Protein AF-0000000087747653 (afdb_homodimer)

Radius of gyration: 31.45 Å; Cα contacts (8 Å, |Δi|>4): 822; chains: 2; bounding box: 65×105×81 Å

Foldseek 3Di:
DPDDPPPPCPDPVVVVVVVVVVVVVVVVVVVPPPPDPPPPPPCPVPVPLPAAPDDLVRLLVVLLVVLLVVQVVPCVVVVVLLCLLQVVLVVLLVVLQPPDQAQVNLCVVLVSLLVLLVSLLCSLQQVLLLVCLVCVVVVLVCVVSNNHDLLSNLVSNLVSCLVVLLVSSVSNLVSNCVSNCLPVVDVVLSVQLSLLSSLSNLLSNLLNLLLNLQDNDSVCSNVVSCVLQVLLSCLLLPNDQPVPDDPVCVVSNLLRSSNLSSLRNLCSRQVVWQAHDDDPPDDRCDGGSVSSCVVSPSNDDDNVVSSVSSVVSSVVSNVSSSVSNVVVSVVVD/DPDDPPPPCPDPVVVVVVVVVVVVVVVVVVVPVPPPPPPPPPCPVPPPLPAAPDDLVRLLVVLLVVLLVVQVVPCVVVVVLLCLLQVVLVVLLVVLQPPDQAQVNLCVVLVSLLVLLVSLLCSLQQVLLLVCLVCVVVVLVCVVSNNHDLLSNLVSNLVSCLVVLLVSSVSNLVSNCVSNCLPVVDVVLSVQLSLLSSLSNLLSNLLNLLLNLQDNDSVCSNVVSCVLQVLLSCLLLPNDQPVPDDPVCVVSNLLRSSNLSSLRNLCSRQVVWQAHDDDPPDDRCDGGSVSSCVVSPSNDDDNVVSSVSSVVSSVVSNVSSSVSNVVVSVVVD

pLDDT: mean 82.77, std 18.38, range [21.98, 97.94]

InterPro domains:
  IPR013525 ABC-2 type transporter, transmembrane domain [PF01061] (59-265)
  IPR050352 ATP-binding cassette subfamily G transporters [PTHR48041] (17-293)

Sequence (666 aa):
MRQIIVLDPNSEAAVRVQKLISAWNTKESQHYQAIDITSVSSEAEDIVYESTHLGSTGQLRVLIKRNFTRLLRDKMTFNARVAHSIVISVFVGLIFFQLELKQAGIQSFTGAIFFIVLDQFMSAANPEFVAVPLEMPIMTREYNSGLYHSWVWYLAKNLSELGFQAFYPLLFFIPLYFMVGFGPSNPKLFFSMYLFLILTQSCATGLGYMVSCVSSRAALTPIFGIMTILPLLMFGGLFLNASMVPVYFTWLEFLSPIKYGFRGACREFWSSIDSIPCGANEVCSARTGQEVLQNLAMDKGSLSSDAAFLVWINILFRLIGIVALYLRIRVKHMRQIIVLDPNSEAAVRVQKLISAWNTKESQHYQAIDITSVSSEAEDIVYESTHLGSTGQLRVLIKRNFTRLLRDKMTFNARVAHSIVISVFVGLIFFQLELKQAGIQSFTGAIFFIVLDQFMSAANPEFVAVPLEMPIMTREYNSGLYHSWVWYLAKNLSELGFQAFYPLLFFIPLYFMVGFGPSNPKLFFSMYLFLILTQSCATGLGYMVSCVSSRAALTPIFGIMTILPLLMFGGLFLNASMVPVYFTWLEFLSPIKYGFRGACREFWSSIDSIPCGANEVCSARTGQEVLQNLAMDKGSLSSDAAFLVWINILFRLIGIVALYLRIRVKH

Secondary structure (DSSP, 8-state):
--------TTSHHHHHHHHHHHHHHHHHHHHHTTS-SS---S----------SS-HHHHHHHHHHHHHHHHHH-HHHHHHHHHHHHHHHHHHHHHTTT---SHHHHHHHHHHHHHHHHHHHHHHHHHHTTHHHHHHHHHHHHHHTTSS-HHHHHHHHHHHTHHHHHHHHHHHHHHHHHHHTS-TT-HHHHHHHHHHHHHHHHHHHHHHHHHHHH-S-TTTHHHHHHHHHHHHHHTTSSSS-GGG--GGGHHHHHT-HHHHHHHHHHHHHHTT-------TTS--S-SSHHHHHHHTT--SS-HHHHHHHHHHHHHHHHHHHHHHHHHHHHHH-/--------TTSHHHHHHHHHHHHHHHHHHHHHTTS-SS--------------SS-HHHHHHHHHHHHHHHHHH-HHHHHHHHHHHHHHHHHHHHHTTT---SHHHHHHHHHHHHHHHHHHHHHHHHHHTTHHHHHHHHHHHHHHTTSS-HHHHHHHHHHHTHHHHHHHHHHHHHHHHHHHTS-TT-HHHHHHHHHHHHHHHHHHHHHHHHHHHH-S-TTTHHHHHHHHHHHHHHTTSSSS-GGG--GGGHHHHHT-HHHHHHHHHHHHHHTT-------TTS--S-SSHHHHHHHTT--SS-HHHHHHHHHHHHHHHHHHHHHHHHHHHHHH-

Organism: NCBI:txid74557

Structure (mmCIF, N/CA/C/O backbone):
data_AF-0000000087747653-model_v1
#
loop_
_entity.id
_entity.type
_entity.pdbx_description
1 polymer 'ATP-binding Cassette (ABC) Superfamily'
#
loop_
_atom_site.group_PDB
_atom_site.id
_atom_site.type_symbol
_atom_site.label_atom_id
_atom_site.label_alt_id
_atom_site.label_comp_id
_atom_site.label_asym_id
_atom_site.label_entity_id
_atom_site.label_seq_id
_atom_site.pdbx_PDB_ins_code
_atom_site.Cartn_x
_atom_site.Cartn_y
_atom_site.Cartn_z
_atom_site.occupancy
_atom_site.B_iso_or_equiv
_atom_site.auth_seq_id
_atom_site.auth_comp_id
_atom_site.auth_asym_id
_atom_site.auth_atom_id
_atom_site.pdbx_PDB_model_num
ATOM 1 N N . MET A 1 1 ? -13.531 36.438 30.859 1 21.98 1 MET A N 1
ATOM 2 C CA . MET A 1 1 ? -13.461 36.844 29.453 1 21.98 1 MET A CA 1
ATOM 3 C C . MET A 1 1 ? -14.305 38.062 29.188 1 21.98 1 MET A C 1
ATOM 5 O O . MET A 1 1 ? -15.344 38 28.547 1 21.98 1 MET A O 1
ATOM 9 N N . ARG A 1 2 ? -14.398 38.938 30.125 1 29.09 2 ARG A N 1
ATOM 10 C CA . ARG A 1 2 ? -15.047 40.25 30.156 1 29.09 2 ARG A CA 1
ATOM 11 C C . ARG A 1 2 ? -14.43 41.188 29.141 1 29.09 2 ARG A C 1
ATOM 13 O O . ARG A 1 2 ? -13.547 42 29.469 1 29.09 2 ARG A O 1
ATOM 20 N N . GLN A 1 3 ? -13.914 40.562 28 1 27.48 3 GLN A N 1
ATOM 21 C CA . GLN A 1 3 ? -13.305 41.5 27.062 1 27.48 3 GLN A CA 1
ATOM 22 C C . GLN A 1 3 ? -14.242 42.688 26.75 1 27.48 3 GLN A C 1
ATOM 24 O O . GLN A 1 3 ? -15.445 42.594 27.016 1 27.48 3 GLN A O 1
ATOM 29 N N . ILE A 1 4 ? -13.883 43.438 25.609 1 29.48 4 ILE A N 1
ATOM 30 C CA . ILE A 1 4 ? -13.453 44.75 25.141 1 29.48 4 ILE A CA 1
ATOM 31 C C . ILE A 1 4 ? -14.609 45.438 24.406 1 29.48 4 ILE A C 1
ATOM 33 O O . ILE A 1 4 ? -14.383 46.188 23.453 1 29.48 4 ILE A O 1
ATOM 37 N N . ILE A 1 5 ? -15.828 44.875 24.297 1 37.22 5 ILE A N 1
ATOM 38 C CA . ILE A 1 5 ? -16.781 45.625 23.469 1 37.22 5 ILE A CA 1
ATOM 39 C C . ILE A 1 5 ? -17.094 46.969 24.125 1 37.22 5 ILE A C 1
ATOM 41 O O . ILE A 1 5 ? -17.625 47 25.234 1 37.22 5 ILE A O 1
ATOM 45 N N . VAL A 1 6 ? -16.219 47.875 23.984 1 37.28 6 VAL A N 1
ATOM 46 C CA . VAL A 1 6 ? -16.516 49.25 24.391 1 37.28 6 VAL A CA 1
ATOM 47 C C . VAL A 1 6 ? -17.734 49.781 23.641 1 37.28 6 VAL A C 1
ATOM 49 O O . VAL A 1 6 ? -17.703 49.906 22.406 1 37.28 6 VAL A O 1
ATOM 52 N N . LEU A 1 7 ? -18.953 49.344 24.016 1 38.06 7 LEU A N 1
ATOM 53 C CA . LEU A 1 7 ? -20.188 49.844 23.422 1 38.06 7 LEU A CA 1
ATOM 54 C C . LEU A 1 7 ? -20.344 51.312 23.672 1 38.06 7 LEU A C 1
ATOM 56 O O . LEU A 1 7 ? -19.969 51.812 24.75 1 38.06 7 LEU A O 1
ATOM 60 N N . ASP A 1 8 ? -20.281 52.156 22.688 1 44.78 8 ASP A N 1
ATOM 61 C CA . ASP A 1 8 ? -20.625 53.562 22.797 1 44.78 8 ASP A CA 1
ATOM 62 C C . ASP A 1 8 ? -21.906 53.75 23.609 1 44.78 8 ASP A C 1
ATOM 64 O O . ASP A 1 8 ? -22.891 53.031 23.406 1 44.78 8 ASP A O 1
ATOM 68 N N . PRO A 1 9 ? -21.938 54.312 24.75 1 47.25 9 PRO A N 1
ATOM 69 C CA . PRO A 1 9 ? -23.047 54.438 25.703 1 47.25 9 PRO A CA 1
ATOM 70 C C . PRO A 1 9 ? -24.312 55 25.078 1 47.25 9 PRO A C 1
ATOM 72 O O . PRO A 1 9 ? -25.422 54.688 25.531 1 47.25 9 PRO A O 1
ATOM 75 N N . ASN A 1 10 ? -24.203 55.938 24.094 1 50.22 10 ASN A N 1
ATOM 76 C CA . ASN A 1 10 ? -25.359 56.594 23.547 1 50.22 10 ASN A CA 1
ATOM 77 C C . ASN A 1 10 ? -25.984 55.781 22.406 1 50.22 10 ASN A C 1
ATOM 79 O O . ASN A 1 10 ? -26.859 56.281 21.688 1 50.22 10 ASN A O 1
ATOM 83 N N . SER A 1 11 ? -25.297 54.781 21.875 1 46.41 11 SER A N 1
ATOM 84 C CA . SER A 1 11 ? -25.844 54.094 20.719 1 46.41 11 SER A CA 1
ATOM 85 C C . SER A 1 11 ? -27.016 53.188 21.109 1 46.41 11 SER A C 1
ATOM 87 O O . SER A 1 11 ? -27.125 52.812 22.281 1 46.41 11 SER A O 1
ATOM 89 N N . GLU A 1 12 ? -27.938 53.031 20.203 1 57.94 12 GLU A N 1
ATOM 90 C CA . GLU A 1 12 ? -29.109 52.188 20.344 1 57.94 12 GLU A CA 1
ATOM 91 C C . GLU A 1 12 ? -28.734 50.812 20.859 1 57.94 12 GLU A C 1
ATOM 93 O O . GLU A 1 12 ? -29.484 50.188 21.625 1 57.94 12 GLU A O 1
ATOM 98 N N . ALA A 1 13 ? -27.5 50.406 20.531 1 56.44 13 ALA A N 1
ATOM 99 C CA . ALA A 1 13 ? -27 49.125 20.953 1 56.44 13 ALA A CA 1
ATOM 100 C C . ALA A 1 13 ? -26.719 49.125 22.453 1 56.44 13 ALA A C 1
ATOM 102 O O . ALA A 1 13 ? -26.984 48.125 23.141 1 56.44 13 ALA A O 1
ATOM 103 N N . ALA A 1 14 ? -26.266 50.188 23.047 1 57.41 14 ALA A N 1
ATOM 104 C CA . ALA A 1 14 ? -26.016 50.281 24.469 1 57.41 14 ALA A CA 1
ATOM 105 C C . ALA A 1 14 ? -27.312 50.188 25.266 1 57.41 14 ALA A C 1
ATOM 107 O O . ALA A 1 14 ? -27.375 49.531 26.297 1 57.41 14 ALA A O 1
ATOM 108 N N . VAL A 1 15 ? -28.344 50.812 24.703 1 62.56 15 VAL A N 1
ATOM 109 C CA . VAL A 1 15 ? -29.641 50.781 25.359 1 62.56 15 VAL A CA 1
ATOM 110 C C . VAL A 1 15 ? -30.188 49.344 25.344 1 62.56 15 VAL A C 1
ATOM 112 O O . VAL A 1 15 ? -30.734 48.906 26.344 1 62.56 15 VAL A O 1
ATOM 115 N N . ARG A 1 16 ? -29.953 48.656 24.203 1 61.22 16 ARG A N 1
ATOM 116 C CA . ARG A 1 16 ? -30.406 47.281 24.109 1 61.22 16 ARG A CA 1
ATOM 117 C C . ARG A 1 16 ? -29.641 46.375 25.062 1 61.22 16 ARG A C 1
ATOM 119 O O . ARG A 1 16 ? -30.219 45.5 25.703 1 61.22 16 ARG A O 1
ATOM 126 N N . VAL A 1 17 ? -28.344 46.625 25.203 1 64.19 17 VAL A N 1
ATOM 127 C CA . VAL A 1 17 ? -27.516 45.844 26.141 1 64.19 17 VAL A CA 1
ATOM 128 C C . VAL A 1 17 ? -27.922 46.156 27.578 1 64.19 17 VAL A C 1
ATOM 130 O O . VAL A 1 17 ? -28.047 45.25 28.406 1 64.19 17 VAL A O 1
ATOM 133 N N . GLN A 1 18 ? -28.203 47.406 27.859 1 63.53 18 GLN A N 1
ATOM 134 C CA . GLN A 1 18 ? -28.609 47.75 29.203 1 63.53 18 GLN A CA 1
ATOM 135 C C . GLN A 1 18 ? -29.984 47.156 29.547 1 63.53 18 GLN A C 1
ATOM 137 O O . GLN A 1 18 ? -30.203 46.719 30.656 1 63.53 18 GLN A O 1
ATOM 142 N N . LYS A 1 19 ? -30.875 47.156 28.578 1 63.69 19 LYS A N 1
ATOM 143 C CA . LYS A 1 19 ? -32.188 46.531 28.797 1 63.69 19 LYS A CA 1
ATOM 144 C C . LYS A 1 19 ? -32.031 45.031 29.031 1 63.69 19 LYS A C 1
ATOM 146 O O . LYS A 1 19 ? -32.719 44.469 29.891 1 63.69 19 LYS A O 1
ATOM 151 N N . LEU A 1 20 ? -31.109 44.406 28.297 1 65.62 20 LEU A N 1
ATOM 152 C CA . LEU A 1 20 ? -30.859 42.969 28.484 1 65.62 20 LEU A CA 1
ATOM 153 C C . LEU A 1 20 ? -30.219 42.719 29.844 1 65.62 20 LEU A C 1
ATOM 155 O O . LEU A 1 20 ? -30.578 41.781 30.547 1 65.62 20 LEU A O 1
ATOM 159 N N . ILE A 1 21 ? -29.281 43.594 30.25 1 66.12 21 ILE A N 1
ATOM 160 C CA . ILE A 1 21 ? -28.672 43.469 31.562 1 66.12 21 ILE A CA 1
ATOM 161 C C . ILE A 1 21 ? -29.703 43.719 32.656 1 66.12 21 ILE A C 1
ATOM 163 O O . ILE A 1 21 ? -29.781 43 33.625 1 66.12 21 ILE A O 1
ATOM 167 N N . SER A 1 22 ? -30.516 44.781 32.5 1 62.91 22 SER A N 1
ATOM 168 C CA . SER A 1 22 ? -31.547 45.094 33.469 1 62.91 22 SER A CA 1
ATOM 169 C C . SER A 1 22 ? -32.594 43.969 33.562 1 62.91 22 SER A C 1
ATOM 171 O O . SER A 1 22 ? -33 43.594 34.656 1 62.91 22 SER A O 1
ATOM 173 N N . ALA A 1 23 ? -33 43.406 32.406 1 64.62 23 ALA A N 1
ATOM 174 C CA . ALA A 1 23 ? -33.938 42.25 32.375 1 64.62 23 ALA A CA 1
ATOM 175 C C . ALA A 1 23 ? -33.281 41.031 33.031 1 64.62 23 ALA A C 1
ATOM 177 O O . ALA A 1 23 ? -33.969 40.281 33.75 1 64.62 23 ALA A O 1
ATOM 178 N N . TRP A 1 24 ? -32 40.812 32.844 1 60 24 TRP A N 1
ATOM 179 C CA . TRP A 1 24 ? -31.234 39.75 33.469 1 60 24 TRP A CA 1
ATOM 180 C C . TRP A 1 24 ? -31.141 39.969 35 1 60 24 TRP A C 1
ATOM 182 O O . TRP A 1 24 ? -31.359 39.031 35.75 1 60 24 TRP A O 1
ATOM 192 N N . ASN A 1 25 ? -30.812 41.094 35.375 1 55.62 25 ASN A N 1
ATOM 193 C CA . ASN A 1 25 ? -30.703 41.406 36.812 1 55.62 25 ASN A CA 1
ATOM 194 C C . ASN A 1 25 ? -32.062 41.25 37.5 1 55.62 25 ASN A C 1
ATOM 196 O O . ASN A 1 25 ? -32.125 40.812 38.656 1 55.62 25 ASN A O 1
ATOM 200 N N . THR A 1 26 ? -33.094 41.719 36.875 1 54.41 26 THR A N 1
ATOM 201 C CA . THR A 1 26 ? -34.438 41.562 37.469 1 54.41 26 THR A CA 1
ATOM 202 C C . THR A 1 26 ? -34.781 40.062 37.594 1 54.41 26 THR A C 1
ATOM 204 O O . THR A 1 26 ? -35.375 39.656 38.594 1 54.41 26 THR A O 1
ATOM 207 N N . LYS A 1 27 ? -34.438 39.188 36.625 1 53.06 27 LYS A N 1
ATOM 208 C CA . LYS A 1 27 ? -34.719 37.75 36.75 1 53.06 27 LYS A CA 1
ATOM 209 C C . LYS A 1 27 ? -33.75 37.094 37.719 1 53.06 27 LYS A C 1
ATOM 211 O O . LYS A 1 27 ? -34.125 36.156 38.438 1 53.06 27 LYS A O 1
ATOM 216 N N . GLU A 1 28 ? -32.531 37.5 37.844 1 48.91 28 GLU A N 1
ATOM 217 C CA . GLU A 1 28 ? -31.578 36.969 38.812 1 48.91 28 GLU A CA 1
ATOM 218 C C . GLU A 1 28 ? -31.984 37.344 40.25 1 48.91 28 GLU A C 1
ATOM 220 O O . GLU A 1 28 ? -31.891 36.531 41.156 1 48.91 28 GLU A O 1
ATOM 225 N N . SER A 1 29 ? -32.344 38.469 40.562 1 47.12 29 SER A N 1
ATOM 226 C CA . SER A 1 29 ? -32.75 38.875 41.906 1 47.12 29 SER A CA 1
ATOM 227 C C . SER A 1 29 ? -34 38.062 42.344 1 47.12 29 SER A C 1
ATOM 229 O O . SER A 1 29 ? -34.188 37.812 43.531 1 47.12 29 SER A O 1
ATOM 231 N N . GLN A 1 30 ? -34.969 37.75 41.562 1 47.78 30 GLN A N 1
ATOM 232 C CA . GLN A 1 30 ? -36.125 36.938 41.969 1 47.78 30 GLN A CA 1
ATOM 233 C C . GLN A 1 30 ? -35.688 35.5 42.25 1 47.78 30 GLN A C 1
ATOM 235 O O . GLN A 1 30 ? -36.219 34.844 43.156 1 47.78 30 GLN A O 1
ATOM 240 N N . HIS A 1 31 ? -34.625 34.969 41.625 1 42.5 31 HIS A N 1
ATOM 241 C CA . HIS A 1 31 ? -34.156 33.594 41.875 1 42.5 31 HIS A CA 1
ATOM 242 C C . HIS A 1 31 ? -33.219 33.562 43.094 1 42.5 31 HIS A C 1
ATOM 244 O O . HIS A 1 31 ? -33.156 32.562 43.781 1 42.5 31 HIS A O 1
ATOM 250 N N . TYR A 1 32 ? -32.5 34.594 43.469 1 40.31 32 TYR A N 1
ATOM 251 C CA . TYR A 1 32 ? -31.609 34.5 44.625 1 40.31 32 TYR A CA 1
ATOM 252 C C . TYR A 1 32 ? -32.406 34.531 45.906 1 40.31 32 TYR A C 1
ATOM 254 O O . TYR A 1 32 ? -31.875 34.188 46.969 1 40.31 32 TYR A O 1
ATOM 262 N N . GLN A 1 33 ? -33.469 35.188 46.094 1 38.69 33 GLN A N 1
ATOM 263 C CA . GLN A 1 33 ? -34.031 35.219 47.438 1 38.69 33 GLN A CA 1
ATOM 264 C C . GLN A 1 33 ? -34.312 33.812 47.938 1 38.69 33 GLN A C 1
ATOM 266 O O . GLN A 1 33 ? -34.344 33.562 49.156 1 38.69 33 GLN A O 1
ATOM 271 N N . ALA A 1 34 ? -34.875 32.906 47.25 1 37.09 34 ALA A N 1
ATOM 272 C CA . ALA A 1 34 ? -35.312 31.672 47.906 1 37.09 34 ALA A CA 1
ATOM 273 C C . ALA A 1 34 ? -34.125 30.766 48.188 1 37.09 34 ALA A C 1
ATOM 275 O O . ALA A 1 34 ? -34.312 29.656 48.719 1 37.09 34 ALA A O 1
ATOM 276 N N . ILE A 1 35 ? -32.906 30.953 47.594 1 36.31 35 ILE A N 1
ATOM 277 C CA . ILE A 1 35 ? -31.953 29.922 47.969 1 36.31 35 ILE A CA 1
ATOM 278 C C . ILE A 1 35 ? -31.281 30.281 49.281 1 36.31 35 ILE A C 1
ATOM 280 O O . ILE A 1 35 ? -30.672 31.344 49.406 1 36.31 35 ILE A O 1
ATOM 284 N N . ASP A 1 36 ? -31.75 29.875 50.375 1 34.44 36 ASP A N 1
ATOM 285 C CA . ASP A 1 36 ? -31.172 29.859 51.719 1 34.44 36 ASP A CA 1
ATOM 286 C C . ASP A 1 36 ? -29.688 29.516 51.656 1 34.44 36 ASP A C 1
ATOM 288 O O . ASP A 1 36 ? -29.297 28.484 51.125 1 34.44 36 ASP A O 1
ATOM 292 N N . ILE A 1 37 ? -28.688 30.344 51.75 1 34.34 37 ILE A N 1
ATOM 293 C CA . ILE A 1 37 ? -27.234 30.406 51.688 1 34.34 37 ILE A CA 1
ATOM 294 C C . ILE A 1 37 ? -26.625 29.391 52.656 1 34.34 37 ILE A C 1
ATOM 296 O O . ILE A 1 37 ? -25.406 29.219 52.688 1 34.34 37 ILE A O 1
ATOM 300 N N . THR A 1 38 ? -27.172 29.062 53.812 1 35.16 38 THR A N 1
ATOM 301 C CA . THR A 1 38 ? -26.438 28.391 54.875 1 35.16 38 THR A CA 1
ATOM 302 C C . THR A 1 38 ? -25.844 27.078 54.375 1 35.16 38 THR A C 1
ATOM 304 O O . THR A 1 38 ? -24.797 26.641 54.875 1 35.16 38 THR A O 1
ATOM 307 N N . SER A 1 39 ? -26.609 26.062 53.969 1 33.5 39 SER A N 1
ATOM 308 C CA . SER A 1 39 ? -26.078 24.719 53.781 1 33.5 39 SER A CA 1
ATOM 309 C C . SER A 1 39 ? -25.156 24.656 52.562 1 33.5 39 SER A C 1
ATOM 311 O O . SER A 1 39 ? -25.594 24.297 51.469 1 33.5 39 SER A O 1
ATOM 313 N N . VAL A 1 40 ? -24.344 25.641 52.25 1 34.97 40 VAL A N 1
ATOM 314 C CA . VAL A 1 40 ? -23.328 25.609 51.219 1 34.97 40 VAL A CA 1
ATOM 315 C C . VAL A 1 40 ? -22.297 24.516 51.531 1 34.97 40 VAL A C 1
ATOM 317 O O . VAL A 1 40 ? -21.312 24.766 52.219 1 34.97 40 VAL A O 1
ATOM 320 N N . SER A 1 41 ? -22.562 23.438 52.25 1 33 41 SER A N 1
ATOM 321 C CA . SER A 1 41 ? -21.562 22.406 52.438 1 33 41 SER A CA 1
ATOM 322 C C . SER A 1 41 ? -20.688 22.234 51.219 1 33 41 SER A C 1
ATOM 324 O O . SER A 1 41 ? -21.062 22.656 50.125 1 33 41 SER A O 1
ATOM 326 N N . SER A 1 42 ? -19.391 21.484 51.344 1 34.28 42 SER A N 1
ATOM 327 C CA . SER A 1 42 ? -18.219 21.047 50.562 1 34.28 42 SER A CA 1
ATOM 328 C C . SER A 1 42 ? -18.609 20.484 49.219 1 34.28 42 SER A C 1
ATOM 330 O O . SER A 1 42 ? -17.828 19.781 48.562 1 34.28 42 SER A O 1
ATOM 332 N N . GLU A 1 43 ? -19.766 20.531 48.812 1 30.62 43 GLU A N 1
ATOM 333 C CA . GLU A 1 43 ? -20.094 19.859 47.562 1 30.62 43 GLU A CA 1
ATOM 334 C C . GLU A 1 43 ? -19.312 20.438 46.406 1 30.62 43 GLU A C 1
ATOM 336 O O . GLU A 1 43 ? -19.672 21.484 45.875 1 30.62 43 GLU A O 1
ATOM 341 N N . ALA A 1 44 ? -17.906 20.641 46.531 1 33.72 44 ALA A N 1
ATOM 342 C CA . ALA A 1 44 ? -17.062 20.672 45.344 1 33.72 44 ALA A CA 1
ATOM 343 C C . ALA A 1 44 ? -17.703 19.891 44.188 1 33.72 44 ALA A C 1
ATOM 345 O O . ALA A 1 44 ? -17.719 18.656 44.188 1 33.72 44 ALA A O 1
ATOM 346 N N . GLU A 1 45 ? -18.859 20.188 43.844 1 32.91 45 GLU A N 1
ATOM 347 C CA . GLU A 1 45 ? -19.531 19.641 42.688 1 32.91 45 GLU A CA 1
ATOM 348 C C . GLU A 1 45 ? -18.578 19.469 41.5 1 32.91 45 GLU A C 1
ATOM 350 O O . GLU A 1 45 ? -17.906 20.438 41.125 1 32.91 45 GLU A O 1
ATOM 355 N N . ASP A 1 46 ? -17.859 18.344 41.469 1 34.25 46 ASP A N 1
ATOM 356 C CA . ASP A 1 46 ? -17.172 17.844 40.281 1 34.25 46 ASP A CA 1
ATOM 357 C C . ASP A 1 46 ? -17.781 18.453 39 1 34.25 46 ASP A C 1
ATOM 359 O O . ASP A 1 46 ? -18.984 18.344 38.781 1 34.25 46 ASP A O 1
ATOM 363 N N . ILE A 1 47 ? -17.5 19.656 38.719 1 35.16 47 ILE A N 1
ATOM 364 C CA . ILE A 1 47 ? -17.75 20.125 37.375 1 35.16 47 ILE A CA 1
ATOM 365 C C . ILE A 1 47 ? -17.828 18.938 36.406 1 35.16 47 ILE A C 1
ATOM 367 O O . ILE A 1 47 ? -16.797 18.359 36.031 1 35.16 47 ILE A O 1
ATOM 371 N N . VAL A 1 48 ? -18.406 17.828 36.906 1 35.81 48 VAL A N 1
ATOM 372 C CA . VAL A 1 48 ? -18.75 16.75 36 1 35.81 48 VAL A CA 1
ATOM 373 C C . VAL A 1 48 ? -19.156 17.344 34.625 1 35.81 48 VAL A C 1
ATOM 375 O O . VAL A 1 48 ? -20 18.266 34.594 1 35.81 48 VAL A O 1
ATOM 378 N N . TYR A 1 49 ? -18.219 17.406 33.688 1 37.72 49 TYR A N 1
ATOM 379 C CA . TYR A 1 49 ? -18.625 17.547 32.312 1 37.72 49 TYR A CA 1
ATOM 380 C C . TYR A 1 49 ? -20.078 17.172 32.094 1 37.72 49 TYR A C 1
ATOM 382 O O . TYR A 1 49 ? -20.5 16.078 32.5 1 37.72 49 TYR A O 1
ATOM 390 N N . GLU A 1 50 ? -21 17.984 32.625 1 39.53 50 GLU A N 1
ATOM 391 C CA . GLU A 1 50 ? -22.406 17.844 32.281 1 39.53 50 GLU A CA 1
ATOM 392 C C . GLU A 1 50 ? -22.562 17.078 30.953 1 39.53 50 GLU A C 1
ATOM 394 O O . GLU A 1 50 ? -22.062 17.516 29.922 1 39.53 50 GLU A O 1
ATOM 399 N N . SER A 1 51 ? -22.406 15.75 30.891 1 45.88 51 SER A N 1
ATOM 400 C CA . SER A 1 51 ? -22.828 14.727 29.938 1 45.88 51 SER A CA 1
ATOM 401 C C . SER A 1 51 ? -23.875 15.266 28.969 1 45.88 51 SER A C 1
ATOM 403 O O . SER A 1 51 ? -24.812 15.945 29.391 1 45.88 51 SER A O 1
ATOM 405 N N . THR A 1 52 ? -23.578 15.812 27.922 1 50.47 52 THR A N 1
ATOM 406 C CA . THR A 1 52 ? -24.578 16.062 26.891 1 50.47 52 THR A CA 1
ATOM 407 C C . THR A 1 52 ? -25.844 15.227 27.156 1 50.47 52 THR A C 1
ATOM 409 O O . THR A 1 52 ? -25.75 14.055 27.531 1 50.47 52 THR A O 1
ATOM 412 N N . HIS A 1 53 ? -26.922 15.906 27.516 1 60.78 53 HIS A N 1
ATOM 413 C CA . HIS A 1 53 ? -28.328 15.555 27.688 1 60.78 53 HIS A CA 1
ATOM 414 C C . HIS A 1 53 ? -28.703 14.367 26.812 1 60.78 53 HIS A C 1
ATOM 416 O O . HIS A 1 53 ? -29.656 13.648 27.125 1 60.78 53 HIS A O 1
ATOM 422 N N . LEU A 1 54 ? -27.984 14.219 25.719 1 73.94 54 LEU A N 1
ATOM 423 C CA . LEU A 1 54 ? -28.484 13.086 24.938 1 73.94 54 LEU A CA 1
ATOM 424 C C . LEU A 1 54 ? -27.828 11.781 25.391 1 73.94 54 LEU A C 1
ATOM 426 O O . LEU A 1 54 ? -26.672 11.773 25.812 1 73.94 54 LEU A O 1
ATOM 430 N N . GLY A 1 55 ? -28.547 10.898 25.781 1 83.94 55 GLY A N 1
ATOM 431 C CA . GLY A 1 55 ? -28.062 9.547 26.047 1 83.94 55 GLY A CA 1
ATOM 432 C C . GLY A 1 55 ? -27.125 9.031 24.984 1 83.94 55 GLY A C 1
ATOM 433 O O . GLY A 1 55 ? -26.875 9.703 23.984 1 83.94 55 GLY A O 1
ATOM 434 N N . SER A 1 56 ? -26.406 8.008 25.188 1 89.25 56 SER A N 1
ATOM 435 C CA . SER A 1 56 ? -25.453 7.406 24.266 1 89.25 56 SER A CA 1
ATOM 436 C C . SER A 1 56 ? -26.094 7.164 22.906 1 89.25 56 SER A C 1
ATOM 438 O O . SER A 1 56 ? -25.453 7.367 21.875 1 89.25 56 SER A O 1
ATOM 440 N N .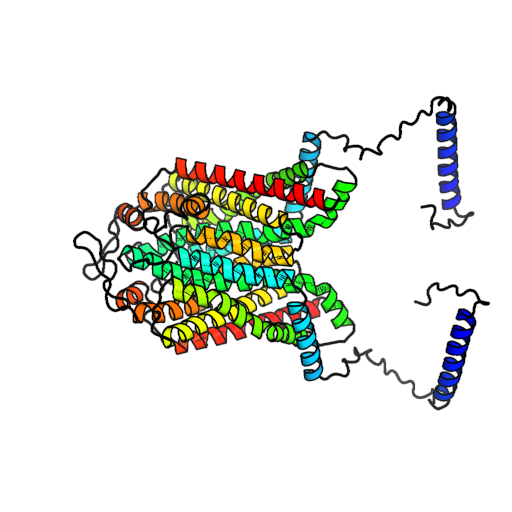 THR A 1 57 ? -27.281 6.801 22.922 1 91.25 57 THR A N 1
ATOM 441 C CA . THR A 1 57 ? -27.969 6.535 21.672 1 91.25 57 THR A CA 1
ATOM 442 C C . THR A 1 57 ? -28.25 7.832 20.922 1 91.25 57 THR A C 1
ATOM 444 O O . THR A 1 57 ? -28.172 7.875 19.688 1 91.25 57 THR A O 1
ATOM 447 N N . GLY A 1 58 ? -28.562 8.852 21.672 1 90.06 58 GLY A N 1
ATOM 448 C CA . GLY A 1 58 ? -28.766 10.156 21.062 1 90.06 58 GLY A CA 1
ATOM 449 C C . GLY A 1 58 ? -27.484 10.742 20.469 1 90.06 58 GLY A C 1
ATOM 450 O O . GLY A 1 58 ? -27.484 11.273 19.359 1 90.06 58 GLY A O 1
ATOM 451 N N . GLN A 1 59 ? -26.469 10.578 21.234 1 92 59 GLN A N 1
ATOM 452 C CA . GLN A 1 59 ? -25.156 11.023 20.75 1 92 59 GLN A CA 1
ATOM 453 C C . GLN A 1 59 ? -24.766 10.305 19.469 1 92 59 GLN A C 1
ATOM 455 O O . GLN A 1 59 ? -24.281 10.93 18.531 1 92 59 GLN A O 1
ATOM 460 N N . LEU A 1 60 ? -25.047 9.055 19.453 1 93.69 60 LEU A N 1
ATOM 461 C CA . LEU A 1 60 ? -24.703 8.227 18.312 1 93.69 60 LEU A CA 1
ATOM 462 C C . LEU A 1 60 ? -25.453 8.656 17.062 1 93.69 60 LEU A C 1
ATOM 464 O O . LEU A 1 60 ? -24.875 8.766 15.984 1 93.69 60 LEU A O 1
ATOM 468 N N . ARG A 1 61 ? -26.688 8.883 17.219 1 94.12 61 ARG A N 1
ATOM 469 C CA . ARG A 1 61 ? -27.516 9.266 16.078 1 94.12 61 ARG A CA 1
ATOM 470 C C . ARG A 1 61 ? -27.062 10.609 15.5 1 94.12 61 ARG A C 1
ATOM 472 O O . ARG A 1 61 ? -26.984 10.766 14.281 1 94.12 61 ARG A O 1
ATOM 479 N N . VAL A 1 62 ? -26.75 11.531 16.344 1 92.81 62 VAL A N 1
ATOM 480 C CA . VAL A 1 62 ? -26.359 12.867 15.922 1 92.81 62 VAL A CA 1
ATOM 481 C C . VAL A 1 62 ? -25 12.805 15.227 1 92.81 62 VAL A C 1
ATOM 483 O O . VAL A 1 62 ? -24.797 13.398 14.172 1 92.81 62 VAL A O 1
ATOM 486 N N . LEU A 1 63 ? -24.141 12.062 15.828 1 94.38 63 LEU A N 1
ATOM 487 C CA . LEU A 1 63 ? -22.797 11.961 15.281 1 94.38 63 LEU A CA 1
ATOM 488 C C . LEU A 1 63 ? -22.797 11.203 13.961 1 94.38 63 LEU A C 1
ATOM 490 O O . LEU A 1 63 ? -22.031 11.539 13.047 1 94.38 63 LEU A O 1
ATOM 494 N N . ILE A 1 64 ? -23.594 10.172 13.859 1 95.25 64 ILE A N 1
ATOM 495 C CA . ILE A 1 64 ? -23.703 9.43 12.609 1 95.25 64 ILE A CA 1
ATOM 496 C C . ILE A 1 64 ? -24.219 10.352 11.508 1 95.25 64 ILE A C 1
ATOM 498 O O . ILE A 1 64 ? -23.688 10.359 10.391 1 95.25 64 ILE A O 1
ATOM 502 N N . LYS A 1 65 ? -25.25 11.086 11.797 1 94.62 65 LYS A N 1
ATOM 503 C CA . LYS A 1 65 ? -25.812 12.008 10.82 1 94.62 65 LYS A CA 1
ATOM 504 C C . LYS A 1 65 ? -24.781 13.062 10.406 1 94.62 65 LYS A C 1
ATOM 506 O O . LYS A 1 65 ? -24.656 13.375 9.219 1 94.62 65 LYS A O 1
ATOM 511 N N . ARG A 1 66 ? -24.094 13.562 11.375 1 93.25 66 ARG A N 1
ATOM 512 C CA . ARG A 1 66 ? -23.078 14.586 11.125 1 93.25 66 ARG A CA 1
ATOM 513 C C . ARG A 1 66 ? -21.969 14.031 10.242 1 93.25 66 ARG A C 1
ATOM 515 O O . ARG A 1 66 ? -21.547 14.68 9.273 1 93.25 66 ARG A O 1
ATOM 522 N N . ASN A 1 67 ? -21.484 12.898 10.578 1 93.5 67 ASN A N 1
ATOM 523 C CA . ASN A 1 67 ? -20.406 12.281 9.82 1 93.5 67 ASN A CA 1
ATOM 524 C C . ASN A 1 67 ? -20.859 11.93 8.398 1 93.5 67 ASN A C 1
ATOM 526 O O . ASN A 1 67 ? -20.109 12.133 7.441 1 93.5 67 ASN A O 1
ATOM 530 N N . PHE A 1 68 ? -22.031 11.367 8.32 1 93.06 68 PHE A N 1
ATOM 531 C CA . PHE A 1 68 ? -22.578 11 7.016 1 93.06 68 PHE A CA 1
ATOM 532 C C . PHE A 1 68 ? -22.719 12.227 6.121 1 93.06 68 PHE A C 1
ATOM 534 O O . PHE A 1 68 ? -22.375 12.18 4.941 1 93.06 68 PHE A O 1
ATOM 541 N N . THR A 1 69 ? -23.172 13.336 6.648 1 92.44 69 THR A N 1
ATOM 542 C CA . THR A 1 69 ? -23.328 14.578 5.902 1 92.44 69 THR A CA 1
ATOM 543 C C . THR A 1 69 ? -21.969 15.133 5.48 1 92.44 69 THR A C 1
ATOM 545 O O . THR A 1 69 ? -21.828 15.625 4.359 1 92.44 69 THR A O 1
ATOM 548 N N . ARG A 1 70 ? -21.062 15 6.371 1 90.56 70 ARG A N 1
ATOM 549 C CA . ARG A 1 70 ? -19.703 15.461 6.066 1 90.56 70 ARG A CA 1
ATOM 550 C C . ARG A 1 70 ? -19.109 14.672 4.902 1 90.56 70 ARG A C 1
ATOM 552 O O . ARG A 1 70 ? -18.5 15.258 4.004 1 90.56 70 ARG A O 1
ATOM 559 N N . LEU A 1 71 ? -19.297 13.414 4.875 1 89.12 71 LEU A N 1
ATOM 560 C CA . LEU A 1 71 ? -18.75 12.539 3.84 1 89.12 71 LEU A CA 1
ATOM 561 C C . LEU A 1 71 ? -19.391 12.844 2.488 1 89.12 71 LEU A C 1
ATOM 563 O O . LEU A 1 71 ? -18.719 12.836 1.46 1 89.12 71 LEU A O 1
ATOM 567 N N . LEU A 1 72 ? -20.688 13.148 2.492 1 89.06 72 LEU A N 1
ATOM 568 C CA . LEU A 1 72 ? -21.406 13.43 1.252 1 89.06 72 LEU A CA 1
ATOM 569 C C . LEU A 1 72 ? -21.078 14.828 0.745 1 89.06 72 LEU A C 1
ATOM 571 O O . LEU A 1 72 ? -21.078 15.07 -0.465 1 89.06 72 LEU A O 1
ATOM 575 N N . ARG A 1 73 ? -20.812 15.711 1.688 1 90.06 73 ARG A N 1
ATOM 576 C CA . ARG A 1 73 ? -20.562 17.109 1.324 1 90.06 73 ARG A CA 1
ATOM 577 C C . ARG A 1 73 ? -19.125 17.297 0.877 1 90.06 73 ARG A C 1
ATOM 579 O O . ARG A 1 73 ? -18.812 18.281 0.194 1 90.06 73 ARG A O 1
ATOM 586 N N . ASP A 1 74 ? -18.297 16.406 1.382 1 91.38 74 ASP A N 1
ATOM 587 C CA . ASP A 1 74 ? -16.922 16.453 0.91 1 91.38 74 ASP A CA 1
ATOM 588 C C . ASP A 1 74 ? -16.797 15.883 -0.504 1 91.38 74 ASP A C 1
ATOM 590 O O . ASP A 1 74 ? -16.312 14.766 -0.694 1 91.38 74 ASP A O 1
ATOM 594 N N . LYS A 1 75 ? -17.062 16.656 -1.491 1 91.81 75 LYS A N 1
ATOM 595 C CA . LYS A 1 75 ? -17.141 16.234 -2.887 1 91.81 75 LYS A CA 1
ATOM 596 C C . LYS A 1 75 ? -15.781 15.805 -3.414 1 91.81 75 LYS A C 1
ATOM 598 O O . LYS A 1 75 ? -15.68 14.867 -4.207 1 91.81 75 LYS A O 1
ATOM 603 N N . MET A 1 76 ? -14.812 16.422 -2.953 1 91.5 76 MET A N 1
ATOM 604 C CA . MET A 1 76 ? -13.477 16.125 -3.465 1 91.5 76 MET A CA 1
ATOM 605 C C . MET A 1 76 ? -13.047 14.727 -3.068 1 91.5 76 MET A C 1
ATOM 607 O O . MET A 1 76 ? -12.594 13.945 -3.914 1 91.5 76 MET A O 1
ATOM 611 N N . THR A 1 77 ? -13.203 14.477 -1.82 1 90.31 77 THR A N 1
ATOM 612 C CA . THR A 1 77 ? -12.812 13.148 -1.343 1 90.31 77 THR A CA 1
ATOM 613 C C . THR A 1 77 ? -13.711 12.078 -1.947 1 90.31 77 THR A C 1
ATOM 615 O O . THR A 1 77 ? -13.227 11.023 -2.371 1 90.31 77 THR A O 1
ATOM 618 N N . PHE A 1 78 ? -14.953 12.344 -1.988 1 92.56 78 PHE A N 1
ATOM 619 C CA . PHE A 1 78 ? -15.906 11.398 -2.557 1 92.56 78 PHE A CA 1
ATOM 620 C C . PHE A 1 78 ? -15.594 11.125 -4.023 1 92.56 78 PHE A C 1
ATOM 622 O O . PHE A 1 78 ? -15.508 9.969 -4.438 1 92.56 78 PHE A O 1
ATOM 629 N N . ASN A 1 79 ? -15.391 12.094 -4.805 1 94.5 79 ASN A N 1
ATOM 630 C CA . ASN A 1 79 ? -15.094 11.945 -6.227 1 94.5 79 ASN A CA 1
ATOM 631 C C . ASN A 1 79 ? -13.758 11.234 -6.449 1 94.5 79 ASN A C 1
ATOM 633 O O . ASN A 1 79 ? -13.602 10.477 -7.406 1 94.5 79 ASN A O 1
ATOM 637 N N . ALA A 1 80 ? -12.852 11.539 -5.59 1 94 80 ALA A N 1
ATOM 638 C CA . ALA A 1 80 ? -11.547 10.883 -5.711 1 94 80 ALA A CA 1
ATOM 639 C C . ALA A 1 80 ? -11.672 9.375 -5.508 1 94 80 ALA A C 1
ATOM 641 O O . ALA A 1 80 ? -11.07 8.594 -6.246 1 94 80 ALA A O 1
ATOM 642 N N . ARG A 1 81 ? -12.469 8.984 -4.605 1 94.81 81 ARG A N 1
ATOM 643 C CA . ARG A 1 81 ? -12.664 7.566 -4.332 1 94.81 81 ARG A CA 1
ATOM 644 C C . ARG A 1 81 ? -13.453 6.895 -5.453 1 94.81 81 ARG A C 1
ATOM 646 O O . ARG A 1 81 ? -13.164 5.754 -5.82 1 94.81 81 ARG A O 1
ATOM 653 N N . VAL A 1 82 ? -14.414 7.598 -5.879 1 95.69 82 VAL A N 1
ATOM 654 C CA . VAL A 1 82 ? -15.188 7.086 -7.008 1 95.69 82 VAL A CA 1
ATOM 655 C C . VAL A 1 82 ? -14.289 6.957 -8.234 1 95.69 82 VAL A C 1
ATOM 657 O O . VAL A 1 82 ? -14.305 5.934 -8.922 1 95.69 82 VAL A O 1
ATOM 660 N N . ALA A 1 83 ? -13.531 7.941 -8.461 1 96.44 83 ALA A N 1
ATOM 661 C CA . ALA A 1 83 ? -12.594 7.914 -9.586 1 96.44 83 ALA A CA 1
ATOM 662 C C . ALA A 1 83 ? -11.617 6.75 -9.461 1 96.44 83 ALA A C 1
ATOM 664 O O . ALA A 1 83 ? -11.352 6.043 -10.438 1 96.44 83 ALA A O 1
ATOM 665 N N . HIS A 1 84 ? -11.102 6.617 -8.273 1 96.5 84 HIS A N 1
ATOM 666 C CA . HIS A 1 84 ? -10.203 5.488 -8.047 1 96.5 84 HIS A CA 1
ATOM 667 C C . HIS A 1 84 ? -10.875 4.168 -8.398 1 96.5 84 HIS A C 1
ATOM 669 O O . HIS A 1 84 ? -10.297 3.342 -9.109 1 96.5 84 HIS A O 1
ATOM 675 N N . SER A 1 85 ? -12.133 3.982 -7.902 1 96.75 85 SER A N 1
ATOM 676 C CA . SER A 1 85 ? -12.852 2.729 -8.117 1 96.75 85 SER A CA 1
ATOM 677 C C . SER A 1 85 ? -13.086 2.473 -9.602 1 96.75 85 SER A C 1
ATOM 679 O O . SER A 1 85 ? -12.828 1.374 -10.094 1 96.75 85 SER A O 1
ATOM 681 N N . ILE A 1 86 ? -13.406 3.441 -10.328 1 96.62 86 ILE A N 1
ATOM 682 C CA . ILE A 1 86 ? -13.75 3.287 -11.742 1 96.62 86 ILE A CA 1
ATOM 683 C C . ILE A 1 86 ? -12.484 3.137 -12.57 1 96.62 86 ILE A C 1
ATOM 685 O O . ILE A 1 86 ? -12.383 2.24 -13.414 1 96.62 86 ILE A O 1
ATOM 689 N N . VAL A 1 87 ? -11.523 3.934 -12.32 1 96 87 VAL A N 1
ATOM 690 C CA . VAL A 1 87 ? -10.297 3.941 -13.109 1 96 87 VAL A CA 1
ATOM 691 C C . VAL A 1 87 ? -9.578 2.604 -12.961 1 96 87 VAL A C 1
ATOM 693 O O . VAL A 1 87 ? -9.188 1.983 -13.953 1 96 87 VAL A O 1
ATOM 696 N N . ILE A 1 88 ? -9.438 2.15 -11.734 1 95.81 88 ILE A N 1
ATOM 697 C CA . ILE A 1 88 ? -8.703 0.908 -11.508 1 95.81 88 ILE A CA 1
ATOM 698 C C . ILE A 1 88 ? -9.516 -0.272 -12.039 1 95.81 88 ILE A C 1
ATOM 700 O O . ILE A 1 88 ? -8.953 -1.214 -12.602 1 95.81 88 ILE A O 1
ATOM 704 N N . SER A 1 89 ? -10.844 -0.178 -11.844 1 95.69 89 SER A N 1
ATOM 705 C CA . SER A 1 89 ? -11.711 -1.237 -12.344 1 95.69 89 SER A CA 1
ATOM 706 C C . SER A 1 89 ? -11.609 -1.367 -13.859 1 95.69 89 SER A C 1
ATOM 708 O O . SER A 1 89 ? -11.398 -2.465 -14.383 1 95.69 89 SER A O 1
ATOM 710 N N . VAL A 1 90 ? -11.672 -0.318 -14.594 1 93.19 90 VAL A N 1
ATOM 711 C CA . VAL A 1 90 ? -11.594 -0.326 -16.047 1 93.19 90 VAL A CA 1
ATOM 712 C C . VAL A 1 90 ? -10.188 -0.712 -16.484 1 93.19 90 VAL A C 1
ATOM 714 O O . VAL A 1 90 ? -10.016 -1.451 -17.469 1 93.19 90 VAL A O 1
ATOM 717 N N . PHE A 1 91 ? -9.25 -0.303 -15.797 1 92.69 91 PHE A N 1
ATOM 718 C CA . PHE A 1 91 ? -7.855 -0.61 -16.094 1 92.69 91 PHE A CA 1
ATOM 719 C C . PHE A 1 91 ? -7.605 -2.111 -16.031 1 92.69 91 PHE A C 1
ATOM 721 O O . PHE A 1 91 ? -7.102 -2.707 -16.984 1 92.69 91 PHE A O 1
ATOM 728 N N . VAL A 1 92 ? -7.977 -2.709 -14.938 1 90.12 92 VAL A N 1
ATOM 729 C CA . VAL A 1 92 ? -7.781 -4.145 -14.758 1 90.12 92 VAL A CA 1
ATOM 730 C C . VAL A 1 92 ? -8.68 -4.91 -15.727 1 90.12 92 VAL A C 1
ATOM 732 O O . VAL A 1 92 ? -8.25 -5.906 -16.312 1 90.12 92 VAL A O 1
ATOM 735 N N . GLY A 1 93 ? -9.867 -4.422 -15.891 1 90.69 93 GLY A N 1
ATOM 736 C CA . GLY A 1 93 ? -10.789 -5.059 -16.812 1 90.69 93 GLY A CA 1
ATOM 737 C C . GLY A 1 93 ? -10.266 -5.098 -18.25 1 90.69 93 GLY A C 1
ATOM 738 O O . GLY A 1 93 ? -10.414 -6.105 -18.938 1 90.69 93 GLY A O 1
ATOM 739 N N . LEU A 1 94 ? -9.609 -4.09 -18.625 1 90.25 94 LEU A N 1
ATOM 740 C CA . LEU A 1 94 ? -9.102 -4.016 -19.984 1 90.25 94 LEU A CA 1
ATOM 741 C C . LEU A 1 94 ? -7.906 -4.945 -20.172 1 90.25 94 LEU A C 1
ATOM 743 O O . LEU A 1 94 ? -7.688 -5.473 -21.266 1 90.25 94 LEU A O 1
ATOM 747 N N . ILE A 1 95 ? -7.203 -5.156 -19.172 1 87.38 95 ILE A N 1
ATOM 748 C CA . ILE A 1 95 ? -6.055 -6.047 -19.25 1 87.38 95 ILE A CA 1
ATOM 749 C C . ILE A 1 95 ? -6.527 -7.484 -19.469 1 87.38 95 ILE A C 1
ATOM 751 O O . ILE A 1 95 ? -5.934 -8.234 -20.25 1 87.38 95 ILE A O 1
ATOM 755 N N . PHE A 1 96 ? -7.531 -7.777 -18.828 1 85.31 96 PHE A N 1
ATOM 756 C CA . PHE A 1 96 ? -7.961 -9.172 -18.844 1 85.31 96 PHE A CA 1
ATOM 757 C C . PHE A 1 96 ? -9.117 -9.367 -19.812 1 85.31 96 PHE A C 1
ATOM 759 O O . PHE A 1 96 ? -9.734 -10.438 -19.844 1 85.31 96 PHE A O 1
ATOM 766 N N . PHE A 1 97 ? -9.234 -8.281 -20.516 1 83 97 PHE A N 1
ATOM 767 C CA . PHE A 1 97 ? -10.336 -8.359 -21.469 1 83 97 PHE A CA 1
ATOM 768 C C . PHE A 1 97 ? -10.07 -9.438 -22.531 1 83 97 PHE A C 1
ATOM 770 O O . PHE A 1 97 ? -9.07 -9.375 -23.25 1 83 97 PHE A O 1
ATOM 777 N N . GLN A 1 98 ? -10.797 -10.516 -22.5 1 70.75 98 GLN A N 1
ATOM 778 C CA . GLN A 1 98 ? -10.773 -11.594 -23.469 1 70.75 98 GLN A CA 1
ATOM 779 C C . GLN A 1 98 ? -9.531 -12.461 -23.312 1 70.75 98 GLN A C 1
ATOM 781 O O . GLN A 1 98 ? -8.969 -12.953 -24.297 1 70.75 98 GLN A O 1
ATOM 786 N N . LEU A 1 99 ? -9.039 -12.438 -22.109 1 73.19 99 LEU A N 1
ATOM 787 C CA . LEU A 1 99 ? -7.918 -13.344 -21.859 1 73.19 99 LEU A CA 1
ATOM 788 C C . LEU A 1 99 ? -8.398 -14.789 -21.781 1 73.19 99 LEU A C 1
ATOM 790 O O . LEU A 1 99 ? -9.461 -15.062 -21.203 1 73.19 99 LEU A O 1
ATOM 794 N N . GLU A 1 100 ? -7.652 -15.539 -22.562 1 75.44 100 GLU A N 1
ATOM 795 C CA . GLU A 1 100 ? -7.969 -16.969 -22.547 1 75.44 100 GLU A CA 1
ATOM 796 C C . GLU A 1 100 ? -7.234 -17.688 -21.422 1 75.44 100 GLU A C 1
ATOM 798 O O . GLU A 1 100 ? -6.105 -17.328 -21.078 1 75.44 100 GLU A O 1
ATOM 803 N N . LEU A 1 101 ? -7.949 -18.578 -20.859 1 78.38 101 LEU A N 1
ATOM 804 C CA . LEU A 1 101 ? -7.379 -19.359 -19.781 1 78.38 101 LEU A CA 1
ATOM 805 C C . LEU A 1 101 ? -6.496 -20.484 -20.312 1 78.38 101 LEU A C 1
ATOM 807 O O . LEU A 1 101 ? -6.969 -21.594 -20.531 1 78.38 101 LEU A O 1
ATOM 811 N N . LYS A 1 102 ? -5.242 -20.141 -20.594 1 81.44 102 LYS A N 1
ATOM 812 C CA . LYS A 1 102 ? -4.172 -21.094 -20.875 1 81.44 102 LYS A CA 1
ATOM 813 C C . LYS A 1 102 ? -3.246 -21.25 -19.672 1 81.44 102 LYS A C 1
ATOM 815 O O . LYS A 1 102 ? -3.607 -20.906 -18.547 1 81.44 102 LYS A O 1
ATOM 820 N N . GLN A 1 103 ? -2.158 -21.891 -19.875 1 80.25 103 GLN A N 1
ATOM 821 C CA . GLN A 1 103 ? -1.263 -22.156 -18.766 1 80.25 103 GLN A CA 1
ATOM 822 C C . GLN A 1 103 ? -0.718 -20.859 -18.172 1 80.25 103 GLN A C 1
ATOM 824 O O . GLN A 1 103 ? -0.704 -20.688 -16.938 1 80.25 103 GLN A O 1
ATOM 829 N N . ALA A 1 104 ? -0.315 -19.906 -19.047 1 77.12 104 ALA A N 1
ATOM 830 C CA . ALA A 1 104 ? 0.135 -18.609 -18.562 1 77.12 104 ALA A CA 1
ATOM 831 C C . ALA A 1 104 ? -1.016 -17.828 -17.922 1 77.12 104 ALA A C 1
ATOM 833 O O . ALA A 1 104 ? -0.791 -16.938 -17.109 1 77.12 104 ALA A O 1
ATOM 834 N N . GLY A 1 105 ? -2.189 -18.234 -18.297 1 82.56 105 GLY A N 1
ATOM 835 C CA . GLY A 1 105 ? -3.385 -17.609 -17.766 1 82.56 105 GLY A CA 1
ATOM 836 C C . GLY A 1 105 ? -3.641 -17.953 -16.312 1 82.56 105 GLY A C 1
ATOM 837 O O . GLY A 1 105 ? -4.316 -17.219 -15.594 1 82.56 105 GLY A O 1
ATOM 838 N N . ILE A 1 106 ? -3.105 -19.109 -15.891 1 84.69 106 ILE A N 1
ATOM 839 C CA . ILE A 1 106 ? -3.289 -19.516 -14.5 1 84.69 106 ILE A CA 1
ATOM 840 C C . ILE A 1 106 ? -2.658 -18.469 -13.57 1 84.69 106 ILE A C 1
ATOM 842 O O . ILE A 1 106 ? -3.297 -18 -12.625 1 84.69 106 ILE A O 1
ATOM 846 N N . GLN A 1 107 ? -1.464 -18.062 -13.891 1 83.69 107 GLN A N 1
ATOM 847 C CA . GLN A 1 107 ? -0.795 -17.031 -13.102 1 83.69 107 GLN A CA 1
ATOM 848 C C . GLN A 1 107 ? -1.548 -15.703 -13.18 1 83.69 107 GLN A C 1
ATOM 850 O O . GLN A 1 107 ? -1.756 -15.047 -12.156 1 83.69 107 GLN A O 1
ATOM 855 N N . SER A 1 108 ? -2.016 -15.352 -14.352 1 86.62 108 SER A N 1
ATOM 856 C CA . SER A 1 108 ? -2.609 -14.031 -14.578 1 86.62 108 SER A CA 1
ATOM 857 C C . SER A 1 108 ? -3.971 -13.922 -13.898 1 86.62 108 SER A C 1
ATOM 859 O O . SER A 1 108 ? -4.285 -12.891 -13.297 1 86.62 108 SER A O 1
ATOM 861 N N . PHE A 1 109 ? -4.758 -14.984 -13.945 1 88.56 109 PHE A N 1
ATOM 862 C CA . PHE A 1 109 ? -6.066 -14.922 -13.297 1 88.56 109 PHE A CA 1
ATOM 863 C C . PHE A 1 109 ? -5.926 -15 -11.781 1 88.56 109 PHE A C 1
ATOM 865 O O . PHE A 1 109 ? -6.637 -14.305 -11.055 1 88.56 109 PHE A O 1
ATOM 872 N N . THR A 1 110 ? -5.027 -15.852 -11.352 1 90.69 110 THR A N 1
ATOM 873 C CA . THR A 1 110 ? -4.758 -15.906 -9.914 1 90.69 110 THR A CA 1
ATOM 874 C C . THR A 1 110 ? -4.207 -14.57 -9.422 1 90.69 110 THR A C 1
ATOM 876 O O . THR A 1 110 ? -4.613 -14.078 -8.367 1 90.69 110 THR A O 1
ATOM 879 N N . GLY A 1 111 ? -3.334 -13.984 -10.242 1 91 111 GLY A N 1
ATOM 880 C CA . GLY A 1 111 ? -2.787 -12.68 -9.906 1 91 111 GLY A CA 1
ATOM 881 C C . GLY A 1 111 ? -3.822 -11.57 -9.938 1 91 111 GLY A C 1
ATOM 882 O O . GLY A 1 111 ? -3.773 -10.648 -9.133 1 91 111 GLY A O 1
ATOM 883 N N . ALA A 1 112 ? -4.703 -11.68 -10.828 1 90.88 112 ALA A N 1
ATOM 884 C CA . ALA A 1 112 ? -5.766 -10.68 -10.914 1 90.88 112 ALA A CA 1
ATOM 885 C C . ALA A 1 112 ? -6.648 -10.711 -9.672 1 90.88 112 ALA A C 1
ATOM 887 O O . ALA A 1 112 ? -7.023 -9.656 -9.148 1 90.88 112 ALA A O 1
ATOM 888 N N . ILE A 1 113 ? -6.988 -11.922 -9.25 1 92.88 113 ILE A N 1
ATOM 889 C CA . ILE A 1 113 ? -7.828 -12.047 -8.07 1 92.88 113 ILE A CA 1
ATOM 890 C C . ILE A 1 113 ? -7.102 -11.469 -6.855 1 92.88 113 ILE A C 1
ATOM 892 O O . ILE A 1 113 ? -7.695 -10.742 -6.055 1 92.88 113 ILE A O 1
ATOM 896 N N . PHE A 1 114 ? -5.875 -11.805 -6.77 1 95.06 114 PHE A N 1
ATOM 897 C CA . PHE A 1 114 ? -5.098 -11.258 -5.664 1 95.06 114 PHE A CA 1
ATOM 898 C C . PHE A 1 114 ? -5.023 -9.734 -5.75 1 95.06 114 PHE A C 1
ATOM 900 O O . PHE A 1 114 ? -5.133 -9.047 -4.738 1 95.06 114 PHE A O 1
ATOM 907 N N . PHE A 1 115 ? -4.84 -9.234 -6.926 1 94.69 115 PHE A N 1
ATOM 908 C CA . PHE A 1 115 ? -4.762 -7.793 -7.148 1 94.69 115 PHE A CA 1
ATOM 909 C C . PHE A 1 115 ? -6.047 -7.109 -6.703 1 94.69 115 PHE A C 1
ATOM 911 O O . PHE A 1 115 ? -6.004 -6.051 -6.066 1 94.69 115 PHE A O 1
ATOM 918 N N . ILE A 1 116 ? -7.133 -7.684 -7.031 1 95.62 116 ILE A N 1
ATOM 919 C CA . ILE A 1 116 ? -8.438 -7.125 -6.68 1 95.62 116 ILE A CA 1
ATOM 920 C C . ILE A 1 116 ? -8.562 -7.027 -5.164 1 95.62 116 ILE A C 1
ATOM 922 O O . ILE A 1 116 ? -8.969 -5.992 -4.633 1 95.62 116 ILE A O 1
ATOM 926 N N . VAL A 1 117 ? -8.188 -8.062 -4.492 1 96.25 117 VAL A N 1
ATOM 927 C CA . VAL A 1 117 ? -8.266 -8.086 -3.037 1 96.25 117 VAL A CA 1
ATOM 928 C C . VAL A 1 117 ? -7.293 -7.066 -2.449 1 96.25 117 VAL A C 1
ATOM 930 O O . VAL A 1 117 ? -7.652 -6.312 -1.542 1 96.25 117 VAL A O 1
ATOM 933 N N . LEU A 1 118 ? -6.133 -7.039 -3.01 1 96.25 118 LEU A N 1
ATOM 934 C CA . LEU A 1 118 ? -5.121 -6.098 -2.551 1 96.25 118 LEU A CA 1
ATOM 935 C C . LEU A 1 118 ? -5.57 -4.66 -2.779 1 96.25 118 LEU A C 1
ATOM 937 O O . LEU A 1 118 ? -5.387 -3.799 -1.915 1 96.25 118 LEU A O 1
ATOM 941 N N . ASP A 1 119 ? -6.113 -4.434 -3.92 1 96.56 119 ASP A N 1
ATOM 942 C CA . ASP A 1 119 ? -6.594 -3.098 -4.25 1 96.56 119 ASP A CA 1
ATOM 943 C C . ASP A 1 119 ? -7.656 -2.635 -3.252 1 96.56 119 ASP A C 1
ATOM 945 O O . ASP A 1 119 ? -7.598 -1.506 -2.76 1 96.56 119 ASP A O 1
ATOM 949 N N . GLN A 1 120 ? -8.578 -3.5 -2.977 1 96.25 120 GLN A N 1
ATOM 950 C CA . GLN A 1 120 ? -9.633 -3.141 -2.033 1 96.25 120 GLN A CA 1
ATOM 951 C C . GLN A 1 120 ? -9.07 -2.926 -0.633 1 96.25 120 GLN A C 1
ATOM 953 O O . GLN A 1 120 ? -9.516 -2.035 0.092 1 96.25 120 GLN A O 1
ATOM 958 N N . PHE A 1 121 ? -8.141 -3.688 -0.304 1 97.19 121 PHE A N 1
ATOM 959 C CA . PHE A 1 121 ? -7.547 -3.576 1.021 1 97.19 121 PHE A CA 1
ATOM 960 C C . PHE A 1 121 ? -6.738 -2.289 1.144 1 97.19 121 PHE A C 1
ATOM 962 O O . PHE A 1 121 ? -6.949 -1.504 2.07 1 97.19 121 PHE A O 1
ATOM 969 N N . MET A 1 122 ? -5.906 -2.01 0.21 1 96.69 122 MET A N 1
ATOM 970 C CA . MET A 1 122 ? -5.02 -0.852 0.274 1 96.69 122 MET A CA 1
ATOM 971 C C . MET A 1 122 ? -5.801 0.443 0.076 1 96.69 122 MET A C 1
ATOM 973 O O . MET A 1 122 ? -5.531 1.443 0.743 1 96.69 122 MET A O 1
ATOM 977 N N . SER A 1 123 ? -6.754 0.444 -0.816 1 95.94 123 SER A N 1
ATOM 978 C CA . SER A 1 123 ? -7.523 1.648 -1.112 1 95.94 123 SER A CA 1
ATOM 979 C C . SER A 1 123 ? -8.391 2.057 0.075 1 95.94 123 SER A C 1
ATOM 981 O O . SER A 1 123 ? -8.672 3.24 0.264 1 95.94 123 SER A O 1
ATOM 983 N N . ALA A 1 124 ? -8.773 1.069 0.851 1 96.06 124 ALA A N 1
ATOM 984 C CA . ALA A 1 124 ? -9.609 1.359 2.01 1 96.06 124 ALA A CA 1
ATOM 985 C C . ALA A 1 124 ? -8.766 1.749 3.217 1 96.06 124 ALA A C 1
ATOM 987 O O . ALA A 1 124 ? -9.133 2.646 3.979 1 96.06 124 ALA A O 1
ATOM 988 N N . ALA A 1 125 ? -7.668 1.177 3.385 1 96.62 125 ALA A N 1
ATOM 989 C CA . ALA A 1 125 ? -6.875 1.342 4.598 1 96.62 125 ALA A CA 1
ATOM 990 C C . ALA A 1 125 ? -6.055 2.627 4.547 1 96.62 125 ALA A C 1
ATOM 992 O O . ALA A 1 125 ? -6 3.377 5.523 1 96.62 125 ALA A O 1
ATOM 993 N N . ASN A 1 126 ? -5.461 2.957 3.479 1 95.88 126 ASN A N 1
ATOM 994 C CA . ASN A 1 126 ? -4.441 3.996 3.379 1 95.88 126 ASN A CA 1
ATOM 995 C C . ASN A 1 126 ? -5.012 5.371 3.721 1 95.88 126 ASN A C 1
ATOM 997 O O . ASN A 1 126 ? -4.441 6.098 4.535 1 95.88 126 ASN A O 1
ATOM 1001 N N . PRO A 1 127 ? -6.133 5.762 3.174 1 94.06 127 PRO A N 1
ATOM 1002 C CA . PRO A 1 127 ? -6.648 7.09 3.512 1 94.06 127 PRO A CA 1
ATOM 1003 C C . PRO A 1 127 ? -7.062 7.207 4.977 1 94.06 127 PRO A C 1
ATOM 1005 O O . PRO A 1 127 ? -7.09 8.312 5.527 1 94.06 127 PRO A O 1
ATOM 1008 N N . GLU A 1 128 ? -7.375 6.082 5.59 1 94.75 128 GLU A N 1
ATOM 1009 C CA . GLU A 1 128 ? -7.855 6.113 6.965 1 94.75 128 GLU A CA 1
ATOM 1010 C C . GLU A 1 128 ? -6.707 6.32 7.949 1 94.75 128 GLU A C 1
ATOM 1012 O O . GLU A 1 128 ? -6.93 6.66 9.109 1 94.75 128 GLU A O 1
ATOM 1017 N N . PHE A 1 129 ? -5.473 6.199 7.484 1 95.31 129 PHE A N 1
ATOM 1018 C CA . PHE A 1 129 ? -4.324 6.328 8.375 1 95.31 129 PHE A CA 1
ATOM 1019 C C . PHE A 1 129 ? -4.27 7.723 8.992 1 95.31 129 PHE A C 1
ATOM 1021 O O . PHE A 1 129 ? -4.004 7.867 10.18 1 95.31 129 PHE A O 1
ATOM 1028 N N . VAL A 1 130 ? -4.613 8.688 8.188 1 92.88 130 VAL A N 1
ATOM 1029 C CA . VAL A 1 130 ? -4.395 10.047 8.672 1 92.88 130 VAL A CA 1
ATOM 1030 C C . VAL A 1 130 ? -5.723 10.656 9.117 1 92.88 130 VAL A C 1
ATOM 1032 O O . VAL A 1 130 ? -5.766 11.797 9.57 1 92.88 130 VAL A O 1
ATOM 1035 N N . ALA A 1 131 ? -6.793 9.891 9.094 1 91.5 131 ALA A N 1
ATOM 1036 C CA . ALA A 1 131 ? -8.133 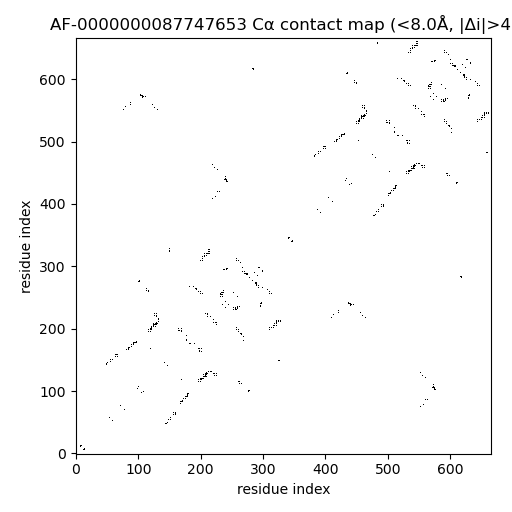10.422 9.344 1 91.5 131 ALA A CA 1
ATOM 1037 C C . ALA A 1 131 ? -8.266 10.898 10.789 1 91.5 131 ALA A C 1
ATOM 1039 O O . ALA A 1 131 ? -8.719 12.023 11.039 1 91.5 131 ALA A O 1
ATOM 1040 N N . VAL A 1 132 ? -7.816 10.164 11.727 1 92.62 132 VAL A N 1
ATOM 1041 C CA . VAL A 1 132 ? -8.039 10.477 13.133 1 92.62 132 VAL A CA 1
ATOM 1042 C C . VAL A 1 132 ? -7.094 11.594 13.57 1 92.62 132 VAL A C 1
ATOM 1044 O O . VAL A 1 132 ? -7.523 12.586 14.164 1 92.62 132 VAL A O 1
ATOM 1047 N N . PRO A 1 133 ? -5.824 11.484 13.188 1 91.44 133 PRO A N 1
ATOM 1048 C CA . PRO A 1 133 ? -4.926 12.578 13.57 1 91.44 133 PRO A CA 1
ATOM 1049 C C . PRO A 1 133 ? -5.367 13.93 13.008 1 91.44 133 PRO A C 1
ATOM 1051 O O . PRO A 1 133 ? -5.188 14.961 13.664 1 91.44 133 PRO A O 1
ATOM 1054 N N . LEU A 1 134 ? -5.961 13.945 11.898 1 88.75 134 LEU A N 1
ATOM 1055 C CA . LEU A 1 134 ? -6.402 15.188 11.281 1 88.75 134 LEU A CA 1
ATOM 1056 C C . LEU A 1 134 ? -7.648 15.727 11.977 1 88.75 134 LEU A C 1
ATOM 1058 O O . LEU A 1 134 ? -7.875 16.938 12.016 1 88.75 134 LEU A O 1
ATOM 1062 N N . GLU A 1 135 ? -8.375 14.805 12.609 1 90.25 135 GLU A N 1
ATOM 1063 C CA . GLU A 1 135 ? -9.617 15.211 13.258 1 90.25 135 GLU A CA 1
ATOM 1064 C C . GLU A 1 135 ? -9.438 15.344 14.766 1 90.25 135 GLU A C 1
ATOM 1066 O O . GLU A 1 135 ? -10.312 15.867 15.453 1 90.25 135 GLU A O 1
ATOM 1071 N N . MET A 1 136 ? -8.336 15.039 15.234 1 89.75 136 MET A N 1
ATOM 1072 C CA . MET A 1 136 ? -8.117 14.906 16.672 1 89.75 136 MET A CA 1
ATOM 1073 C C . MET A 1 136 ? -8.25 16.266 17.375 1 89.75 136 MET A C 1
ATOM 1075 O O . MET A 1 136 ? -8.844 16.359 18.453 1 89.75 136 MET A O 1
ATOM 1079 N N . PRO A 1 137 ? -7.727 17.328 16.781 1 88.12 137 PRO A N 1
ATOM 1080 C CA . PRO A 1 137 ? -7.875 18.625 17.469 1 88.12 137 PRO A CA 1
ATOM 1081 C C . PRO A 1 137 ? -9.336 19.016 17.672 1 88.12 137 PRO A C 1
ATOM 1083 O O . PRO A 1 137 ? -9.703 19.516 18.734 1 88.12 137 PRO A O 1
ATOM 1086 N N . ILE A 1 138 ? -10.141 18.781 16.734 1 89.75 138 ILE A N 1
ATOM 1087 C CA . ILE A 1 138 ? -11.562 19.094 16.828 1 89.75 138 ILE A CA 1
ATOM 1088 C C . ILE A 1 138 ? -12.242 18.141 17.797 1 89.75 138 ILE A C 1
ATOM 1090 O O . ILE A 1 138 ? -13.031 18.562 18.641 1 89.75 138 ILE A O 1
ATOM 1094 N N . MET A 1 139 ? -11.953 16.906 17.719 1 89.75 139 MET A N 1
ATOM 1095 C CA . MET A 1 139 ? -12.555 15.891 18.578 1 89.75 139 MET A CA 1
ATOM 1096 C C . MET A 1 139 ? -12.203 16.125 20.031 1 89.75 139 MET A C 1
ATOM 1098 O O . MET A 1 139 ? -13.055 15.992 20.906 1 89.75 139 MET A O 1
ATOM 1102 N N . THR A 1 140 ? -10.969 16.453 20.281 1 88.19 140 THR A N 1
ATOM 1103 C CA . THR A 1 140 ? -10.531 16.688 21.656 1 88.19 140 THR A CA 1
ATOM 1104 C C . THR A 1 140 ? -11.234 17.906 22.25 1 88.19 140 THR A C 1
ATOM 1106 O O . THR A 1 140 ? -11.602 17.906 23.422 1 88.19 140 THR A O 1
ATOM 1109 N N . ARG A 1 141 ? -11.438 18.922 21.453 1 90.19 141 ARG A N 1
ATOM 1110 C CA . ARG A 1 141 ? -12.148 20.109 21.906 1 90.19 141 ARG A CA 1
ATOM 1111 C C . ARG A 1 141 ? -13.594 19.781 22.266 1 90.19 141 ARG A C 1
ATOM 1113 O O . ARG A 1 141 ? -14.094 20.203 23.312 1 90.19 141 ARG A O 1
ATOM 1120 N N . GLU A 1 142 ? -14.18 18.984 21.438 1 88.81 142 GLU A N 1
ATOM 1121 C CA . GLU A 1 142 ? -15.57 18.594 21.672 1 88.81 142 GLU A CA 1
ATOM 1122 C C . GLU A 1 142 ? -15.688 17.641 22.844 1 88.81 142 GLU A C 1
ATOM 1124 O O . GLU A 1 142 ? -16.641 17.719 23.625 1 88.81 142 GLU A O 1
ATOM 1129 N N . TYR A 1 143 ? -14.773 16.828 22.969 1 87.12 143 TYR A N 1
ATOM 1130 C CA . TYR A 1 143 ? -14.742 15.859 24.078 1 87.12 143 TYR A CA 1
ATOM 1131 C C . TYR A 1 143 ? -14.547 16.562 25.406 1 87.12 143 TYR A C 1
ATOM 1133 O O . TYR A 1 143 ? -15.234 16.266 26.391 1 87.12 143 TYR A O 1
ATOM 1141 N N . ASN A 1 144 ? -13.664 17.469 25.453 1 88 144 ASN A N 1
ATOM 1142 C CA . ASN A 1 144 ? -13.375 18.203 26.672 1 88 144 ASN A CA 1
ATOM 1143 C C . ASN A 1 144 ? -14.547 19.094 27.078 1 88 144 ASN A C 1
ATOM 1145 O O . ASN A 1 144 ? -14.703 19.422 28.25 1 88 144 ASN A O 1
ATOM 1149 N N . SER A 1 145 ? -15.305 19.5 26.094 1 88.5 145 SER A N 1
ATOM 1150 C CA . SER A 1 145 ? -16.5 20.281 26.375 1 88.5 145 SER A CA 1
ATOM 1151 C C . SER A 1 145 ? -17.641 19.391 26.859 1 88.5 145 SER A C 1
ATOM 1153 O O . SER A 1 145 ? -18.75 19.875 27.109 1 88.5 145 SER A O 1
ATOM 1155 N N . GLY A 1 146 ? -17.438 18.078 26.828 1 84.56 146 GLY A N 1
ATOM 1156 C CA . GLY A 1 146 ? -18.406 17.125 27.375 1 84.56 146 GLY A CA 1
ATOM 1157 C C . GLY A 1 146 ? -19.516 16.797 26.391 1 84.56 146 GLY A C 1
ATOM 1158 O O . GLY A 1 146 ? -20.609 16.422 26.812 1 84.56 146 GLY A O 1
ATOM 1159 N N . LEU A 1 147 ? -19.312 16.922 25.188 1 85.12 147 LEU A N 1
ATOM 1160 C CA . LEU A 1 147 ? -20.375 16.766 24.188 1 85.12 147 LEU A CA 1
ATOM 1161 C C . LEU A 1 147 ? -20.688 15.289 23.969 1 85.12 147 LEU A C 1
ATOM 1163 O O . LEU A 1 147 ? -21.844 14.914 23.812 1 85.12 147 LEU A O 1
ATOM 1167 N N . TYR A 1 148 ? -19.688 14.469 23.891 1 88.94 148 TYR A N 1
ATOM 1168 C CA . TYR A 1 148 ? -19.906 13.039 23.656 1 88.94 148 TYR A CA 1
ATOM 1169 C C . TYR A 1 148 ? -18.766 12.227 24.25 1 88.94 148 TYR A C 1
ATOM 1171 O O . TYR A 1 148 ? -17.734 12.773 24.641 1 88.94 148 TYR A O 1
ATOM 1179 N N . HIS A 1 149 ? -19.094 10.938 24.328 1 89.88 149 HIS A N 1
ATOM 1180 C CA . HIS A 1 149 ? -18.078 10 24.766 1 89.88 149 HIS A CA 1
ATOM 1181 C C . HIS A 1 149 ? -17.172 9.578 23.594 1 89.88 149 HIS A C 1
ATOM 1183 O O . HIS A 1 149 ? -17.625 9.562 22.453 1 89.88 149 HIS A O 1
ATOM 1189 N N . SER A 1 150 ? -15.906 9.258 23.953 1 90.69 150 SER A N 1
ATOM 1190 C CA . SER A 1 150 ? -14.93 8.906 22.922 1 90.69 150 SER A CA 1
ATOM 1191 C C . SER A 1 150 ? -15.352 7.648 22.172 1 90.69 150 SER A C 1
ATOM 1193 O O . SER A 1 150 ? -15.164 7.559 20.953 1 90.69 150 SER A O 1
ATOM 1195 N N . TRP A 1 151 ? -15.898 6.676 22.906 1 91.81 151 TRP A N 1
ATOM 1196 C CA . TRP A 1 151 ? -16.281 5.43 22.25 1 91.81 151 TRP A CA 1
ATOM 1197 C C . TRP A 1 151 ? -17.484 5.645 21.328 1 91.81 151 TRP A C 1
ATOM 1199 O O . TRP A 1 151 ? -17.641 4.949 20.328 1 91.81 151 TRP A O 1
ATOM 1209 N N . VAL A 1 152 ? -18.375 6.598 21.625 1 93.56 152 VAL A N 1
ATOM 1210 C CA . VAL A 1 152 ? -19.531 6.906 20.781 1 93.56 152 VAL A CA 1
ATOM 1211 C C . VAL A 1 152 ? -19.062 7.574 19.484 1 93.56 152 VAL A C 1
ATOM 1213 O O . VAL A 1 152 ? -19.578 7.289 18.406 1 93.56 152 VAL A O 1
ATOM 1216 N N . TRP A 1 153 ? -18.047 8.406 19.688 1 93.62 153 TRP A N 1
ATOM 1217 C CA . TRP A 1 153 ? -17.484 9.062 18.516 1 93.62 153 TRP A CA 1
ATOM 1218 C C . TRP A 1 153 ? -16.891 8.039 17.547 1 93.62 153 TRP A C 1
ATOM 1220 O O . TRP A 1 153 ? -17.141 8.094 16.344 1 93.62 153 TRP A O 1
ATOM 1230 N N . TYR A 1 154 ? -16.172 7.137 18.109 1 94.94 154 TYR A N 1
ATOM 1231 C CA . TYR A 1 154 ? -15.516 6.105 17.312 1 94.94 154 TYR A CA 1
ATOM 1232 C C . TYR A 1 154 ? -16.547 5.223 16.625 1 94.94 154 TYR A C 1
ATOM 1234 O O . TYR A 1 154 ? -16.422 4.918 15.43 1 94.94 154 TYR A O 1
ATOM 1242 N N . LEU A 1 155 ? -17.531 4.82 17.312 1 94.38 155 LEU A N 1
ATOM 1243 C CA . LEU A 1 155 ? -18.578 3.979 16.75 1 94.38 155 LEU A CA 1
ATOM 1244 C C . LEU A 1 155 ? -19.344 4.715 15.664 1 94.38 155 LEU A C 1
ATOM 1246 O O . LEU A 1 155 ? -19.703 4.129 14.641 1 94.38 155 LEU A O 1
ATOM 1250 N N . ALA A 1 156 ? -19.625 5.957 15.906 1 94.75 156 ALA A N 1
ATOM 1251 C CA . ALA A 1 156 ? -20.344 6.758 14.922 1 94.75 156 ALA A CA 1
ATOM 1252 C C . ALA A 1 156 ? -19.547 6.887 13.633 1 94.75 156 ALA A C 1
ATOM 1254 O O . ALA A 1 156 ? -20.125 6.824 12.539 1 94.75 156 ALA A O 1
ATOM 1255 N N . LYS A 1 157 ? -18.281 7.031 13.812 1 93.5 157 LYS A N 1
ATOM 1256 C CA . LYS A 1 157 ? -17.422 7.148 12.648 1 93.5 157 LYS A CA 1
ATOM 1257 C C . LYS A 1 157 ? -17.438 5.871 11.812 1 93.5 157 LYS A C 1
ATOM 1259 O O . LYS A 1 157 ? -17.547 5.918 10.586 1 93.5 157 LYS A O 1
ATOM 1264 N N . ASN A 1 158 ? -17.359 4.777 12.414 1 94.19 158 ASN A N 1
ATOM 1265 C CA . ASN A 1 158 ? -17.359 3.49 11.727 1 94.19 158 ASN A CA 1
ATOM 1266 C C . ASN A 1 158 ? -18.719 3.184 11.102 1 94.19 158 ASN A C 1
ATOM 1268 O O . ASN A 1 158 ? -18.781 2.729 9.961 1 94.19 158 ASN A O 1
ATOM 1272 N N . LEU A 1 159 ? -19.75 3.482 11.805 1 93.62 159 LEU A N 1
ATOM 1273 C CA . LEU A 1 159 ? -21.094 3.16 11.328 1 93.62 159 LEU A CA 1
ATOM 1274 C C . LEU A 1 159 ? -21.484 4.07 10.164 1 93.62 159 LEU A C 1
ATOM 1276 O O . LEU A 1 159 ? -22.188 3.643 9.25 1 93.62 159 LEU A O 1
ATOM 1280 N N . SER A 1 160 ? -21.062 5.281 10.219 1 94.06 160 SER A N 1
ATOM 1281 C CA . SER A 1 160 ? -21.422 6.23 9.172 1 94.06 160 SER A CA 1
ATOM 1282 C C . SER A 1 160 ? -20.797 5.836 7.836 1 94.06 160 SER A C 1
ATOM 1284 O O . SER A 1 160 ? -21.312 6.176 6.773 1 94.06 160 SER A O 1
ATOM 1286 N N . GLU A 1 161 ? -19.734 5.078 7.883 1 93.38 161 GLU A N 1
ATOM 1287 C CA . GLU A 1 161 ? -19 4.746 6.664 1 93.38 161 GLU A CA 1
ATOM 1288 C C . GLU A 1 161 ? -19.406 3.379 6.125 1 93.38 161 GLU A C 1
ATOM 1290 O O . GLU A 1 161 ? -18.953 2.967 5.055 1 93.38 161 GLU A O 1
ATOM 1295 N N . LEU A 1 162 ? -20.266 2.68 6.754 1 92.69 162 LEU A N 1
ATOM 1296 C CA . LEU A 1 162 ? -20.641 1.327 6.359 1 92.69 162 LEU A CA 1
ATOM 1297 C C . LEU A 1 162 ? -21.266 1.32 4.969 1 92.69 162 LEU A C 1
ATOM 1299 O O . LEU A 1 162 ? -20.969 0.45 4.152 1 92.69 162 LEU A O 1
ATOM 1303 N N . GLY A 1 163 ? -22.094 2.262 4.723 1 92.19 163 GLY A N 1
ATOM 1304 C CA . GLY A 1 163 ? -22.688 2.352 3.404 1 92.19 163 GLY A CA 1
ATOM 1305 C C . GLY A 1 163 ? -21.688 2.57 2.297 1 92.19 163 GLY A C 1
ATOM 1306 O O . GLY A 1 163 ? -21.797 1.978 1.221 1 92.19 163 GLY A O 1
ATOM 1307 N N . PHE A 1 164 ? -20.719 3.334 2.596 1 93.62 164 PHE A N 1
ATOM 1308 C CA . PHE A 1 164 ? -19.688 3.635 1.607 1 93.62 164 PHE A CA 1
ATOM 1309 C C . PHE A 1 164 ? -18.75 2.445 1.422 1 93.62 164 PHE A C 1
ATOM 1311 O O . PHE A 1 164 ? -18.203 2.242 0.336 1 93.62 164 PHE A O 1
ATOM 1318 N N . GLN A 1 165 ? -18.609 1.689 2.461 1 94.06 165 GLN A N 1
ATOM 1319 C CA . GLN A 1 165 ? -17.766 0.505 2.398 1 94.06 165 GLN A CA 1
ATOM 1320 C C . GLN A 1 165 ? -18.359 -0.554 1.479 1 94.06 165 GLN A C 1
ATOM 1322 O O . GLN A 1 165 ? -17.641 -1.412 0.958 1 94.06 165 GLN A O 1
ATOM 1327 N N . ALA A 1 166 ? -19.625 -0.476 1.338 1 95.06 166 ALA A N 1
ATOM 1328 C CA . ALA A 1 166 ? -20.281 -1.386 0.408 1 95.06 166 ALA A CA 1
ATOM 1329 C C . ALA A 1 166 ? -20.391 -0.77 -0.984 1 95.06 166 ALA A C 1
ATOM 1331 O O . ALA A 1 166 ? -20.312 -1.477 -1.991 1 95.06 166 ALA A O 1
ATOM 1332 N N . PHE A 1 167 ? -20.438 0.438 -1.049 1 95.94 167 PHE A N 1
ATOM 1333 C CA . PHE A 1 167 ? -20.688 1.152 -2.295 1 95.94 167 PHE A CA 1
ATOM 1334 C C . PHE A 1 167 ? -19.453 1.171 -3.172 1 95.94 167 PHE A C 1
ATOM 1336 O O . PHE A 1 167 ? -19.516 0.875 -4.367 1 95.94 167 PHE A O 1
ATOM 1343 N N . TYR A 1 168 ? -18.328 1.463 -2.646 1 95.62 168 TYR A N 1
ATOM 1344 C CA . TYR A 1 168 ? -17.109 1.613 -3.445 1 95.62 168 TYR A CA 1
ATOM 1345 C C . TYR A 1 168 ? -16.703 0.284 -4.066 1 95.62 168 TYR A C 1
ATOM 1347 O O . TYR A 1 168 ? -16.422 0.211 -5.262 1 95.62 168 TYR A O 1
ATOM 1355 N N . PRO A 1 169 ? -16.703 -0.769 -3.266 1 96.5 169 PRO A N 1
ATOM 1356 C CA . PRO A 1 169 ? -16.359 -2.055 -3.875 1 96.5 169 PRO A CA 1
ATOM 1357 C C . PRO A 1 169 ? -17.359 -2.49 -4.941 1 96.5 169 PRO A C 1
ATOM 1359 O O . PRO A 1 169 ? -17 -3.18 -5.898 1 96.5 169 PRO A O 1
ATOM 1362 N N . LEU A 1 170 ? -18.609 -2.102 -4.758 1 96.62 170 LEU A N 1
ATOM 1363 C CA . LEU A 1 170 ? -19.609 -2.428 -5.77 1 96.62 170 LEU A CA 1
ATOM 1364 C C . LEU A 1 170 ? -19.312 -1.7 -7.078 1 96.62 170 LEU A C 1
ATOM 1366 O O . LEU A 1 170 ? -19.359 -2.301 -8.148 1 96.62 170 LEU A O 1
ATOM 1370 N N . LEU A 1 171 ? -19.016 -0.506 -6.973 1 96.62 171 LEU A N 1
ATOM 1371 C CA . LEU A 1 171 ? -18.672 0.305 -8.141 1 96.62 171 LEU A CA 1
ATOM 1372 C C . LEU A 1 171 ? -17.438 -0.24 -8.836 1 96.62 171 LEU A C 1
ATOM 1374 O O . LEU A 1 171 ? -17.344 -0.215 -10.062 1 96.62 171 LEU A O 1
ATOM 1378 N N . PHE A 1 172 ? -16.547 -0.673 -8.141 1 97.19 172 PHE A N 1
ATOM 1379 C CA . PHE A 1 172 ? -15.305 -1.237 -8.641 1 97.19 172 PHE A CA 1
ATOM 1380 C C . PHE A 1 172 ? -15.539 -2.598 -9.281 1 97.19 172 PHE A C 1
ATOM 1382 O O . PHE A 1 172 ? -15.047 -2.869 -10.375 1 97.19 172 PHE A O 1
ATOM 1389 N N . PHE A 1 173 ? -16.375 -3.428 -8.656 1 96 173 PHE A N 1
ATOM 1390 C CA . PHE A 1 173 ? -16.438 -4.848 -8.984 1 96 173 PHE A CA 1
ATOM 1391 C C . PHE A 1 173 ? -17.375 -5.086 -10.156 1 96 173 PHE A C 1
ATOM 1393 O O . PHE A 1 173 ? -17.172 -6.012 -10.945 1 96 173 PHE A O 1
ATOM 1400 N N . ILE A 1 174 ? -18.391 -4.266 -10.391 1 93.94 174 ILE A N 1
ATOM 1401 C CA . ILE A 1 174 ? -19.391 -4.496 -11.438 1 93.94 174 ILE A CA 1
ATOM 1402 C C . ILE A 1 174 ? -18.719 -4.469 -12.805 1 93.94 174 ILE A C 1
ATOM 1404 O O . ILE A 1 174 ? -18.766 -5.453 -13.547 1 93.94 174 ILE A O 1
ATOM 1408 N N . PRO A 1 175 ? -18.094 -3.414 -13.172 1 93.31 175 PRO A N 1
ATOM 1409 C CA . PRO A 1 175 ? -17.453 -3.439 -14.492 1 93.31 175 PRO A CA 1
ATOM 1410 C C . PRO A 1 175 ? -16.344 -4.496 -14.602 1 93.31 175 PRO A C 1
ATOM 1412 O O . PRO A 1 175 ? -16.203 -5.133 -15.648 1 93.31 175 PRO A O 1
ATOM 1415 N N . LEU A 1 176 ? -15.625 -4.668 -13.555 1 92.75 176 LEU A N 1
ATOM 1416 C CA . LEU A 1 176 ? -14.516 -5.613 -13.547 1 92.75 176 LEU A CA 1
ATOM 1417 C C . LEU A 1 176 ? -15.008 -7.035 -13.789 1 92.75 176 LEU A C 1
ATOM 1419 O O . LEU A 1 176 ? -14.422 -7.773 -14.586 1 92.75 176 LEU A O 1
ATOM 1423 N N . TYR A 1 177 ? -16.062 -7.395 -13.125 1 90 177 TYR A N 1
ATOM 1424 C CA . TYR A 1 177 ? -16.609 -8.742 -13.211 1 90 177 TYR A CA 1
ATOM 1425 C C . TYR A 1 177 ? -17.016 -9.078 -14.641 1 90 177 TYR A C 1
ATOM 1427 O O . TYR A 1 177 ? -16.719 -10.164 -15.148 1 90 177 TYR A O 1
ATOM 1435 N N . PHE A 1 178 ? -17.547 -8.172 -15.336 1 88.31 178 PHE A N 1
ATOM 1436 C CA . PHE A 1 178 ? -18.047 -8.414 -16.688 1 88.31 178 PHE A CA 1
ATOM 1437 C C . PHE A 1 178 ? -16.922 -8.289 -17.719 1 88.31 178 PHE A C 1
ATOM 1439 O O . PHE A 1 178 ? -16.906 -9.008 -18.719 1 88.31 178 PHE A O 1
ATOM 1446 N N . MET A 1 179 ? -16 -7.543 -17.453 1 88.19 179 MET A N 1
ATOM 1447 C CA . MET A 1 179 ? -14.914 -7.352 -18.406 1 88.19 179 MET A CA 1
ATOM 1448 C C . MET A 1 179 ? -13.938 -8.523 -18.359 1 88.19 179 MET A C 1
ATOM 1450 O O . MET A 1 179 ? -13.477 -8.992 -19.406 1 88.19 179 MET A O 1
ATOM 1454 N N . VAL A 1 180 ? -13.57 -8.945 -17.141 1 82.38 180 VAL A N 1
ATOM 1455 C CA . VAL A 1 180 ? -12.641 -10.062 -17 1 82.38 180 VAL A CA 1
ATOM 1456 C C . VAL A 1 180 ? -13.32 -11.359 -17.438 1 82.38 180 VAL A C 1
ATOM 1458 O O . VAL A 1 180 ? -12.664 -12.273 -17.938 1 82.38 180 VAL A O 1
ATOM 1461 N N . GLY A 1 181 ? -14.562 -11.406 -17.297 1 78.69 181 GLY A N 1
ATOM 1462 C CA . GLY A 1 181 ? -15.32 -12.578 -17.703 1 78.69 181 GLY A CA 1
ATOM 1463 C C . GLY A 1 181 ? -15.266 -13.711 -16.688 1 78.69 181 GLY A C 1
ATOM 1464 O O . GLY A 1 181 ? -15.016 -14.859 -17.047 1 78.69 181 GLY A O 1
ATOM 1465 N N . PHE A 1 182 ? -15.234 -13.586 -15.367 1 77.19 182 PHE A N 1
ATOM 1466 C CA . PHE A 1 182 ? -15.211 -14.609 -14.336 1 77.19 182 PHE A CA 1
ATOM 1467 C C . PHE A 1 182 ? -16.359 -15.602 -14.523 1 77.19 182 PHE A C 1
ATOM 1469 O O . PHE A 1 182 ? -16.234 -16.766 -14.172 1 77.19 182 PHE A O 1
ATOM 1476 N N . GLY A 1 183 ? -17.266 -15.391 -15.266 1 70.69 183 GLY A N 1
ATOM 1477 C CA . GLY A 1 183 ? -18.406 -16.266 -15.5 1 70.69 183 GLY A CA 1
ATOM 1478 C C . GLY A 1 183 ? -19.719 -15.508 -15.586 1 70.69 183 GLY A C 1
ATOM 1479 O O . GLY A 1 183 ? -20.516 -15.523 -14.648 1 70.69 183 GLY A O 1
ATOM 1480 N N . PRO A 1 184 ? -19.781 -14.867 -16.547 1 64.25 184 PRO A N 1
ATOM 1481 C CA . PRO A 1 184 ? -20.922 -13.969 -16.641 1 64.25 184 PRO A CA 1
ATOM 1482 C C . PRO A 1 184 ? -22.266 -14.68 -16.406 1 64.25 184 PRO A C 1
ATOM 1484 O O . PRO A 1 184 ? -23.234 -14.047 -16.016 1 64.25 184 PRO A O 1
ATOM 1487 N N . SER A 1 185 ? -22.25 -15.898 -16.391 1 68.94 185 SER A N 1
ATOM 1488 C CA . SER A 1 185 ? -23.562 -16.531 -16.359 1 68.94 185 SER A CA 1
ATOM 1489 C C . SER A 1 185 ? -23.891 -17.062 -14.961 1 68.94 185 SER A C 1
ATOM 1491 O O . SER A 1 185 ? -25 -17.516 -14.711 1 68.94 185 SER A O 1
ATOM 1493 N N . ASN A 1 186 ? -23.062 -16.828 -14 1 80.44 186 ASN A N 1
ATOM 1494 C CA . ASN A 1 186 ? -23.328 -17.375 -12.68 1 80.44 186 ASN A CA 1
ATOM 1495 C C . ASN A 1 186 ? -23.453 -16.281 -11.633 1 80.44 186 ASN A C 1
ATOM 1497 O O . ASN A 1 186 ? -22.453 -15.805 -11.094 1 80.44 186 ASN A O 1
ATOM 1501 N N . PRO A 1 187 ? -24.688 -15.82 -11.336 1 84.31 187 PRO A N 1
ATOM 1502 C CA . PRO A 1 187 ? -24.906 -14.758 -10.344 1 84.31 187 PRO A CA 1
ATOM 1503 C C . PRO A 1 187 ? -24.375 -15.133 -8.961 1 84.31 187 PRO A C 1
ATOM 1505 O O . PRO A 1 187 ? -23.984 -14.258 -8.188 1 84.31 187 PRO A O 1
ATOM 1508 N N . LYS A 1 188 ? -24.438 -16.406 -8.664 1 88.31 188 LYS A N 1
ATOM 1509 C CA . LYS A 1 188 ? -23.953 -16.844 -7.363 1 88.31 188 LYS A CA 1
ATOM 1510 C C . LYS A 1 188 ? -22.453 -16.531 -7.207 1 88.31 188 LYS A C 1
ATOM 1512 O O . LYS A 1 188 ? -22.016 -16.141 -6.125 1 88.31 188 LYS A O 1
ATOM 1517 N N . LEU A 1 189 ? -21.797 -16.672 -8.297 1 89.62 189 LEU A N 1
ATOM 1518 C CA . LEU A 1 189 ? -20.375 -16.375 -8.273 1 89.62 189 LEU A CA 1
ATOM 1519 C C . LEU A 1 189 ? -20.125 -14.898 -8.023 1 89.62 189 LEU A C 1
ATOM 1521 O O . LEU A 1 189 ? -19.25 -14.531 -7.238 1 89.62 189 LEU A O 1
ATOM 1525 N N . PHE A 1 190 ? -20.969 -14.031 -8.578 1 92.19 190 PHE A N 1
ATOM 1526 C CA . PHE A 1 190 ? -20.828 -12.586 -8.43 1 92.19 190 PHE A CA 1
ATOM 1527 C C . PHE A 1 190 ? -21.031 -12.172 -6.98 1 92.19 190 PHE A C 1
ATOM 1529 O O . PHE A 1 190 ? -20.188 -11.484 -6.402 1 92.19 190 PHE A O 1
ATOM 1536 N N . PHE A 1 191 ? -22.062 -12.625 -6.371 1 93.56 191 PHE A N 1
ATOM 1537 C CA . PHE A 1 191 ? -22.406 -12.18 -5.027 1 93.56 191 PHE A CA 1
ATOM 1538 C C . PHE A 1 191 ? -21.469 -12.789 -3.996 1 93.56 191 PHE A C 1
ATOM 1540 O O . PHE A 1 191 ? -21.156 -12.156 -2.982 1 93.56 191 PHE A O 1
ATOM 1547 N N . SER A 1 192 ? -21.016 -13.992 -4.285 1 92.69 192 SER A N 1
ATOM 1548 C CA . SER A 1 192 ? -20.062 -14.609 -3.367 1 92.69 192 SER A CA 1
ATOM 1549 C C . SER A 1 192 ? -18.719 -13.867 -3.377 1 92.69 192 SER A C 1
ATOM 1551 O O . SER A 1 192 ? -18.172 -13.555 -2.318 1 92.69 192 SER A O 1
ATOM 1553 N N . MET A 1 193 ? -18.234 -13.594 -4.574 1 93.25 193 MET A N 1
ATOM 1554 C CA . MET A 1 193 ? -16.984 -12.844 -4.672 1 93.25 193 MET A CA 1
ATOM 1555 C C . MET A 1 193 ? -17.156 -11.438 -4.094 1 93.25 193 MET A C 1
ATOM 1557 O O . MET A 1 193 ? -16.25 -10.938 -3.414 1 93.25 193 MET A O 1
ATOM 1561 N N . TYR A 1 194 ? -18.328 -10.867 -4.371 1 95.5 194 TYR A N 1
ATOM 1562 C CA . TYR A 1 194 ? -18.609 -9.531 -3.861 1 95.5 194 TYR A CA 1
ATOM 1563 C C . TYR A 1 194 ? -18.641 -9.523 -2.336 1 95.5 194 TYR A C 1
ATOM 1565 O O . TYR A 1 194 ? -18.141 -8.586 -1.703 1 95.5 194 TYR A O 1
ATOM 1573 N N . LEU A 1 195 ? -19.125 -10.484 -1.726 1 96.06 195 LEU A N 1
ATOM 1574 C CA . LEU A 1 195 ? -19.188 -10.594 -0.272 1 96.06 195 LEU A CA 1
ATOM 1575 C C . LEU A 1 195 ? -17.781 -10.578 0.326 1 96.06 195 LEU A C 1
ATOM 1577 O O . LEU A 1 195 ? -17.516 -9.852 1.29 1 96.06 195 LEU A O 1
ATOM 1581 N N . PHE A 1 196 ? -16.891 -11.328 -0.247 1 96.44 196 PHE A N 1
ATOM 1582 C CA . PHE A 1 196 ? -15.523 -11.375 0.268 1 96.44 196 PHE A CA 1
ATOM 1583 C C . PHE A 1 196 ? -14.82 -10.047 0.062 1 96.44 196 PHE A C 1
ATOM 1585 O O . PHE A 1 196 ? -14 -9.633 0.891 1 96.44 196 PHE A O 1
ATOM 1592 N N . LEU A 1 197 ? -15.203 -9.328 -1.015 1 96.62 197 LEU A N 1
ATOM 1593 C CA . LEU A 1 197 ? -14.594 -8.031 -1.268 1 96.62 197 LEU A CA 1
ATOM 1594 C C . LEU A 1 197 ? -15.062 -7.004 -0.238 1 96.62 197 LEU A C 1
ATOM 1596 O O . LEU A 1 197 ? -14.25 -6.234 0.286 1 96.62 197 LEU A O 1
ATOM 1600 N N . ILE A 1 198 ? -16.297 -7.035 0.086 1 97.06 198 ILE A N 1
ATOM 1601 C CA . ILE A 1 198 ? -16.828 -6.07 1.04 1 97.06 198 ILE A CA 1
ATOM 1602 C C . ILE A 1 198 ? -16.281 -6.355 2.432 1 97.06 198 ILE A C 1
ATOM 1604 O O . ILE A 1 198 ? -15.953 -5.43 3.178 1 97.06 198 ILE A O 1
ATOM 1608 N N . LEU A 1 199 ? -16.219 -7.609 2.756 1 97.38 199 LEU A N 1
ATOM 1609 C CA . LEU A 1 199 ? -15.68 -7.969 4.066 1 97.38 199 LEU A CA 1
ATOM 1610 C C . LEU A 1 199 ? -14.211 -7.59 4.18 1 97.38 199 LEU A C 1
ATOM 1612 O O . LEU A 1 199 ? -13.773 -7.094 5.219 1 97.38 199 LEU A O 1
ATOM 1616 N N . THR A 1 200 ? -13.477 -7.852 3.104 1 97.12 200 THR A N 1
ATOM 1617 C CA . THR A 1 200 ? -12.062 -7.48 3.088 1 97.12 200 THR A CA 1
ATOM 1618 C C . THR A 1 200 ? -11.898 -5.969 3.186 1 97.12 200 THR A C 1
ATOM 1620 O O . THR A 1 200 ? -11.047 -5.477 3.932 1 97.12 200 THR A O 1
ATOM 1623 N N . GLN A 1 201 ? -12.695 -5.301 2.439 1 97.12 201 GLN A N 1
ATOM 1624 C CA . GLN A 1 201 ? -12.664 -3.842 2.475 1 97.12 201 GLN A CA 1
ATOM 1625 C C . GLN A 1 201 ? -13 -3.314 3.865 1 97.12 201 GLN A C 1
ATOM 1627 O O . GLN A 1 201 ? -12.391 -2.352 4.336 1 97.12 201 GLN A O 1
ATOM 1632 N N . SER A 1 202 ? -13.938 -3.875 4.48 1 97.31 202 SER A N 1
ATOM 1633 C CA . SER A 1 202 ? -14.336 -3.48 5.828 1 97.31 202 SER A CA 1
ATOM 1634 C C . SER A 1 202 ? -13.219 -3.75 6.832 1 97.31 202 SER A C 1
ATOM 1636 O O . SER A 1 202 ? -12.961 -2.932 7.715 1 97.31 202 SER A O 1
ATOM 1638 N N . CYS A 1 203 ? -12.594 -4.879 6.691 1 97.81 203 CYS A N 1
ATOM 1639 C CA . CYS A 1 203 ? -11.453 -5.188 7.551 1 97.81 203 CYS A CA 1
ATOM 1640 C C . CYS A 1 203 ? -10.336 -4.168 7.359 1 97.81 203 CYS A C 1
ATOM 1642 O O . CYS A 1 203 ? -9.711 -3.742 8.328 1 97.81 203 CYS A O 1
ATOM 1644 N N . ALA A 1 204 ? -10.141 -3.816 6.141 1 97.81 204 ALA A N 1
ATOM 1645 C CA . ALA A 1 204 ? -9.109 -2.838 5.824 1 97.81 204 ALA A CA 1
ATOM 1646 C C . ALA A 1 204 ? -9.406 -1.49 6.473 1 97.81 204 ALA A C 1
ATOM 1648 O O . ALA A 1 204 ? -8.516 -0.848 7.027 1 97.81 204 ALA A O 1
ATOM 1649 N N . THR A 1 205 ? -10.617 -1.058 6.387 1 97.06 205 THR A N 1
ATOM 1650 C CA . THR A 1 205 ? -11.023 0.191 7.023 1 97.06 205 THR A CA 1
ATOM 1651 C C . THR A 1 205 ? -10.82 0.117 8.531 1 97.06 205 THR A C 1
ATOM 1653 O O . THR A 1 205 ? -10.32 1.062 9.148 1 97.06 205 THR A O 1
ATOM 1656 N N . GLY A 1 206 ? -11.203 -1.007 9.078 1 97.06 206 GLY A N 1
ATOM 1657 C CA . GLY A 1 206 ? -10.969 -1.203 10.5 1 97.06 206 GLY A CA 1
ATOM 1658 C C . GLY A 1 206 ? -9.508 -1.124 10.883 1 97.06 206 GLY A C 1
ATOM 1659 O O . GLY A 1 206 ? -9.148 -0.491 11.883 1 97.06 206 GLY A O 1
ATOM 1660 N N . LEU A 1 207 ? -8.68 -1.733 10.102 1 97.56 207 LEU A N 1
ATOM 1661 C CA . LEU A 1 207 ? -7.246 -1.683 10.344 1 97.56 207 LEU A CA 1
ATOM 1662 C C . LEU A 1 207 ? -6.723 -0.257 10.203 1 97.56 207 LEU A C 1
ATOM 1664 O O . LEU A 1 207 ? -5.895 0.188 11 1 97.56 207 LEU A O 1
ATOM 1668 N N . GLY A 1 208 ? -7.203 0.411 9.203 1 96.56 208 GLY A N 1
ATOM 1669 C CA . GLY A 1 208 ? -6.816 1.802 9.023 1 96.56 208 GLY A CA 1
ATOM 1670 C C . GLY A 1 208 ? -7.133 2.668 10.227 1 96.56 208 GLY A C 1
ATOM 1671 O O . GLY A 1 208 ? -6.289 3.441 10.68 1 96.56 208 GLY A O 1
ATOM 1672 N N . TYR A 1 209 ? -8.281 2.547 10.734 1 96.31 209 TYR A N 1
ATOM 1673 C CA . TYR A 1 209 ? -8.68 3.326 11.898 1 96.31 209 TYR A CA 1
ATOM 1674 C C . TYR A 1 209 ? -7.895 2.9 13.133 1 96.31 209 TYR A C 1
ATOM 1676 O O . TYR A 1 209 ? -7.57 3.73 13.992 1 96.31 209 TYR A O 1
ATOM 1684 N N . MET A 1 210 ? -7.699 1.603 13.227 1 96.75 210 MET A N 1
ATOM 1685 C CA . MET A 1 210 ? -6.902 1.113 14.344 1 96.75 210 MET A CA 1
ATOM 1686 C C . MET A 1 210 ? -5.539 1.794 14.383 1 96.75 210 MET A C 1
ATOM 1688 O O . MET A 1 210 ? -5.133 2.33 15.414 1 96.75 210 MET A O 1
ATOM 1692 N N . VAL A 1 211 ? -4.875 1.852 13.273 1 96.31 211 VAL A N 1
ATOM 1693 C CA . VAL A 1 211 ? -3.555 2.465 13.164 1 96.31 211 VAL A CA 1
ATOM 1694 C C . VAL A 1 211 ? 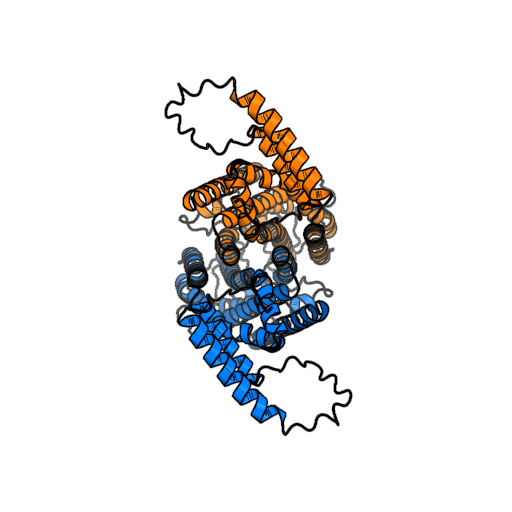-3.664 3.971 13.391 1 96.31 211 VAL A C 1
ATOM 1696 O O . VAL A 1 211 ? -2.812 4.566 14.055 1 96.31 211 VAL A O 1
ATOM 1699 N N . SER A 1 212 ? -4.699 4.52 12.867 1 95.25 212 SER A N 1
ATOM 1700 C CA . SER A 1 212 ? -4.941 5.953 12.992 1 95.25 212 SER A CA 1
ATOM 1701 C C . SER A 1 212 ? -5.113 6.359 14.453 1 95.25 212 SER A C 1
ATOM 1703 O O . SER A 1 212 ? -4.762 7.477 14.836 1 95.25 212 SER A O 1
ATOM 1705 N N . CYS A 1 213 ? -5.629 5.508 15.234 1 94.19 213 CYS A N 1
ATOM 1706 C CA . CYS A 1 213 ? -5.902 5.809 16.641 1 94.19 213 CYS A CA 1
ATOM 1707 C C . CYS A 1 213 ? -4.66 5.598 17.5 1 94.19 213 CYS A C 1
ATOM 1709 O O . CYS A 1 213 ? -4.555 6.156 18.594 1 94.19 213 CYS A O 1
ATOM 1711 N N . VAL A 1 214 ? -3.775 4.848 17.047 1 89.94 214 VAL A N 1
ATOM 1712 C CA . VAL A 1 214 ? -2.596 4.512 17.828 1 89.94 214 VAL A CA 1
ATOM 1713 C C . VAL A 1 214 ? -1.577 5.648 17.734 1 89.94 214 VAL A C 1
ATOM 1715 O O . VAL A 1 214 ? -0.892 5.953 18.719 1 89.94 214 VAL A O 1
ATOM 1718 N N . SER A 1 215 ? -1.472 6.262 16.609 1 85.75 215 SER A N 1
ATOM 1719 C CA . SER A 1 215 ? -0.442 7.281 16.438 1 85.75 215 SER A CA 1
ATOM 1720 C C . SER A 1 215 ? -1.031 8.688 16.547 1 85.75 215 SER A C 1
ATOM 1722 O O . SER A 1 215 ? -2.15 8.93 16.078 1 85.75 215 SER A O 1
ATOM 1724 N N . SER A 1 216 ? -0.246 9.602 17.141 1 82.69 216 SER A N 1
ATOM 1725 C CA . SER A 1 216 ? -0.712 10.969 17.359 1 82.69 216 SER A CA 1
ATOM 1726 C C . SER A 1 216 ? -0.284 11.891 16.219 1 82.69 216 SER A C 1
ATOM 1728 O O . SER A 1 216 ? -0.887 12.945 16.016 1 82.69 216 SER A O 1
ATOM 1730 N N . ARG A 1 217 ? 0.687 11.438 15.523 1 89.75 217 ARG A N 1
ATOM 1731 C CA . ARG A 1 217 ? 1.205 12.281 14.461 1 89.75 217 ARG A CA 1
ATOM 1732 C C . ARG A 1 217 ? 0.821 11.734 13.086 1 89.75 217 ARG A C 1
ATOM 1734 O O . ARG A 1 217 ? 1.086 10.57 12.781 1 89.75 217 ARG A O 1
ATOM 1741 N N . ALA A 1 218 ? 0.246 12.609 12.352 1 90.12 218 ALA A N 1
ATOM 1742 C CA . ALA A 1 218 ? -0.223 12.234 11.016 1 90.12 218 ALA A CA 1
ATOM 1743 C C . ALA A 1 218 ? 0.927 11.727 10.156 1 90.12 218 ALA A C 1
ATOM 1745 O O . ALA A 1 218 ? 0.735 10.852 9.305 1 90.12 218 ALA A O 1
ATOM 1746 N N . ALA A 1 219 ? 2.135 12.156 10.398 1 88.38 219 ALA A N 1
ATOM 1747 C CA . ALA A 1 219 ? 3.293 11.789 9.594 1 88.38 219 ALA A CA 1
ATOM 1748 C C . ALA A 1 219 ? 3.754 10.367 9.906 1 88.38 219 ALA A C 1
ATOM 1750 O O . ALA A 1 219 ? 4.402 9.719 9.078 1 88.38 219 ALA A O 1
ATOM 1751 N N . LEU A 1 220 ? 3.361 9.828 11.039 1 92.31 220 LEU A N 1
ATOM 1752 C CA . LEU A 1 220 ? 3.852 8.531 11.5 1 92.31 220 LEU A CA 1
ATOM 1753 C C . LEU A 1 220 ? 2.885 7.414 11.117 1 92.31 220 LEU A C 1
ATOM 1755 O O . LEU A 1 220 ? 3.289 6.258 10.984 1 92.31 220 LEU A O 1
ATOM 1759 N N . THR A 1 221 ? 1.644 7.797 10.93 1 94.56 221 THR A N 1
ATOM 1760 C CA . THR A 1 221 ? 0.59 6.797 10.781 1 94.56 221 THR A CA 1
ATOM 1761 C C . THR A 1 221 ? 0.814 5.949 9.539 1 94.56 221 THR A C 1
ATOM 1763 O O . THR A 1 221 ? 0.645 4.73 9.57 1 94.56 221 THR A O 1
ATOM 1766 N N . PRO A 1 222 ? 1.297 6.555 8.445 1 95.25 222 PRO A N 1
ATOM 1767 C CA . PRO A 1 222 ? 1.526 5.707 7.273 1 95.25 222 PRO A CA 1
ATOM 1768 C C . PRO A 1 222 ? 2.652 4.699 7.484 1 95.25 222 PRO A C 1
ATOM 1770 O O . PRO A 1 222 ? 2.594 3.584 6.957 1 95.25 222 PRO A O 1
ATOM 1773 N N . ILE A 1 223 ? 3.646 5.07 8.273 1 95.19 223 ILE A N 1
ATOM 1774 C CA . ILE A 1 223 ? 4.762 4.176 8.555 1 95.19 223 ILE A CA 1
ATOM 1775 C C . ILE A 1 223 ? 4.27 2.967 9.344 1 95.19 223 ILE A C 1
ATOM 1777 O O . ILE A 1 223 ? 4.516 1.821 8.961 1 95.19 223 ILE A O 1
ATOM 1781 N N . PHE A 1 224 ? 3.455 3.223 10.297 1 95.88 224 PHE A N 1
ATOM 1782 C CA . PHE A 1 224 ? 2.916 2.145 11.117 1 95.88 224 PHE A CA 1
ATOM 1783 C C . PHE A 1 224 ? 1.896 1.327 10.336 1 95.88 224 PHE A C 1
ATOM 1785 O O . PHE A 1 224 ? 1.773 0.118 10.539 1 95.88 224 PHE A O 1
ATOM 1792 N N . GLY A 1 225 ? 1.187 2.07 9.539 1 96.5 225 GLY A N 1
ATOM 1793 C CA . GLY A 1 225 ? 0.229 1.371 8.703 1 96.5 225 GLY A CA 1
ATOM 1794 C C . GLY A 1 225 ? 0.868 0.318 7.816 1 96.5 225 GLY A C 1
ATOM 1795 O O . GLY A 1 225 ? 0.45 -0.842 7.82 1 96.5 225 GLY A O 1
ATOM 1796 N N . ILE A 1 226 ? 1.914 0.695 7.098 1 95.94 226 ILE A N 1
ATOM 1797 C CA . ILE A 1 226 ? 2.598 -0.221 6.191 1 95.94 226 ILE A CA 1
ATOM 1798 C C . ILE A 1 226 ? 3.273 -1.332 6.992 1 95.94 226 ILE A C 1
ATOM 1800 O O . ILE A 1 226 ? 3.262 -2.496 6.586 1 95.94 226 ILE A O 1
ATOM 1804 N N . MET A 1 227 ? 3.818 -0.967 8.141 1 95.75 227 MET A N 1
ATOM 1805 C CA . MET A 1 227 ? 4.469 -1.942 9.016 1 95.75 227 MET A CA 1
ATOM 1806 C C . MET A 1 227 ? 3.48 -3.014 9.469 1 95.75 227 MET A C 1
ATOM 1808 O O . MET A 1 227 ? 3.863 -4.164 9.68 1 95.75 227 MET A O 1
ATOM 1812 N N . THR A 1 228 ? 2.244 -2.682 9.562 1 95.88 228 THR A N 1
ATOM 1813 C CA . THR A 1 228 ? 1.212 -3.613 10.008 1 95.88 228 THR A CA 1
ATOM 1814 C C . THR A 1 228 ? 0.66 -4.41 8.828 1 95.88 228 THR A C 1
ATOM 1816 O O . THR A 1 228 ? 0.438 -5.617 8.938 1 95.88 228 THR A O 1
ATOM 1819 N N . ILE A 1 229 ? 0.516 -3.799 7.691 1 96.56 229 ILE A N 1
ATOM 1820 C CA . ILE A 1 229 ? -0.162 -4.398 6.547 1 96.56 229 ILE A CA 1
ATOM 1821 C C . ILE A 1 229 ? 0.756 -5.422 5.879 1 96.56 229 ILE A C 1
ATOM 1823 O O . ILE A 1 229 ? 0.303 -6.484 5.457 1 96.56 229 ILE A O 1
ATOM 1827 N N . LEU A 1 230 ? 2.006 -5.148 5.801 1 94.69 230 LEU A N 1
ATOM 1828 C CA . LEU A 1 230 ? 2.902 -5.949 4.973 1 94.69 230 LEU A CA 1
ATOM 1829 C C . LEU A 1 230 ? 3.039 -7.359 5.527 1 94.69 230 LEU A C 1
ATOM 1831 O O . LEU A 1 230 ? 2.928 -8.336 4.785 1 94.69 230 LEU A O 1
ATOM 1835 N N . PRO A 1 231 ? 3.213 -7.516 6.836 1 93.44 231 PRO A N 1
ATOM 1836 C CA . PRO A 1 231 ? 3.225 -8.891 7.34 1 93.44 231 PRO A CA 1
ATOM 1837 C C . PRO A 1 231 ? 1.935 -9.641 7.031 1 93.44 231 PRO A C 1
ATOM 1839 O O . PRO A 1 231 ? 1.973 -10.836 6.719 1 93.44 231 PRO A O 1
ATOM 1842 N N . LEU A 1 232 ? 0.849 -8.969 7.105 1 94.62 232 LEU A N 1
ATOM 1843 C CA . LEU A 1 232 ? -0.429 -9.594 6.789 1 94.62 232 LEU A CA 1
ATOM 1844 C C . LEU A 1 232 ? -0.502 -9.969 5.312 1 94.62 232 LEU A C 1
ATOM 1846 O O . LEU A 1 232 ? -1.077 -11 4.953 1 94.62 232 LEU A O 1
ATOM 1850 N N . LEU A 1 233 ? 0.11 -9.141 4.543 1 93.88 233 LEU A N 1
ATOM 1851 C CA . LEU A 1 233 ? 0.12 -9.359 3.102 1 93.88 233 LEU A CA 1
ATOM 1852 C C . LEU A 1 233 ? 0.957 -10.586 2.742 1 93.88 233 LEU A C 1
ATOM 1854 O O . LEU A 1 233 ? 0.615 -11.32 1.816 1 93.88 233 LEU A O 1
ATOM 1858 N N . MET A 1 234 ? 2.008 -10.828 3.48 1 92.31 234 MET A N 1
ATOM 1859 C CA . MET A 1 234 ? 2.881 -11.969 3.24 1 92.31 234 MET A CA 1
ATOM 1860 C C . MET A 1 234 ? 2.111 -13.281 3.379 1 92.31 234 MET A C 1
ATOM 1862 O O . MET A 1 234 ? 2.381 -14.242 2.66 1 92.31 234 MET A O 1
ATOM 1866 N N . PHE A 1 235 ? 1.133 -13.258 4.168 1 91.88 235 PHE A N 1
ATOM 1867 C CA . PHE A 1 235 ? 0.363 -14.469 4.418 1 91.88 235 PHE A CA 1
ATOM 1868 C C . PHE A 1 235 ? -0.902 -14.492 3.568 1 91.88 235 PHE A C 1
ATOM 1870 O O . PHE A 1 235 ? -1.85 -15.219 3.875 1 91.88 235 PHE A O 1
ATOM 1877 N N . GLY A 1 236 ? -0.957 -13.758 2.549 1 90.81 236 GLY A N 1
ATOM 1878 C CA . GLY A 1 236 ? -2.127 -13.664 1.691 1 90.81 236 GLY A CA 1
ATOM 1879 C C . GLY A 1 236 ? -2.309 -14.867 0.792 1 90.81 236 GLY A C 1
ATOM 1880 O O . GLY A 1 236 ? -3.381 -15.062 0.212 1 90.81 236 GLY A O 1
ATOM 1881 N N . GLY A 1 237 ? -1.233 -15.703 0.681 1 87.5 237 GLY A N 1
ATOM 1882 C CA . GLY A 1 237 ? -1.37 -16.938 -0.074 1 87.5 237 GLY A CA 1
ATOM 1883 C C . GLY A 1 237 ? -0.603 -16.938 -1.383 1 87.5 237 GLY A C 1
ATOM 1884 O O . GLY A 1 237 ? -0.225 -17.984 -1.897 1 87.5 237 GLY A O 1
ATOM 1885 N N . LEU A 1 238 ? -0.454 -15.781 -1.961 1 89.12 238 LEU A N 1
ATOM 1886 C CA . LEU A 1 238 ? 0.223 -15.719 -3.252 1 89.12 238 LEU A CA 1
ATOM 1887 C C . LEU A 1 238 ? 1.735 -15.656 -3.07 1 89.12 238 LEU A C 1
ATOM 1889 O O . LEU A 1 238 ? 2.482 -16.25 -3.854 1 89.12 238 LEU A O 1
ATOM 1893 N N . PHE A 1 239 ? 2.189 -14.992 -2.006 1 89.56 239 PHE A N 1
ATOM 1894 C CA . PHE A 1 239 ? 3.619 -14.781 -1.807 1 89.56 239 PHE A CA 1
ATOM 1895 C C . PHE A 1 239 ? 4.25 -15.977 -1.1 1 89.56 239 PHE A C 1
ATOM 1897 O O . PHE A 1 239 ? 5.422 -16.281 -1.321 1 89.56 239 PHE A O 1
ATOM 1904 N N . LEU A 1 240 ? 3.508 -16.531 -0.298 1 86.06 240 LEU A N 1
ATOM 1905 C CA . LEU A 1 240 ? 3.959 -17.656 0.51 1 86.06 240 LEU A CA 1
ATOM 1906 C C . LEU A 1 240 ? 2.945 -18.797 0.47 1 86.06 240 LEU A C 1
ATOM 1908 O O . LEU A 1 240 ? 1.774 -18.609 0.801 1 86.06 240 LEU A O 1
ATOM 1912 N N . ASN A 1 241 ? 3.479 -19.953 0.014 1 83.38 241 ASN A N 1
ATOM 1913 C CA . ASN A 1 241 ? 2.607 -21.125 0.029 1 83.38 241 ASN A CA 1
ATOM 1914 C C . ASN A 1 241 ? 2.186 -21.484 1.448 1 83.38 241 ASN A C 1
ATOM 1916 O O . ASN A 1 241 ? 3.01 -21.484 2.365 1 83.38 241 ASN A O 1
ATOM 1920 N N . ALA A 1 242 ? 0.908 -21.797 1.547 1 80.81 242 ALA A N 1
ATOM 1921 C CA . ALA A 1 242 ? 0.339 -22.062 2.867 1 80.81 242 ALA A CA 1
ATOM 1922 C C . ALA A 1 242 ? 1.031 -23.234 3.539 1 80.81 242 ALA A C 1
ATOM 1924 O O . ALA A 1 242 ? 1.104 -23.297 4.77 1 80.81 242 ALA A O 1
ATOM 1925 N N . SER A 1 243 ? 1.632 -24.141 2.768 1 82.12 243 SER A N 1
ATOM 1926 C CA . SER A 1 243 ? 2.271 -25.328 3.32 1 82.12 243 SER A CA 1
ATOM 1927 C C . SER A 1 243 ? 3.654 -25.016 3.875 1 82.12 243 SER A C 1
ATOM 1929 O O . SER A 1 243 ? 4.23 -25.797 4.625 1 82.12 243 SER A O 1
ATOM 1931 N N . MET A 1 244 ? 4.145 -23.797 3.607 1 81.12 244 MET A N 1
ATOM 1932 C CA . MET A 1 244 ? 5.508 -23.453 4.004 1 81.12 244 MET A CA 1
ATOM 1933 C C . MET A 1 244 ? 5.508 -22.438 5.141 1 81.12 244 MET A C 1
ATOM 1935 O O . MET A 1 244 ? 6.547 -21.859 5.469 1 81.12 244 MET A O 1
ATOM 1939 N N . VAL A 1 245 ? 4.367 -22.203 5.711 1 81.69 245 VAL A N 1
ATOM 1940 C CA . VAL A 1 245 ? 4.285 -21.281 6.84 1 81.69 245 VAL A CA 1
ATOM 1941 C C . VAL A 1 245 ? 4.84 -21.938 8.094 1 81.69 245 VAL A C 1
ATOM 1943 O O . VAL A 1 245 ? 4.363 -23 8.5 1 81.69 245 VAL A O 1
ATOM 1946 N N . PRO A 1 246 ? 5.848 -21.281 8.625 1 85.69 246 PRO A N 1
ATOM 1947 C CA . PRO A 1 246 ? 6.363 -21.844 9.867 1 85.69 246 PRO A CA 1
ATOM 1948 C C . PRO A 1 246 ? 5.336 -21.828 11 1 85.69 246 PRO A C 1
ATOM 1950 O O . PRO A 1 246 ? 4.523 -20.906 11.078 1 85.69 246 PRO A O 1
ATOM 1953 N N . VAL A 1 247 ? 5.461 -22.719 11.93 1 84.94 247 VAL A N 1
ATOM 1954 C CA . VAL A 1 247 ? 4.488 -22.938 12.992 1 84.94 247 VAL A CA 1
ATOM 1955 C C . VAL A 1 247 ? 4.418 -21.719 13.898 1 84.94 247 VAL A C 1
ATOM 1957 O O . VAL A 1 247 ? 3.34 -21.344 14.367 1 84.94 247 VAL A O 1
ATOM 1960 N N . TYR A 1 248 ? 5.531 -21.016 14.07 1 85.5 248 TYR A N 1
ATOM 1961 C CA . TYR A 1 248 ? 5.559 -19.875 14.984 1 85.5 248 TYR A CA 1
ATOM 1962 C C . TYR A 1 248 ? 4.773 -18.703 14.414 1 85.5 248 TYR A C 1
ATOM 1964 O O . TYR A 1 248 ? 4.383 -17.797 15.156 1 85.5 248 TYR A O 1
ATOM 1972 N N . PHE A 1 249 ? 4.43 -18.703 13.086 1 87.88 249 PHE A N 1
ATOM 1973 C CA . PHE A 1 249 ? 3.744 -17.547 12.492 1 87.88 249 PHE A CA 1
ATOM 1974 C C . PHE A 1 249 ? 2.342 -17.938 12.031 1 87.88 249 PHE A C 1
ATOM 1976 O O . PHE A 1 249 ? 1.667 -17.172 11.352 1 87.88 249 PHE A O 1
ATOM 1983 N N . THR A 1 250 ? 1.902 -19.094 12.492 1 86.81 250 THR A N 1
ATOM 1984 C CA . THR A 1 250 ? 0.572 -19.547 12.109 1 86.81 250 THR A CA 1
ATOM 1985 C C . THR A 1 250 ? -0.503 -18.641 12.688 1 86.81 250 THR A C 1
ATOM 1987 O O . THR A 1 250 ? -1.52 -18.375 12.039 1 86.81 250 THR A O 1
ATOM 1990 N N . TRP A 1 251 ? -0.235 -18.109 13.852 1 87.94 251 TRP A N 1
ATOM 1991 C CA . TRP A 1 251 ? -1.217 -17.234 14.477 1 87.94 251 TRP A CA 1
ATOM 1992 C C . TRP A 1 251 ? -1.383 -15.953 13.672 1 87.94 251 TRP A C 1
ATOM 1994 O O . TRP A 1 251 ? -2.486 -15.406 13.578 1 87.94 251 TRP A O 1
ATOM 2004 N N . LEU A 1 252 ? -0.356 -15.438 13.031 1 88.88 252 LEU A N 1
ATOM 2005 C CA . LEU A 1 252 ? -0.435 -14.227 12.219 1 88.88 252 LEU A CA 1
ATOM 2006 C C . LEU A 1 252 ? -1.165 -14.5 10.906 1 88.88 252 LEU A C 1
ATOM 2008 O O . LEU A 1 252 ? -1.871 -13.633 10.391 1 88.88 252 LEU A O 1
ATOM 2012 N N . GLU A 1 253 ? -0.913 -15.648 10.461 1 89.94 253 GLU A N 1
ATOM 2013 C CA . GLU A 1 253 ? -1.625 -16.078 9.258 1 89.94 253 GLU A CA 1
ATOM 2014 C C . GLU A 1 253 ? -3.135 -16.062 9.477 1 89.94 253 GLU A C 1
ATOM 2016 O O . GLU A 1 253 ? -3.891 -15.641 8.594 1 89.94 253 GLU A O 1
ATOM 2021 N N . PHE A 1 254 ? -3.531 -16.391 10.703 1 90.31 254 PHE A N 1
ATOM 2022 C CA . PHE A 1 254 ? -4.953 -16.438 11.031 1 90.31 254 PHE A CA 1
ATOM 2023 C C . PHE A 1 254 ? -5.531 -15.031 11.156 1 90.31 254 PHE A C 1
ATOM 2025 O O . PHE A 1 254 ? -6.738 -14.836 11 1 90.31 254 PHE A O 1
ATOM 2032 N N . LEU A 1 255 ? -4.668 -14.109 11.25 1 93.94 255 LEU A N 1
ATOM 2033 C CA . LEU A 1 255 ? -5.121 -12.734 11.445 1 93.94 255 LEU A CA 1
ATOM 2034 C C . LEU A 1 255 ? -5.066 -11.945 10.141 1 93.94 255 LEU A C 1
ATOM 2036 O O . LEU A 1 255 ? -5.402 -10.758 10.117 1 93.94 255 LEU A O 1
ATOM 2040 N N . SER A 1 256 ? -4.746 -12.57 9.07 1 95.5 256 SER A N 1
ATOM 2041 C CA . SER A 1 256 ? -4.613 -11.859 7.805 1 95.5 256 SER A CA 1
ATOM 2042 C C . SER A 1 256 ? -5.926 -11.867 7.027 1 95.5 256 SER A C 1
ATOM 2044 O O . SER A 1 256 ? -6.336 -12.906 6.5 1 95.5 256 SER A O 1
ATOM 2046 N N . PRO A 1 257 ? -6.555 -10.68 6.941 1 96.94 257 PRO A N 1
ATOM 2047 C CA . PRO A 1 257 ? -7.793 -10.625 6.164 1 96.94 257 PRO A CA 1
ATOM 2048 C C . PRO A 1 257 ? -7.562 -10.875 4.672 1 96.94 257 PRO A C 1
ATOM 2050 O O . PRO A 1 257 ? -8.461 -11.344 3.977 1 96.94 257 PRO A O 1
ATOM 2053 N N . ILE A 1 258 ? -6.406 -10.578 4.219 1 96.12 258 ILE A N 1
ATOM 2054 C CA . ILE A 1 258 ? -6.078 -10.75 2.807 1 96.12 258 ILE A CA 1
ATOM 2055 C C . ILE A 1 258 ? -6.102 -12.234 2.447 1 96.12 258 ILE A C 1
ATOM 2057 O O . ILE A 1 258 ? -6.547 -12.609 1.361 1 96.12 258 ILE A O 1
ATOM 2061 N N . LYS A 1 259 ? -5.664 -13.062 3.385 1 95.25 259 LYS A N 1
ATOM 2062 C CA . LYS A 1 259 ? -5.676 -14.508 3.164 1 95.25 259 LYS A CA 1
ATOM 2063 C C . LYS A 1 259 ? -7.09 -15.016 2.891 1 95.25 259 LYS A C 1
ATOM 2065 O O . LYS A 1 259 ? -7.332 -15.695 1.892 1 95.25 259 LYS A O 1
ATOM 2070 N N . TYR A 1 260 ? -8.008 -14.633 3.707 1 95.75 260 TYR A N 1
ATOM 2071 C CA . TYR A 1 260 ? -9.375 -15.141 3.609 1 95.75 260 TYR A CA 1
ATOM 2072 C C . TYR A 1 260 ? -10.102 -14.508 2.432 1 95.75 260 TYR A C 1
ATOM 2074 O O . TYR A 1 260 ? -10.938 -15.148 1.792 1 95.75 260 TYR A O 1
ATOM 2082 N N . GLY A 1 261 ? -9.797 -13.25 2.221 1 95.56 261 GLY A N 1
ATOM 2083 C CA . GLY A 1 261 ? -10.367 -12.633 1.035 1 95.56 261 GLY A CA 1
ATOM 2084 C C . GLY A 1 261 ? -9.898 -13.273 -0.257 1 95.56 261 GLY A C 1
ATOM 2085 O O . GLY A 1 261 ? -10.703 -13.547 -1.148 1 95.56 261 GLY A O 1
ATOM 2086 N N . PHE A 1 262 ? -8.633 -13.531 -0.335 1 95.75 262 PHE A N 1
ATOM 2087 C CA . PHE A 1 262 ? -8.039 -14.125 -1.525 1 95.75 262 PHE A CA 1
ATOM 2088 C C . PHE A 1 262 ? -8.5 -15.57 -1.689 1 95.75 262 PHE A C 1
ATOM 2090 O O . PHE A 1 262 ? -8.93 -15.977 -2.771 1 95.75 262 PHE A O 1
ATOM 2097 N N . ARG A 1 263 ? -8.414 -16.297 -0.638 1 94.62 263 ARG A N 1
ATOM 2098 C CA . ARG A 1 263 ? -8.828 -17.688 -0.678 1 94.62 263 ARG A CA 1
ATOM 2099 C C . ARG A 1 263 ? -10.297 -17.828 -1.052 1 94.62 263 ARG A C 1
ATOM 2101 O O . ARG A 1 263 ? -10.664 -18.672 -1.87 1 94.62 263 ARG A O 1
ATOM 2108 N N . GLY A 1 264 ? -11.148 -17.016 -0.462 1 93.44 264 GLY A N 1
ATOM 2109 C CA . GLY A 1 264 ? -12.562 -17.047 -0.792 1 93.44 264 GLY A CA 1
ATOM 2110 C C . GLY A 1 264 ? -12.844 -16.719 -2.246 1 93.44 264 GLY A C 1
ATOM 2111 O O . GLY A 1 264 ? -13.578 -17.453 -2.918 1 93.44 264 GLY A O 1
ATOM 2112 N N . ALA A 1 265 ? -12.227 -15.703 -2.756 1 91.69 265 ALA A N 1
ATOM 2113 C CA . ALA A 1 265 ? -12.438 -15.297 -4.145 1 91.69 265 ALA A CA 1
ATOM 2114 C C . ALA A 1 265 ? -11.844 -16.312 -5.109 1 91.69 265 ALA A C 1
ATOM 2116 O O . ALA A 1 265 ? -12.453 -16.641 -6.133 1 91.69 265 ALA A O 1
ATOM 2117 N N . CYS A 1 266 ? -10.664 -16.828 -4.781 1 91.44 266 CYS A N 1
ATOM 2118 C CA . CYS A 1 266 ? -9.992 -17.812 -5.621 1 91.44 266 CYS A CA 1
ATOM 2119 C C . CYS A 1 266 ? -10.797 -19.109 -5.691 1 91.44 266 CYS A C 1
ATOM 2121 O O . CYS A 1 266 ? -10.953 -19.703 -6.766 1 91.44 266 CYS A O 1
ATOM 2123 N N . ARG A 1 267 ? -11.219 -19.547 -4.531 1 91.69 267 ARG A N 1
ATOM 2124 C CA . ARG A 1 267 ? -12 -20.766 -4.492 1 91.69 267 ARG A CA 1
ATOM 2125 C C . ARG A 1 267 ? -13.25 -20.656 -5.352 1 91.69 267 ARG A C 1
ATOM 2127 O O . ARG A 1 267 ? -13.594 -21.578 -6.09 1 91.69 267 ARG A O 1
ATOM 2134 N N . GLU A 1 268 ? -13.938 -19.531 -5.258 1 88.75 268 GLU A N 1
ATOM 2135 C CA . GLU A 1 268 ? -15.148 -19.328 -6.043 1 88.75 268 GLU A CA 1
ATOM 2136 C C . GLU A 1 268 ? -14.844 -19.328 -7.539 1 88.75 268 GLU A C 1
ATOM 2138 O O . GLU A 1 268 ? -15.578 -19.922 -8.328 1 88.75 268 GLU A O 1
ATOM 2143 N N . PHE A 1 269 ? -13.781 -18.797 -7.914 1 88.19 269 PHE A N 1
ATOM 2144 C CA . PHE A 1 269 ? -13.438 -18.672 -9.32 1 88.19 269 PHE A CA 1
ATOM 2145 C C . PHE A 1 269 ? -12.914 -20 -9.867 1 88.19 269 PHE A C 1
ATOM 2147 O O . PHE A 1 269 ? -13.438 -20.516 -10.859 1 88.19 269 PHE A O 1
ATOM 2154 N N . TRP A 1 270 ? -11.953 -20.625 -9.227 1 89.62 270 TRP A N 1
ATOM 2155 C CA . TRP A 1 270 ? -11.273 -21.812 -9.766 1 89.62 270 TRP A CA 1
ATOM 2156 C C . TRP A 1 270 ? -12.164 -23.047 -9.664 1 89.62 270 TRP A C 1
ATOM 2158 O O . TRP A 1 270 ? -12.023 -23.984 -10.453 1 89.62 270 TRP A O 1
ATOM 2168 N N . SER A 1 271 ? -13.047 -23.016 -8.711 1 87.38 271 SER A N 1
ATOM 2169 C CA . SER A 1 271 ? -13.984 -24.141 -8.625 1 87.38 271 SER A CA 1
ATOM 2170 C C . SER A 1 271 ? -14.953 -24.141 -9.805 1 87.38 271 SER A C 1
ATOM 2172 O O . SER A 1 271 ? -15.547 -25.172 -10.125 1 87.38 271 SER A O 1
ATOM 2174 N N . SER A 1 272 ? -15.109 -22.984 -10.445 1 84.56 272 SER A N 1
ATOM 2175 C CA . SER A 1 272 ? -16.016 -22.859 -11.578 1 84.56 272 SER A CA 1
ATOM 2176 C C . SER A 1 272 ? -15.336 -23.266 -12.883 1 84.56 272 SER A C 1
ATOM 2178 O O . SER A 1 272 ? -16 -23.422 -13.906 1 84.56 272 SER A O 1
ATOM 2180 N N . ILE A 1 273 ? -13.992 -23.516 -12.852 1 85.56 273 ILE A N 1
ATOM 2181 C CA . ILE A 1 273 ? -13.234 -23.875 -14.047 1 85.56 273 ILE A CA 1
ATOM 2182 C C . ILE A 1 273 ? -12.977 -25.375 -14.055 1 85.56 273 ILE A C 1
ATOM 2184 O O . ILE A 1 273 ? -12.328 -25.906 -13.148 1 85.56 273 ILE A O 1
ATOM 2188 N N . ASP A 1 274 ? -13.414 -25.984 -15.062 1 84.19 274 ASP A N 1
ATOM 2189 C CA . ASP A 1 274 ? -13.336 -27.453 -15.109 1 84.19 274 ASP A CA 1
ATOM 2190 C C . ASP A 1 274 ? -12.047 -27.906 -15.789 1 84.19 274 ASP A C 1
ATOM 2192 O O . ASP A 1 274 ? -11.406 -28.859 -15.344 1 84.19 274 ASP A O 1
ATOM 2196 N N . SER A 1 275 ? -11.68 -27.266 -16.859 1 85.81 275 SER A N 1
ATOM 2197 C CA . SER A 1 275 ? -10.5 -27.719 -17.578 1 85.81 275 SER A CA 1
ATOM 2198 C C . SER A 1 275 ? -9.672 -26.547 -18.094 1 85.81 275 SER A C 1
ATOM 2200 O O . SER A 1 275 ? -10.227 -25.516 -18.5 1 85.81 275 SER A O 1
ATOM 2202 N N . ILE A 1 276 ? -8.398 -26.734 -17.953 1 85.06 276 ILE A N 1
ATOM 2203 C CA . ILE A 1 276 ? -7.434 -25.781 -18.484 1 85.06 276 ILE A CA 1
ATOM 2204 C C . ILE A 1 276 ? -6.613 -26.438 -19.594 1 85.06 276 ILE A C 1
ATOM 2206 O O . ILE A 1 276 ? -5.934 -27.438 -19.359 1 85.06 276 ILE A O 1
ATOM 2210 N N . PRO A 1 277 ? -6.73 -25.938 -20.734 1 83 277 PRO A N 1
ATOM 2211 C CA . PRO A 1 277 ? -5.992 -26.547 -21.844 1 83 277 PRO A CA 1
ATOM 2212 C C . PRO A 1 277 ? -4.48 -26.5 -21.641 1 83 277 PRO A C 1
ATOM 2214 O O . PRO A 1 277 ? -3.961 -25.547 -21.047 1 83 277 PRO A O 1
ATOM 2217 N N . CYS A 1 278 ? -3.77 -27.609 -21.875 1 79.31 278 CYS A N 1
ATOM 2218 C CA . CYS A 1 278 ? -2.316 -27.719 -21.797 1 79.31 278 CYS A CA 1
ATOM 2219 C C . CYS A 1 278 ? -1.737 -28.219 -23.109 1 79.31 278 CYS A C 1
ATOM 2221 O O . CYS A 1 278 ? -2.088 -29.297 -23.578 1 79.31 278 CYS A O 1
ATOM 2223 N N . GLY A 1 279 ? -0.979 -27.297 -23.719 1 70.19 279 GLY A N 1
ATOM 2224 C CA . GLY A 1 279 ? -0.391 -27.672 -25 1 70.19 279 GLY A CA 1
ATOM 2225 C C . GLY A 1 279 ? 0.671 -28.75 -24.875 1 70.19 279 GLY A C 1
ATOM 2226 O O . GLY A 1 279 ? 1.176 -29 -23.781 1 70.19 279 GLY A O 1
ATOM 2227 N N . ALA A 1 280 ? 0.976 -29.531 -25.984 1 64.25 280 ALA A N 1
ATOM 2228 C CA . ALA A 1 280 ? 1.903 -30.656 -26.062 1 64.25 280 ALA A CA 1
ATOM 2229 C C . ALA A 1 280 ? 3.303 -30.234 -25.609 1 64.25 280 ALA A C 1
ATOM 2231 O O . ALA A 1 280 ? 4 -31.016 -24.953 1 64.25 280 ALA A O 1
ATOM 2232 N N . ASN A 1 281 ? 3.764 -28.969 -25.734 1 64.12 281 ASN A N 1
ATOM 2233 C CA . ASN A 1 281 ? 5.145 -28.578 -25.453 1 64.12 281 ASN A CA 1
ATOM 2234 C C . ASN A 1 281 ? 5.227 -27.594 -24.297 1 64.12 281 ASN A C 1
ATOM 2236 O O . ASN A 1 281 ? 6.203 -26.844 -24.172 1 64.12 281 ASN A O 1
ATOM 2240 N N . GLU A 1 282 ? 4.156 -27.656 -23.5 1 68.56 282 GLU A N 1
ATOM 2241 C CA . GLU A 1 282 ? 4.18 -26.688 -22.406 1 68.56 282 GLU A CA 1
ATOM 2242 C C . GLU A 1 282 ? 4.137 -27.406 -21.062 1 68.56 282 GLU A C 1
ATOM 2244 O O . GLU A 1 282 ? 3.635 -28.516 -20.953 1 68.56 282 GLU A O 1
ATOM 2249 N N . VAL A 1 283 ? 4.996 -26.938 -20.172 1 68.75 283 VAL A N 1
ATOM 2250 C CA . VAL A 1 283 ? 4.891 -27.438 -18.797 1 68.75 283 VAL A CA 1
ATOM 2251 C C . VAL A 1 283 ? 3.508 -27.109 -18.234 1 68.75 283 VAL A C 1
ATOM 2253 O O . VAL A 1 283 ? 3.096 -25.953 -18.203 1 68.75 283 VAL A O 1
ATOM 2256 N N . CYS A 1 284 ? 2.732 -28.203 -18.078 1 75.44 284 CYS A N 1
ATOM 2257 C CA . CYS A 1 284 ? 1.387 -28.031 -17.547 1 75.44 284 CYS A CA 1
ATOM 2258 C C . CYS A 1 284 ? 1.416 -27.906 -16.031 1 75.44 284 CYS A C 1
ATOM 2260 O O . CYS A 1 284 ? 1.632 -28.891 -15.32 1 75.44 284 CYS A O 1
ATOM 2262 N N . SER A 1 285 ? 1.312 -26.672 -15.555 1 76.94 285 SER A N 1
ATOM 2263 C CA . SER A 1 285 ? 1.296 -26.453 -14.117 1 76.94 285 SER A CA 1
ATOM 2264 C C . SER A 1 285 ? 0.031 -27.016 -13.477 1 76.94 285 SER A C 1
ATOM 2266 O O . SER A 1 285 ? 0.083 -27.609 -12.398 1 76.94 285 SER A O 1
ATOM 2268 N N . ALA A 1 286 ? -1.13 -26.891 -14.117 1 82.81 286 ALA A N 1
ATOM 2269 C CA . ALA A 1 286 ? -2.414 -27.406 -13.641 1 82.81 286 ALA A CA 1
ATOM 2270 C C . ALA A 1 286 ? -3.369 -27.656 -14.805 1 82.81 286 ALA A C 1
ATOM 2272 O O . ALA A 1 286 ? -3.352 -26.922 -15.797 1 82.81 286 ALA A O 1
ATOM 2273 N N . ARG A 1 287 ? -4.156 -28.703 -14.656 1 84.75 287 ARG A N 1
ATOM 2274 C CA . ARG A 1 287 ? -5.082 -29.062 -15.727 1 84.75 287 ARG A CA 1
ATOM 2275 C C . ARG A 1 287 ? -6.523 -28.75 -15.328 1 84.75 287 ARG A C 1
ATOM 2277 O O . ARG A 1 287 ? -7.418 -28.734 -16.172 1 84.75 287 ARG A O 1
ATOM 2284 N N . THR A 1 288 ? -6.758 -28.531 -14.062 1 86.31 288 THR A N 1
ATOM 2285 C CA . THR A 1 288 ? -8.078 -28.188 -13.555 1 86.31 288 THR A CA 1
ATOM 2286 C C . THR A 1 288 ? -7.992 -27.078 -12.516 1 86.31 288 THR A C 1
ATOM 2288 O O . THR A 1 288 ? -6.914 -26.797 -11.984 1 86.31 288 THR A O 1
ATOM 2291 N N . GLY A 1 289 ? -9.117 -26.391 -12.359 1 88.44 289 GLY A N 1
ATOM 2292 C CA . GLY A 1 289 ? -9.164 -25.375 -11.328 1 88.44 289 GLY A CA 1
ATOM 2293 C C . GLY A 1 289 ? -8.875 -25.906 -9.938 1 88.44 289 GLY A C 1
ATOM 2294 O O . GLY A 1 289 ? -8.242 -25.234 -9.125 1 88.44 289 GLY A O 1
ATOM 2295 N N . GLN A 1 290 ? -9.297 -27.156 -9.695 1 87.94 290 GLN A N 1
ATOM 2296 C CA . GLN A 1 290 ? -9.039 -27.781 -8.398 1 87.94 290 GLN A CA 1
ATOM 2297 C C . GLN A 1 290 ? -7.543 -28.016 -8.188 1 87.94 290 GLN A C 1
ATOM 2299 O O . GLN A 1 290 ? -7.047 -27.891 -7.062 1 87.94 290 GLN A O 1
ATOM 2304 N N . GLU A 1 291 ? -6.879 -28.25 -9.25 1 87.56 291 GLU A N 1
ATOM 2305 C CA . GLU A 1 291 ? -5.438 -28.453 -9.156 1 87.56 291 GLU A CA 1
ATOM 2306 C C . GLU A 1 291 ? -4.719 -27.156 -8.836 1 87.56 291 GLU A C 1
ATOM 2308 O O . GLU A 1 291 ? -3.711 -27.156 -8.117 1 87.56 291 GLU A O 1
ATOM 2313 N N . VAL A 1 292 ? -5.258 -26.109 -9.398 1 86.69 292 VAL A N 1
ATOM 2314 C CA . VAL A 1 292 ? -4.684 -24.797 -9.086 1 86.69 292 VAL A CA 1
ATOM 2315 C C . VAL A 1 292 ? -4.816 -24.516 -7.594 1 86.69 292 VAL A C 1
ATOM 2317 O O . VAL A 1 292 ? -3.859 -24.094 -6.949 1 86.69 292 VAL A O 1
ATOM 2320 N N . LEU A 1 293 ? -5.953 -24.844 -7.035 1 88.5 293 LEU A N 1
ATOM 2321 C CA . LEU A 1 293 ? -6.207 -24.609 -5.621 1 88.5 293 LEU A CA 1
ATOM 2322 C C . LEU A 1 293 ? -5.328 -25.516 -4.754 1 88.5 293 LEU A C 1
ATOM 2324 O O . LEU A 1 293 ? -4.832 -25.078 -3.711 1 88.5 293 LEU A O 1
ATOM 2328 N N . GLN A 1 294 ? -5.062 -26.672 -5.207 1 85.62 294 GLN A N 1
ATOM 2329 C CA . GLN A 1 294 ? -4.211 -27.609 -4.477 1 85.62 294 GLN A CA 1
ATOM 2330 C C . GLN A 1 294 ? -2.752 -27.156 -4.504 1 85.62 294 GLN A C 1
ATOM 2332 O O . GLN A 1 294 ? -2.051 -27.234 -3.496 1 85.62 294 GLN A O 1
ATOM 2337 N N . ASN A 1 295 ? -2.385 -26.672 -5.688 1 83.44 295 ASN A N 1
ATOM 2338 C CA . ASN A 1 295 ? -1.017 -26.172 -5.82 1 83.44 295 ASN A CA 1
ATOM 2339 C C . ASN A 1 295 ? -0.751 -25 -4.895 1 83.44 295 ASN A C 1
ATOM 2341 O O . ASN A 1 295 ? 0.363 -24.828 -4.395 1 83.44 295 ASN A O 1
ATOM 2345 N N . LEU A 1 296 ? -1.798 -24.25 -4.633 1 84.12 296 LEU A N 1
ATOM 2346 C CA . LEU A 1 296 ? -1.668 -23.078 -3.77 1 84.12 296 LEU A CA 1
ATOM 2347 C C . LEU A 1 296 ? -1.989 -23.438 -2.322 1 84.12 296 LEU A C 1
ATOM 2349 O O . LEU A 1 296 ? -1.919 -22.578 -1.437 1 84.12 296 LEU A O 1
ATOM 2353 N N . ALA A 1 297 ? -2.336 -24.672 -2.066 1 84.5 297 ALA A N 1
ATOM 2354 C CA . ALA A 1 297 ? -2.717 -25.172 -0.747 1 84.5 297 ALA A CA 1
ATOM 2355 C C . ALA A 1 297 ? -3.91 -24.406 -0.192 1 84.5 297 ALA A C 1
ATOM 2357 O O . ALA A 1 297 ? -3.93 -24.031 0.987 1 84.5 297 ALA A O 1
ATOM 2358 N N . MET A 1 298 ? -4.852 -24.141 -1.104 1 83.5 298 MET A N 1
ATOM 2359 C CA . MET A 1 298 ? -6.031 -23.375 -0.704 1 83.5 298 MET A CA 1
ATOM 2360 C C . MET A 1 298 ? -7.289 -24.219 -0.789 1 83.5 298 MET A C 1
ATOM 2362 O O . MET A 1 298 ? -8.398 -23.688 -0.877 1 83.5 298 MET A O 1
ATOM 2366 N N . ASP A 1 299 ? -7.062 -25.406 -0.769 1 79.5 299 ASP A N 1
ATOM 2367 C CA . ASP A 1 299 ? -8.188 -26.328 -0.907 1 79.5 299 ASP A CA 1
ATOM 2368 C C . ASP A 1 299 ? -8.766 -26.703 0.458 1 79.5 299 ASP A C 1
ATOM 2370 O O . ASP A 1 299 ? -9.828 -27.312 0.543 1 79.5 299 ASP A O 1
ATOM 2374 N N . LYS A 1 300 ? -8.109 -26.125 1.437 1 77.44 300 LYS A N 1
ATOM 2375 C CA . LYS A 1 300 ? -8.578 -26.5 2.77 1 77.44 300 LYS A CA 1
ATOM 2376 C C . LYS A 1 300 ? -9.555 -25.453 3.311 1 77.44 300 LYS A C 1
ATOM 2378 O O . LYS A 1 300 ? -9.523 -24.297 2.896 1 77.44 300 LYS A O 1
ATOM 2383 N N . GLY A 1 301 ? -10.578 -25.938 4.016 1 76.88 301 GLY A N 1
ATOM 2384 C CA . GLY A 1 301 ? -11.531 -25.047 4.66 1 76.88 301 GLY A CA 1
ATOM 2385 C C . GLY A 1 301 ? -12.797 -24.844 3.844 1 76.88 301 GLY A C 1
ATOM 2386 O O . GLY A 1 301 ? -13.008 -25.516 2.832 1 76.88 301 GLY A O 1
ATOM 2387 N N . SER A 1 302 ? -13.688 -23.984 4.391 1 86.12 302 SER A N 1
ATOM 2388 C CA . SER A 1 302 ? -14.961 -23.688 3.74 1 86.12 302 SER A CA 1
ATOM 2389 C C . SER A 1 302 ? -15.148 -22.188 3.545 1 86.12 302 SER A C 1
ATOM 2391 O O . SER A 1 302 ? -14.484 -21.375 4.207 1 86.12 302 SER A O 1
ATOM 2393 N N . LEU A 1 303 ? -15.93 -21.875 2.551 1 90.19 303 LEU A N 1
ATOM 2394 C CA . LEU A 1 303 ? -16.25 -20.484 2.256 1 90.19 303 LEU A CA 1
ATOM 2395 C C . LEU A 1 303 ? -16.875 -19.797 3.467 1 90.19 303 LEU A C 1
ATOM 2397 O O . LEU A 1 303 ? -16.562 -18.641 3.764 1 90.19 303 LEU A O 1
ATOM 2401 N N . SER A 1 304 ? -17.656 -20.516 4.18 1 92.44 304 SER A N 1
ATOM 2402 C CA . SER A 1 304 ? -18.344 -19.953 5.34 1 92.44 304 SER A CA 1
ATOM 2403 C C . SER A 1 304 ? -17.359 -19.703 6.488 1 92.44 304 SER A C 1
ATOM 2405 O O . SER A 1 304 ? -17.5 -18.719 7.223 1 92.44 304 SER A O 1
ATOM 2407 N N . SER A 1 305 ? -16.453 -20.609 6.613 1 93.19 305 SER A N 1
ATOM 2408 C CA . SER A 1 305 ? -15.453 -20.422 7.664 1 93.19 305 SER A CA 1
ATOM 2409 C C . SER A 1 305 ? -14.57 -19.219 7.367 1 93.19 305 SER A C 1
ATOM 2411 O O . SER A 1 305 ? -14.242 -18.438 8.273 1 93.19 305 SER A O 1
ATOM 2413 N N . ASP A 1 306 ? -14.266 -19.062 6.094 1 94.94 306 ASP A N 1
ATOM 2414 C CA . ASP A 1 306 ? -13.453 -17.906 5.715 1 94.94 306 ASP A CA 1
ATOM 2415 C C . ASP A 1 306 ? -14.211 -16.609 5.934 1 94.94 306 ASP A C 1
ATOM 2417 O O . ASP A 1 306 ? -13.641 -15.625 6.414 1 94.94 306 ASP A O 1
ATOM 2421 N N . ALA A 1 307 ? -15.469 -16.594 5.645 1 96 307 ALA A N 1
ATOM 2422 C CA . ALA A 1 307 ? -16.281 -15.406 5.879 1 96 307 ALA A CA 1
ATOM 2423 C C . ALA A 1 307 ? -16.406 -15.102 7.367 1 96 307 ALA A C 1
ATOM 2425 O O . ALA A 1 307 ? -16.344 -13.938 7.777 1 96 307 ALA A O 1
ATOM 2426 N N . ALA A 1 308 ? -16.484 -16.125 8.133 1 96.12 308 ALA A N 1
ATOM 2427 C CA . ALA A 1 308 ? -16.594 -15.961 9.578 1 96.12 308 ALA A CA 1
ATOM 2428 C C . ALA A 1 308 ? -15.297 -15.383 10.164 1 96.12 308 ALA A C 1
ATOM 2430 O O . ALA A 1 308 ? -15.336 -14.539 11.055 1 96.12 308 ALA A O 1
ATOM 2431 N N . PHE A 1 309 ? -14.219 -15.891 9.633 1 95.75 309 PHE A N 1
ATOM 2432 C CA . PHE A 1 309 ? -12.938 -15.367 10.102 1 95.75 309 PHE A CA 1
ATOM 2433 C C . PHE A 1 309 ? -12.781 -13.898 9.742 1 95.75 309 PHE A C 1
ATOM 2435 O O . PHE A 1 309 ? -12.258 -13.109 10.531 1 95.75 309 PHE A O 1
ATOM 2442 N N . LEU A 1 310 ? -13.266 -13.508 8.594 1 97.5 310 LEU A N 1
ATOM 2443 C CA . LEU A 1 310 ? -13.188 -12.109 8.18 1 97.5 310 LEU A CA 1
ATOM 2444 C C . LEU A 1 310 ? -14.039 -11.227 9.094 1 97.5 310 LEU A C 1
ATOM 2446 O O . LEU A 1 310 ? -13.625 -10.125 9.461 1 97.5 310 LEU A O 1
ATOM 2450 N N . VAL A 1 311 ? -15.172 -11.711 9.469 1 97.31 311 VAL A N 1
ATOM 2451 C CA . VAL A 1 311 ? -16.047 -10.961 10.367 1 97.31 311 VAL A CA 1
ATOM 2452 C C . VAL A 1 311 ? -15.375 -10.828 11.734 1 97.31 311 VAL A C 1
ATOM 2454 O O . VAL A 1 311 ? -15.383 -9.742 12.328 1 97.31 311 VAL A O 1
ATOM 2457 N N . TRP A 1 312 ? -14.812 -11.891 12.109 1 97.5 312 TRP A N 1
ATOM 2458 C CA . TRP A 1 312 ? -14.141 -11.883 13.406 1 97.5 312 TRP A CA 1
ATOM 2459 C C . TRP A 1 312 ? -12.953 -10.922 13.398 1 97.5 312 TRP A C 1
ATOM 2461 O O . TRP A 1 312 ? -12.758 -10.164 14.352 1 97.5 312 TRP A O 1
ATOM 2471 N N . ILE A 1 313 ? -12.148 -10.906 12.406 1 97.94 313 ILE A N 1
ATOM 2472 C CA . ILE A 1 313 ? -10.992 -10.023 12.289 1 97.94 313 ILE A CA 1
ATOM 2473 C C . ILE A 1 313 ? -11.469 -8.57 12.234 1 97.94 313 ILE A C 1
ATOM 2475 O O . ILE A 1 313 ? -10.836 -7.684 12.82 1 97.94 313 ILE A O 1
ATOM 2479 N N . ASN A 1 314 ? -12.562 -8.359 11.547 1 97.5 314 ASN A N 1
ATOM 2480 C CA . ASN A 1 314 ? -13.156 -7.027 11.469 1 97.5 314 ASN A CA 1
ATOM 2481 C C . ASN A 1 314 ? -13.492 -6.477 12.852 1 97.5 314 ASN A C 1
ATOM 2483 O O . ASN A 1 314 ? -13.125 -5.352 13.188 1 97.5 314 ASN A O 1
ATOM 2487 N N . ILE A 1 315 ? -14.078 -7.25 13.641 1 96.88 315 ILE A N 1
ATOM 2488 C CA . ILE A 1 315 ? -14.461 -6.855 14.984 1 96.88 315 ILE A CA 1
ATOM 2489 C C . ILE A 1 315 ? -13.219 -6.66 15.844 1 96.88 315 ILE A C 1
ATOM 2491 O O . ILE A 1 315 ? -13.133 -5.703 16.625 1 96.88 315 ILE A O 1
ATOM 2495 N N . LEU A 1 316 ? -12.289 -7.496 15.625 1 97.44 316 LEU A N 1
ATOM 2496 C CA . LEU A 1 316 ? -11.047 -7.422 16.391 1 97.44 316 LEU A CA 1
ATOM 2497 C C . LEU A 1 316 ? -10.312 -6.113 16.125 1 97.44 316 LEU A C 1
ATOM 2499 O O . LEU A 1 316 ? -9.906 -5.418 17.047 1 97.44 316 LEU A O 1
ATOM 2503 N N . PHE A 1 317 ? -10.148 -5.734 14.883 1 97.62 317 PHE A N 1
ATOM 2504 C CA . PHE A 1 317 ? -9.461 -4.5 14.523 1 97.62 317 PHE A CA 1
ATOM 2505 C C . PHE A 1 317 ? -10.188 -3.287 15.094 1 97.62 317 PHE A C 1
ATOM 2507 O O . PHE A 1 317 ? -9.555 -2.359 15.602 1 97.62 317 PHE A O 1
ATOM 2514 N N . ARG A 1 318 ? -11.484 -3.303 15.078 1 96.56 318 ARG A N 1
ATOM 2515 C CA . ARG A 1 318 ? -12.266 -2.17 15.555 1 96.56 318 ARG A CA 1
ATOM 2516 C C . ARG A 1 318 ? -12.227 -2.088 17.078 1 96.56 318 ARG A C 1
ATOM 2518 O O . ARG A 1 318 ? -12.242 -0.995 17.656 1 96.56 318 ARG A O 1
ATOM 2525 N N . LEU A 1 319 ? -12.156 -3.238 17.703 1 96.69 319 LEU A N 1
ATOM 2526 C CA . LEU A 1 319 ? -12.039 -3.248 19.156 1 96.69 319 LEU A CA 1
ATOM 2527 C C . LEU A 1 319 ? -10.688 -2.707 19.609 1 96.69 319 LEU A C 1
ATOM 2529 O O . LEU A 1 319 ? -10.609 -1.912 20.547 1 96.69 319 LEU A O 1
ATOM 2533 N N . ILE A 1 320 ? -9.672 -3.049 18.922 1 96.75 320 ILE A N 1
ATOM 2534 C CA . ILE A 1 320 ? -8.344 -2.533 19.234 1 96.75 320 ILE A CA 1
ATOM 2535 C C . ILE A 1 320 ? -8.312 -1.024 19.016 1 96.75 320 ILE A C 1
ATOM 2537 O O . ILE A 1 320 ? -7.707 -0.286 19.797 1 96.75 320 ILE A O 1
ATOM 2541 N N . GLY A 1 321 ? -8.961 -0.581 17.953 1 95.81 321 GLY A N 1
ATOM 2542 C CA . GLY A 1 321 ? -9.016 0.843 17.672 1 95.81 321 GLY A CA 1
ATOM 2543 C C . GLY A 1 321 ? -9.711 1.647 18.75 1 95.81 321 GLY A C 1
ATOM 2544 O O . GLY A 1 321 ? -9.219 2.709 19.156 1 95.81 321 GLY A O 1
ATOM 2545 N N . ILE A 1 322 ? -10.773 1.127 19.234 1 94.5 322 ILE A N 1
ATOM 2546 C CA . ILE A 1 322 ? -11.523 1.83 20.266 1 94.5 322 ILE A CA 1
ATOM 2547 C C . ILE A 1 322 ? -10.695 1.901 21.547 1 94.5 322 ILE A C 1
ATOM 2549 O O . ILE A 1 322 ? -10.68 2.932 22.234 1 94.5 322 ILE A O 1
ATOM 2553 N N . VAL A 1 323 ? -10.023 0.877 21.875 1 95.56 323 VAL A N 1
ATOM 2554 C CA . VAL A 1 323 ? -9.203 0.839 23.078 1 95.56 323 VAL A CA 1
ATOM 2555 C C . VAL A 1 323 ? -8.023 1.799 22.938 1 95.56 323 VAL A C 1
ATOM 2557 O O . VAL A 1 323 ? -7.684 2.527 23.875 1 95.56 323 VAL A O 1
ATOM 2560 N N . ALA A 1 324 ? -7.453 1.802 21.781 1 94.69 324 ALA A N 1
ATOM 2561 C CA . ALA A 1 324 ? -6.34 2.709 21.516 1 94.69 324 ALA A CA 1
ATOM 2562 C C . ALA A 1 324 ? -6.777 4.164 21.641 1 94.69 324 ALA A C 1
ATOM 2564 O O . ALA A 1 324 ? -6.062 4.988 22.219 1 94.69 324 ALA A O 1
ATOM 2565 N N . LEU A 1 325 ? -7.875 4.457 21.141 1 93.38 325 LEU A N 1
ATOM 2566 C CA . LEU A 1 325 ? -8.398 5.812 21.234 1 93.38 325 LEU A CA 1
ATOM 2567 C C . LEU A 1 325 ? -8.68 6.191 22.672 1 93.38 325 LEU A C 1
ATOM 2569 O O . LEU A 1 325 ? -8.359 7.305 23.109 1 93.38 325 LEU A O 1
ATOM 2573 N N . TYR A 1 326 ? -9.219 5.25 23.406 1 91.38 326 TYR A N 1
ATOM 2574 C CA . TYR A 1 326 ? -9.531 5.477 24.812 1 91.38 326 TYR A CA 1
ATOM 2575 C C . TYR A 1 326 ? -8.258 5.754 25.609 1 91.38 326 TYR A C 1
ATOM 2577 O O . TYR A 1 326 ? -8.227 6.664 26.438 1 91.38 326 TYR A O 1
ATOM 2585 N N . LEU A 1 327 ? -7.277 5.027 25.344 1 91.06 327 LEU A N 1
ATOM 2586 C CA . LEU A 1 327 ? -6.016 5.199 26.062 1 91.06 327 LEU A CA 1
ATOM 2587 C C . LEU A 1 327 ? -5.355 6.52 25.688 1 91.06 327 LEU A C 1
ATOM 2589 O O . LEU A 1 327 ? -4.738 7.172 26.531 1 91.06 327 LEU A O 1
ATOM 2593 N N . ARG A 1 328 ? -5.504 6.914 24.516 1 88.44 328 ARG A N 1
ATOM 2594 C CA . ARG A 1 328 ? -4.91 8.156 24.016 1 88.44 328 ARG A CA 1
ATOM 2595 C C . ARG A 1 328 ? -5.566 9.367 24.672 1 88.44 328 ARG A C 1
ATOM 2597 O O . ARG A 1 328 ? -4.887 10.336 25.016 1 88.44 328 ARG A O 1
ATOM 2604 N N . ILE A 1 329 ? -6.758 9.367 24.828 1 85.06 329 ILE A N 1
ATOM 2605 C CA . ILE A 1 329 ? -7.496 10.484 25.406 1 85.06 329 ILE A CA 1
ATOM 2606 C C . ILE A 1 329 ? -7.289 10.516 26.922 1 85.06 329 ILE A C 1
ATOM 2608 O O . ILE A 1 329 ? -7.215 11.586 27.531 1 85.06 329 ILE A O 1
ATOM 2612 N N . ARG A 1 330 ? -7.211 9.398 27.469 1 80.56 330 ARG A N 1
ATOM 2613 C CA . ARG A 1 330 ? -7.02 9.336 28.922 1 80.56 330 ARG A CA 1
ATOM 2614 C C . ARG A 1 330 ? -5.629 9.828 29.297 1 80.56 330 ARG A C 1
ATOM 2616 O O . ARG A 1 330 ? -5.457 10.461 30.344 1 80.56 330 ARG A O 1
ATOM 2623 N N . VAL A 1 331 ? -4.672 9.461 28.562 1 68.75 331 VAL A N 1
ATOM 2624 C CA . VAL A 1 331 ? -3.309 9.875 28.859 1 68.75 331 VAL A CA 1
ATOM 2625 C C . VAL A 1 331 ? -3.182 11.391 28.703 1 68.75 331 VAL A C 1
ATOM 2627 O O . VAL A 1 331 ? -2.434 12.031 29.438 1 68.75 331 VAL A O 1
ATOM 2630 N N . LYS A 1 332 ? -3.771 12.031 27.812 1 61 332 LYS A N 1
ATOM 2631 C CA . LYS A 1 332 ? -3.674 13.477 27.625 1 61 332 LYS A CA 1
ATOM 2632 C C . LYS A 1 332 ? -4.414 14.227 28.719 1 61 332 LYS A C 1
ATOM 2634 O O . LYS A 1 332 ? -4.129 15.398 28.984 1 61 332 LYS A O 1
ATOM 2639 N N . HIS A 1 333 ? -5.254 13.633 29.438 1 53.34 333 HIS A N 1
ATOM 2640 C CA . HIS A 1 333 ? -5.875 14.266 30.594 1 53.34 333 HIS A CA 1
ATOM 2641 C C . HIS A 1 333 ? -5.395 13.625 31.891 1 53.34 333 HIS A C 1
ATOM 2643 O O . HIS A 1 333 ? -5.191 12.414 31.953 1 53.34 333 HIS A O 1
ATOM 2649 N N . MET B 1 1 ? 1.427 49.562 11.102 1 22.28 1 MET B N 1
ATOM 2650 C CA . MET B 1 1 ? 1.339 48.562 12.172 1 22.28 1 MET B CA 1
ATOM 2651 C C . MET B 1 1 ? 1.761 49.156 13.508 1 22.28 1 MET B C 1
ATOM 2653 O O . MET B 1 1 ? 2.834 48.844 14.023 1 22.28 1 MET B O 1
ATOM 2657 N N . ARG B 1 2 ? 1.466 50.344 13.75 1 30.03 2 ARG B N 1
ATOM 2658 C CA . ARG B 1 2 ? 1.8 51.25 14.852 1 30.03 2 ARG B CA 1
ATOM 2659 C C . ARG B 1 2 ? 1.153 50.781 16.156 1 30.03 2 ARG B C 1
ATOM 2661 O O . ARG B 1 2 ? 0.956 51.594 17.062 1 30.03 2 ARG B O 1
ATOM 2668 N N . GLN B 1 3 ? 0.798 49.438 16.109 1 27.53 3 GLN B N 1
ATOM 2669 C CA . GLN B 1 3 ? -0.1 49.094 17.203 1 27.53 3 GLN B CA 1
ATOM 2670 C C . GLN B 1 3 ? 0.514 49.438 18.547 1 27.53 3 GLN B C 1
ATOM 2672 O O . GLN B 1 3 ? -0.018 50.281 19.281 1 27.53 3 GLN B O 1
ATOM 2677 N N . ILE B 1 4 ? 0.555 48.406 19.469 1 30.45 4 ILE B N 1
ATOM 2678 C CA . ILE B 1 4 ? -0.148 48.125 20.719 1 30.45 4 ILE B CA 1
ATOM 2679 C C . ILE B 1 4 ? 0.755 48.469 21.906 1 30.45 4 ILE B C 1
ATOM 2681 O O . ILE B 1 4 ? 0.376 48.25 23.062 1 30.45 4 ILE B O 1
ATOM 2685 N N . ILE B 1 5 ? 2.141 48.5 21.766 1 37.81 5 ILE B N 1
ATOM 2686 C CA . ILE B 1 5 ? 2.918 48.438 23 1 37.81 5 ILE B CA 1
ATOM 2687 C C . ILE B 1 5 ? 2.828 49.781 23.75 1 37.81 5 ILE B C 1
ATOM 2689 O O . ILE B 1 5 ? 3.242 50.812 23.219 1 37.81 5 ILE B O 1
ATOM 2693 N N . VAL B 1 6 ? 1.803 50 24.453 1 36.75 6 VAL B N 1
ATOM 2694 C CA . VAL B 1 6 ? 1.685 51.156 25.328 1 36.75 6 VAL B CA 1
ATOM 2695 C C . VAL B 1 6 ? 2.77 51.094 26.391 1 36.75 6 VAL B C 1
ATOM 2697 O O . VAL B 1 6 ? 2.791 50.188 27.219 1 36.75 6 VAL B O 1
ATOM 2700 N N . LEU B 1 7 ? 4.027 51.438 26.078 1 37.97 7 LEU B N 1
ATOM 2701 C CA . LEU B 1 7 ? 5.133 51.469 27.031 1 37.97 7 LEU B CA 1
ATOM 2702 C C . LEU B 1 7 ? 4.895 52.531 28.109 1 37.97 7 LEU B C 1
ATOM 2704 O O . LEU B 1 7 ? 4.344 53.594 27.828 1 37.97 7 LEU B O 1
ATOM 2708 N N . ASP B 1 8 ? 4.711 52.156 29.328 1 44.12 8 ASP B N 1
ATOM 2709 C CA . ASP B 1 8 ? 4.676 53.094 30.453 1 44.12 8 ASP B CA 1
ATOM 2710 C C . ASP B 1 8 ? 5.805 54.125 30.344 1 44.12 8 ASP B C 1
ATOM 2712 O O . ASP B 1 8 ? 6.949 53.781 30.062 1 44.12 8 ASP B O 1
ATOM 2716 N N . PRO B 1 9 ? 5.613 55.344 30.141 1 46.31 9 PRO B N 1
ATOM 2717 C CA . PRO B 1 9 ? 6.578 56.406 29.859 1 46.31 9 PRO B CA 1
ATOM 2718 C C . PRO B 1 9 ? 7.699 56.5 30.891 1 46.31 9 PRO B C 1
ATOM 2720 O O . PRO B 1 9 ? 8.805 56.938 30.578 1 46.31 9 PRO B O 1
ATOM 2723 N N . ASN B 1 10 ? 7.418 56.219 32.188 1 49.53 10 ASN B N 1
ATOM 2724 C CA . ASN B 1 10 ? 8.391 56.406 33.25 1 49.53 10 ASN B CA 1
ATOM 2725 C C . ASN B 1 10 ? 9.281 55.188 33.438 1 49.53 10 ASN B C 1
ATOM 2727 O O . ASN B 1 10 ? 10.047 55.094 34.406 1 49.53 10 ASN B O 1
ATOM 2731 N N . SER B 1 11 ? 8.906 54.062 32.844 1 45.72 11 SER B N 1
ATOM 2732 C CA . SER B 1 11 ? 9.703 52.875 33.125 1 45.72 11 SER B CA 1
ATOM 2733 C C . SER B 1 11 ? 11.031 52.906 32.375 1 45.72 11 SER B C 1
ATOM 2735 O O . SER B 1 11 ? 11.164 53.625 31.391 1 45.72 11 SER B O 1
ATOM 2737 N N . GLU B 1 12 ? 12.016 52.281 32.969 1 56.88 12 GLU B N 1
ATOM 2738 C CA . GLU B 1 12 ? 13.359 52.156 32.406 1 56.88 12 GLU B CA 1
ATOM 2739 C C . GLU B 1 12 ? 13.32 51.719 30.953 1 56.88 12 GLU B C 1
ATOM 2741 O O . GLU B 1 12 ? 14.148 52.125 30.156 1 56.88 12 GLU B O 1
ATOM 2746 N N . ALA B 1 13 ? 12.289 50.969 30.641 1 56.38 13 ALA B N 1
ATOM 2747 C CA . ALA B 1 13 ? 12.102 50.469 29.281 1 56.38 13 ALA B CA 1
ATOM 2748 C C . ALA B 1 13 ? 11.711 51.625 28.344 1 56.38 13 ALA B C 1
ATOM 2750 O O . ALA B 1 13 ? 12.172 51.688 27.188 1 56.38 13 ALA B O 1
ATOM 2751 N N . ALA B 1 14 ? 10.969 52.562 28.781 1 56.75 14 ALA B N 1
ATOM 2752 C CA . ALA B 1 14 ? 10.602 53.75 27.984 1 56.75 14 ALA B CA 1
ATOM 2753 C C . ALA B 1 14 ? 11.836 54.562 27.641 1 56.75 14 ALA B C 1
ATOM 2755 O O . ALA B 1 14 ? 11.977 55.031 26.5 1 56.75 14 ALA B O 1
ATOM 2756 N N . VAL B 1 15 ? 12.719 54.656 28.641 1 62.12 15 VAL B N 1
ATOM 2757 C CA . VAL B 1 15 ? 13.938 55.438 28.438 1 62.12 15 VAL B CA 1
ATOM 2758 C C . VAL B 1 15 ? 14.82 54.719 27.406 1 62.12 15 VAL B C 1
ATOM 2760 O O . VAL B 1 15 ? 15.398 55.375 26.516 1 62.12 15 VAL B O 1
ATOM 2763 N N . ARG B 1 16 ? 14.836 53.375 27.469 1 60.97 16 ARG B N 1
ATOM 2764 C CA . ARG B 1 16 ? 15.641 52.594 26.516 1 60.97 16 ARG B CA 1
ATOM 2765 C C . ARG B 1 16 ? 15.039 52.688 25.125 1 60.97 16 ARG B C 1
ATOM 2767 O O . ARG B 1 16 ? 15.773 52.812 24.141 1 60.97 16 ARG B O 1
ATOM 2774 N N . VAL B 1 17 ? 13.703 52.656 25.031 1 64.19 17 VAL B N 1
ATOM 2775 C CA . VAL B 1 17 ? 13.039 52.781 23.734 1 64.19 17 VAL B CA 1
ATOM 2776 C C . VAL B 1 17 ? 13.25 54.188 23.188 1 64.19 17 VAL B C 1
ATOM 2778 O O . VAL B 1 17 ? 13.539 54.375 22.016 1 64.19 17 VAL B O 1
ATOM 2781 N N . GLN B 1 18 ? 13.188 55.156 24.062 1 63.31 18 GLN B N 1
ATOM 2782 C CA . GLN B 1 18 ? 13.406 56.531 23.594 1 63.31 18 GLN B CA 1
ATOM 2783 C C . GLN B 1 18 ? 14.852 56.75 23.141 1 63.31 18 GLN B C 1
ATOM 2785 O O . GLN B 1 18 ? 15.102 57.406 22.156 1 63.31 18 GLN B O 1
ATOM 2790 N N . LYS B 1 19 ? 15.766 56.125 23.859 1 63.78 19 LYS B N 1
ATOM 2791 C CA . LYS B 1 19 ? 17.156 56.219 23.438 1 63.78 19 LYS B CA 1
ATOM 2792 C C . LYS B 1 19 ? 17.375 55.5 22.094 1 63.78 19 LYS B C 1
ATOM 2794 O O . LYS B 1 19 ? 18.109 56 21.25 1 63.78 19 LYS B O 1
ATOM 2799 N N . LEU B 1 20 ? 16.703 54.406 21.922 1 65.75 20 LEU B N 1
ATOM 2800 C CA . LEU B 1 20 ? 16.797 53.688 20.641 1 65.75 20 LEU B CA 1
ATOM 2801 C C . LEU B 1 20 ? 16.125 54.5 19.531 1 65.75 20 LEU B C 1
ATOM 2803 O O . LEU B 1 20 ? 16.672 54.562 18.422 1 65.75 20 LEU B O 1
ATOM 2807 N N . ILE B 1 21 ? 14.977 55.094 19.828 1 65.94 21 ILE B N 1
ATOM 2808 C CA . ILE B 1 21 ? 14.312 55.938 18.859 1 65.94 21 ILE B CA 1
ATOM 2809 C C . ILE B 1 21 ? 15.172 57.156 18.578 1 65.94 21 ILE B C 1
ATOM 2811 O O . ILE B 1 21 ? 15.352 57.562 17.422 1 65.94 21 ILE B O 1
ATOM 2815 N N . SER B 1 22 ? 15.711 57.781 19.641 1 63.06 22 SER B N 1
ATOM 2816 C CA . SER B 1 22 ? 16.562 58.969 19.438 1 63.06 22 SER B CA 1
ATOM 2817 C C . SER B 1 22 ? 17.828 58.594 18.688 1 63.06 22 SER B C 1
ATOM 2819 O O . SER B 1 22 ? 18.266 59.344 17.797 1 63.06 22 SER B O 1
ATOM 2821 N N . ALA B 1 23 ? 18.484 57.438 19 1 64.75 23 ALA B N 1
ATOM 2822 C CA . ALA B 1 23 ? 19.656 56.969 18.25 1 64.75 23 ALA B CA 1
ATOM 2823 C C . ALA B 1 23 ? 19.281 56.656 16.812 1 64.75 23 ALA B C 1
ATOM 2825 O O . ALA B 1 23 ? 20.078 56.938 15.891 1 64.75 23 ALA B O 1
ATOM 2826 N N . TRP B 1 24 ? 18.094 56.125 16.562 1 59.5 24 TRP B N 1
ATOM 2827 C CA . TRP B 1 24 ? 17.578 55.875 15.227 1 59.5 24 TRP B CA 1
ATOM 2828 C C . TRP B 1 24 ? 17.328 57.188 14.477 1 59.5 24 TRP B C 1
ATOM 2830 O O . TRP B 1 24 ? 17.719 57.312 13.312 1 59.5 24 TRP B O 1
ATOM 2840 N N . ASN B 1 25 ? 16.688 58.062 15.125 1 55.38 25 ASN B N 1
ATOM 2841 C CA . ASN B 1 25 ? 16.422 59.344 14.5 1 55.38 25 ASN B CA 1
ATOM 2842 C C . ASN B 1 25 ? 17.703 60.094 14.18 1 55.38 25 ASN B C 1
ATOM 2844 O O . ASN B 1 25 ? 17.797 60.781 13.141 1 55.38 25 ASN B O 1
ATOM 2848 N N . THR B 1 26 ? 18.641 60.062 15.07 1 54.09 26 THR B N 1
ATOM 2849 C CA . THR B 1 26 ? 19.922 60.719 14.812 1 54.09 26 THR B CA 1
ATOM 2850 C C . THR B 1 26 ? 20.625 60.062 13.625 1 54.09 26 THR B C 1
ATOM 2852 O O . THR B 1 26 ? 21.219 60.75 12.789 1 54.09 26 THR B O 1
ATOM 2855 N N . LYS B 1 27 ? 20.594 58.719 13.469 1 52.91 27 LYS B N 1
ATOM 2856 C CA . LYS B 1 27 ? 21.203 58.062 12.32 1 52.91 27 LYS B CA 1
ATOM 2857 C C . LYS B 1 27 ? 20.375 58.25 11.055 1 52.91 27 LYS B C 1
ATOM 2859 O O . LYS B 1 27 ? 20.922 58.406 9.961 1 52.91 27 LYS B O 1
ATOM 2864 N N . GLU B 1 28 ? 19.062 58.312 11.125 1 48.84 28 GLU B N 1
ATOM 2865 C CA . GLU B 1 28 ? 18.203 58.625 9.984 1 48.84 28 GLU B CA 1
ATOM 2866 C C . GLU B 1 28 ? 18.406 60.062 9.508 1 48.84 28 GLU B C 1
ATOM 2868 O O . GLU B 1 28 ? 18.469 60.312 8.305 1 48.84 28 GLU B O 1
ATOM 2873 N N . SER B 1 29 ? 18.438 61 10.289 1 47 29 SER B N 1
ATOM 2874 C CA . SER B 1 29 ? 18.672 62.406 9.883 1 47 29 SER B CA 1
ATOM 2875 C C . SER B 1 29 ? 20.016 62.562 9.195 1 47 29 SER B C 1
ATOM 2877 O O . SER B 1 29 ? 20.188 63.406 8.32 1 47 29 SER B O 1
ATOM 2879 N N . GLN B 1 30 ? 21.109 61.938 9.594 1 47.53 30 GLN B N 1
ATOM 2880 C CA . GLN B 1 30 ? 22.391 62 8.898 1 47.53 30 GLN B CA 1
ATOM 2881 C C . GLN B 1 30 ? 22.312 61.375 7.516 1 47.53 30 GLN B C 1
ATOM 2883 O O . GLN B 1 30 ? 22.953 61.844 6.574 1 47.53 30 GLN B O 1
ATOM 2888 N N . HIS B 1 31 ? 21.484 60.312 7.312 1 42.78 31 HIS B N 1
ATOM 2889 C CA . HIS B 1 31 ? 21.359 59.656 6.004 1 42.78 31 HIS B CA 1
ATOM 2890 C C . HIS B 1 31 ? 20.359 60.438 5.125 1 42.78 31 HIS B C 1
ATOM 2892 O O . HIS B 1 31 ? 20.5 60.438 3.9 1 42.78 31 HIS B O 1
ATOM 2898 N N . TYR B 1 32 ? 19.375 61.125 5.637 1 40.31 32 TYR B N 1
ATOM 2899 C CA . TYR B 1 32 ? 18.469 61.875 4.773 1 40.31 32 TYR B CA 1
ATOM 2900 C C . TYR B 1 32 ? 19.156 63.125 4.195 1 40.31 32 TYR B C 1
ATOM 2902 O O . TYR B 1 32 ? 18.641 63.719 3.254 1 40.31 32 TYR B O 1
ATOM 2910 N N . GLN B 1 33 ? 19.953 63.844 4.863 1 38.75 33 GLN B N 1
ATOM 2911 C CA . GLN B 1 33 ? 20.438 65.062 4.219 1 38.75 33 GLN B CA 1
ATOM 2912 C C . GLN B 1 33 ? 21.047 64.75 2.852 1 38.75 33 GLN B C 1
ATOM 2914 O O . GLN B 1 33 ? 21.125 65.625 1.987 1 38.75 33 GLN B O 1
ATOM 2919 N N . ALA B 1 34 ? 21.844 63.781 2.652 1 39.81 34 ALA B N 1
ATOM 2920 C CA . ALA B 1 34 ? 22.531 63.688 1.369 1 39.81 34 ALA B CA 1
ATOM 2921 C C . ALA B 1 34 ? 21.594 63.25 0.261 1 39.81 34 ALA B C 1
ATOM 2923 O O . ALA B 1 34 ? 22 63.125 -0.896 1 39.81 34 ALA B O 1
ATOM 2924 N N . ILE B 1 35 ? 20.359 62.656 0.562 1 37.12 35 ILE B N 1
ATOM 2925 C CA . ILE B 1 35 ? 19.625 62.25 -0.636 1 37.12 35 ILE B CA 1
ATOM 2926 C C . ILE B 1 35 ? 18.828 63.438 -1.175 1 37.12 35 ILE B C 1
ATOM 2928 O O . ILE B 1 35 ? 17.984 64 -0.471 1 37.12 35 ILE B O 1
ATOM 2932 N N . ASP B 1 36 ? 19.328 64.188 -2.014 1 34.59 36 ASP B N 1
ATOM 2933 C CA . ASP B 1 36 ? 18.656 65.188 -2.881 1 34.59 36 ASP B CA 1
ATOM 2934 C C . ASP B 1 36 ? 17.312 64.625 -3.369 1 34.59 36 ASP B C 1
ATOM 2936 O O . ASP B 1 36 ? 17.234 63.594 -3.977 1 34.59 36 ASP B O 1
ATOM 2940 N N . ILE B 1 37 ? 16.141 64.938 -2.902 1 34.47 37 ILE B N 1
ATOM 2941 C CA . ILE B 1 37 ? 14.727 64.625 -3.043 1 34.47 37 ILE B CA 1
ATOM 2942 C C . ILE B 1 37 ? 14.305 64.75 -4.504 1 34.47 37 ILE B C 1
ATOM 2944 O O . ILE B 1 37 ? 13.172 64.438 -4.863 1 34.47 37 ILE B O 1
ATOM 2948 N N . THR B 1 38 ? 14.82 65.75 -5.32 1 35.38 38 THR B N 1
ATOM 2949 C CA . THR B 1 38 ? 14.195 66.062 -6.594 1 35.38 38 THR B CA 1
ATOM 2950 C C . THR B 1 38 ? 14.031 64.812 -7.469 1 35.38 38 THR B C 1
ATOM 2952 O O . THR B 1 38 ? 13.102 64.75 -8.266 1 35.38 38 THR B O 1
ATOM 2955 N N . SER B 1 39 ? 15.086 64.125 -7.914 1 33.62 39 SER B N 1
ATOM 2956 C CA . SER B 1 39 ? 14.969 63.125 -8.953 1 33.62 39 SER B CA 1
ATOM 2957 C C . SER B 1 39 ? 14.25 61.875 -8.438 1 33.62 39 SER B C 1
ATOM 2959 O O . SER B 1 39 ? 14.891 60.875 -8.141 1 33.62 39 SER B O 1
ATOM 2961 N N . VAL B 1 40 ? 13.32 61.969 -7.535 1 34.72 40 VAL B N 1
ATOM 2962 C CA . VAL B 1 40 ? 12.477 60.844 -7.148 1 34.72 40 VAL B CA 1
ATOM 2963 C C . VAL B 1 40 ? 11.711 60.344 -8.359 1 34.72 40 VAL B C 1
ATOM 2965 O O . VAL B 1 40 ? 10.656 60.844 -8.703 1 34.72 40 VAL B O 1
ATOM 2968 N N . SER B 1 41 ? 12.195 60.344 -9.586 1 32.66 41 SER B N 1
ATOM 2969 C CA . SER B 1 41 ? 11.516 59.656 -10.68 1 32.66 41 SER B CA 1
ATOM 2970 C C . SER B 1 41 ? 10.789 58.406 -10.188 1 32.66 41 SER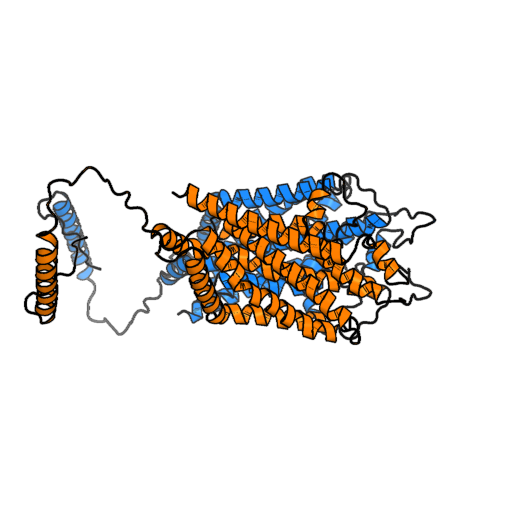 B C 1
ATOM 2972 O O . SER B 1 41 ? 11.094 57.875 -9.109 1 32.66 41 SER B O 1
ATOM 2974 N N . SER B 1 42 ? 9.609 57.906 -10.945 1 33.72 42 SER B N 1
ATOM 2975 C CA . SER B 1 42 ? 8.633 56.844 -10.953 1 33.72 42 SER B CA 1
ATOM 2976 C C . SER B 1 42 ? 9.289 55.5 -10.602 1 33.72 42 SER B C 1
ATOM 2978 O O . SER B 1 42 ? 8.766 54.438 -10.953 1 33.72 42 SER B O 1
ATOM 2980 N N . GLU B 1 43 ? 10.438 55.469 -10.242 1 30.52 43 GLU B N 1
ATOM 2981 C CA . GLU B 1 43 ? 10.938 54.094 -10.094 1 30.52 43 GLU B CA 1
ATOM 2982 C C . GLU B 1 43 ? 10.125 53.312 -9.078 1 30.52 43 GLU B C 1
ATOM 2984 O O . GLU B 1 43 ? 10.297 53.5 -7.867 1 30.52 43 GLU B O 1
ATOM 2989 N N . ALA B 1 44 ? 8.734 53.25 -9.188 1 33.44 44 ALA B N 1
ATOM 2990 C CA . ALA B 1 44 ? 7.984 52.125 -8.648 1 33.44 44 ALA B CA 1
ATOM 2991 C C . ALA B 1 44 ? 8.875 50.906 -8.492 1 33.44 44 ALA B C 1
ATOM 2993 O O . ALA B 1 44 ? 9.18 50.219 -9.469 1 33.44 44 ALA B O 1
ATOM 2994 N N . GLU B 1 45 ? 9.961 51.062 -7.914 1 32.56 45 GLU B N 1
ATOM 2995 C CA . GLU B 1 45 ? 10.742 49.875 -7.586 1 32.56 45 GLU B CA 1
ATOM 2996 C C . GLU B 1 45 ? 9.844 48.719 -7.164 1 32.56 45 GLU B C 1
ATOM 2998 O O . GLU B 1 45 ? 9.008 48.844 -6.27 1 32.56 45 GLU B O 1
ATOM 3003 N N . ASP B 1 46 ? 9.383 47.906 -8.102 1 33.56 46 ASP B N 1
ATOM 3004 C CA . ASP B 1 46 ? 8.883 46.562 -7.91 1 33.56 46 ASP B CA 1
ATOM 3005 C C . ASP B 1 46 ? 9.406 45.938 -6.602 1 33.56 46 ASP B C 1
ATOM 3007 O O . ASP B 1 46 ? 10.617 45.906 -6.367 1 33.56 46 ASP B O 1
ATOM 3011 N N . ILE B 1 47 ? 8.914 46.344 -5.527 1 34.81 47 ILE B N 1
ATOM 3012 C CA . ILE B 1 47 ? 9.117 45.531 -4.336 1 34.81 47 ILE B CA 1
ATOM 3013 C C . ILE B 1 47 ? 9.484 44.094 -4.742 1 34.81 47 ILE B C 1
ATOM 3015 O O . ILE B 1 47 ? 8.609 43.312 -5.109 1 34.81 47 ILE B O 1
ATOM 3019 N N . VAL B 1 48 ? 10.25 43.969 -5.84 1 35.56 48 VAL B N 1
ATOM 3020 C CA . VAL B 1 48 ? 10.852 42.688 -6.145 1 35.56 48 VAL B CA 1
ATOM 3021 C C . VAL B 1 48 ? 11.195 41.938 -4.848 1 35.56 48 VAL B C 1
ATOM 3023 O O . VAL B 1 48 ? 11.82 42.531 -3.953 1 35.56 48 VAL B O 1
ATOM 3026 N N . TYR B 1 49 ? 10.32 41.062 -4.395 1 37.34 49 TYR B N 1
ATOM 3027 C CA . TYR B 1 49 ? 10.766 40.031 -3.473 1 37.34 49 TYR B CA 1
ATOM 3028 C C . TYR B 1 49 ? 12.281 39.875 -3.502 1 37.34 49 TYR B C 1
ATOM 3030 O O . TYR B 1 49 ? 12.875 39.656 -4.562 1 37.34 49 TYR B O 1
ATOM 3038 N N . GLU B 1 50 ? 12.992 40.906 -3.104 1 39.25 50 GLU B N 1
ATOM 3039 C CA . GLU B 1 50 ? 14.43 40.812 -2.881 1 39.25 50 GLU B CA 1
ATOM 3040 C C . GLU B 1 50 ? 14.844 39.344 -2.668 1 39.25 50 GLU B C 1
ATOM 3042 O O . GLU B 1 50 ? 14.367 38.688 -1.741 1 39.25 50 GLU B O 1
ATOM 3047 N N . SER B 1 51 ? 14.953 38.5 -3.682 1 45.47 51 SER B N 1
ATOM 3048 C CA . SER B 1 51 ? 15.648 37.219 -3.879 1 45.47 51 SER B CA 1
ATOM 3049 C C . SER B 1 51 ? 16.672 36.969 -2.781 1 45.47 51 SER B C 1
ATOM 3051 O O . SER B 1 51 ? 17.422 37.875 -2.416 1 45.47 51 SER B O 1
ATOM 3053 N N . THR B 1 52 ? 16.406 36.438 -1.725 1 50.56 52 THR B N 1
ATOM 3054 C CA . THR B 1 52 ? 17.469 35.969 -0.839 1 50.56 52 THR B CA 1
ATOM 3055 C C . THR B 1 52 ? 18.797 35.938 -1.568 1 50.56 52 THR B C 1
ATOM 3057 O O . THR B 1 52 ? 18.875 35.5 -2.721 1 50.56 52 THR B O 1
ATOM 3060 N N . HIS B 1 53 ? 19.688 36.844 -1.189 1 60.44 53 HIS B N 1
ATOM 3061 C CA . HIS B 1 53 ? 21.094 37.094 -1.479 1 60.44 53 HIS B CA 1
ATOM 3062 C C . HIS B 1 53 ? 21.828 35.812 -1.85 1 60.44 53 HIS B C 1
ATOM 3064 O O . HIS B 1 53 ? 22.859 35.844 -2.529 1 60.44 53 HIS B O 1
ATOM 3070 N N . LEU B 1 54 ? 21.359 34.719 -1.318 1 73.38 54 LEU B N 1
ATOM 3071 C CA . LEU B 1 54 ? 22.188 33.594 -1.685 1 73.38 54 LEU B CA 1
ATOM 3072 C C . LEU B 1 54 ? 21.797 33.062 -3.059 1 73.38 54 LEU B C 1
ATOM 3074 O O . LEU B 1 54 ? 20.625 33.125 -3.449 1 73.38 54 LEU B O 1
ATOM 3078 N N . GLY B 1 55 ? 22.656 33 -3.895 1 83.44 55 GLY B N 1
ATOM 3079 C CA . GLY B 1 55 ? 22.453 32.312 -5.168 1 83.44 55 GLY B CA 1
ATOM 3080 C C . GLY B 1 55 ? 21.766 30.969 -5.031 1 83.44 55 GLY B C 1
ATOM 3081 O O . GLY B 1 55 ? 21.5 30.516 -3.916 1 83.44 55 GLY B O 1
ATOM 3082 N N . SER B 1 56 ? 21.297 30.391 -6.039 1 89 56 SER B N 1
ATOM 3083 C CA . SER B 1 56 ? 20.609 29.109 -6.055 1 89 56 SER B CA 1
ATOM 3084 C C . SER B 1 56 ? 21.438 28.031 -5.348 1 89 56 SER B C 1
ATOM 3086 O O . SER B 1 56 ? 20.875 27.203 -4.629 1 89 56 SER B O 1
ATOM 3088 N N . THR B 1 57 ? 22.656 28.125 -5.516 1 91 57 THR B N 1
ATOM 3089 C CA . THR B 1 57 ? 23.516 27.125 -4.883 1 91 57 THR B CA 1
ATOM 3090 C C . THR B 1 57 ? 23.578 27.359 -3.375 1 91 57 THR B C 1
ATOM 3092 O O . THR B 1 57 ? 23.641 26.391 -2.602 1 91 57 THR B O 1
ATOM 3095 N N . GLY B 1 58 ? 23.578 28.609 -2.996 1 89.81 58 GLY B N 1
ATOM 3096 C CA . GLY B 1 58 ? 23.547 28.906 -1.575 1 89.81 58 GLY B CA 1
ATOM 3097 C C . GLY B 1 58 ? 22.25 28.5 -0.904 1 89.81 58 GLY B C 1
ATOM 3098 O O . GLY B 1 58 ? 22.266 27.938 0.193 1 89.81 58 GLY B O 1
ATOM 3099 N N . GLN B 1 59 ? 21.203 28.781 -1.608 1 91.88 59 GLN B N 1
ATOM 3100 C CA . GLN B 1 59 ? 19.906 28.359 -1.112 1 91.88 59 GLN B CA 1
ATOM 3101 C C . GLN B 1 59 ? 19.828 26.859 -0.934 1 91.88 59 GLN B C 1
ATOM 3103 O O . GLN B 1 59 ? 19.312 26.359 0.075 1 91.88 59 GLN B O 1
ATOM 3108 N N . LEU B 1 60 ? 20.391 26.188 -1.876 1 93.56 60 LEU B N 1
ATOM 3109 C CA . LEU B 1 60 ? 20.359 24.734 -1.875 1 93.56 60 LEU B CA 1
ATOM 3110 C C . LEU B 1 60 ? 21.141 24.172 -0.689 1 93.56 60 LEU B C 1
ATOM 3112 O O . LEU B 1 60 ? 20.656 23.25 -0.007 1 93.56 60 LEU B O 1
ATOM 3116 N N . ARG B 1 61 ? 22.25 24.688 -0.463 1 94 61 ARG B N 1
ATOM 3117 C CA . ARG B 1 61 ? 23.094 24.203 0.626 1 94 61 ARG B CA 1
ATOM 3118 C C . ARG B 1 61 ? 22.422 24.422 1.978 1 94 61 ARG B C 1
ATOM 3120 O O . ARG B 1 61 ? 22.438 23.547 2.836 1 94 61 ARG B O 1
ATOM 3127 N N . VAL B 1 62 ? 21.812 25.547 2.158 1 92.62 62 VAL B N 1
ATOM 3128 C CA . VAL B 1 62 ? 21.172 25.891 3.422 1 92.62 62 VAL B CA 1
ATOM 3129 C C . VAL B 1 62 ? 19.953 25 3.633 1 92.62 62 VAL B C 1
ATOM 3131 O O . VAL B 1 62 ? 19.734 24.469 4.727 1 92.62 62 VAL B O 1
ATOM 3134 N N . LEU B 1 63 ? 19.234 24.859 2.596 1 94.31 63 LEU B N 1
ATOM 3135 C CA . LEU B 1 63 ? 18 24.078 2.697 1 94.31 63 LEU B CA 1
ATOM 3136 C C . LEU B 1 63 ? 18.328 22.594 2.908 1 94.31 63 LEU B C 1
ATOM 3138 O O . LEU B 1 63 ? 17.625 21.906 3.639 1 94.31 63 LEU B O 1
ATOM 3142 N N . ILE B 1 64 ? 19.344 22.094 2.24 1 95.06 64 ILE B N 1
ATOM 3143 C CA . ILE B 1 64 ? 19.75 20.719 2.43 1 95.06 64 ILE B CA 1
ATOM 3144 C C . ILE B 1 64 ? 20.172 20.484 3.885 1 95.06 64 ILE B C 1
ATOM 3146 O O . ILE B 1 64 ? 19.766 19.5 4.504 1 95.06 64 ILE B O 1
ATOM 3150 N N . LYS B 1 65 ? 20.969 21.375 4.391 1 94.44 65 LYS B N 1
ATOM 3151 C CA . LYS B 1 65 ? 21.406 21.266 5.777 1 94.44 65 LYS B CA 1
ATOM 3152 C C . LYS B 1 65 ? 20.219 21.328 6.742 1 94.44 65 LYS B C 1
ATOM 3154 O O . LYS B 1 65 ? 20.156 20.547 7.691 1 94.44 65 LYS B O 1
ATOM 3159 N N . ARG B 1 66 ? 19.328 22.219 6.477 1 93.19 66 ARG B N 1
ATOM 3160 C CA . ARG B 1 66 ? 18.156 22.375 7.312 1 93.19 66 ARG B CA 1
ATOM 3161 C C . ARG B 1 66 ? 17.297 21.125 7.289 1 93.19 66 ARG B C 1
ATOM 3163 O O . ARG B 1 66 ? 16.859 20.641 8.336 1 93.19 66 ARG B O 1
ATOM 3170 N N . ASN B 1 67 ? 17.062 20.625 6.145 1 93.44 67 ASN B N 1
ATOM 3171 C CA . ASN B 1 67 ? 16.234 19.422 6 1 93.44 67 ASN B CA 1
ATOM 3172 C C . ASN B 1 67 ? 16.906 18.203 6.633 1 93.44 67 ASN B C 1
ATOM 3174 O O . ASN B 1 67 ? 16.25 17.406 7.293 1 93.44 67 ASN B O 1
ATOM 3178 N N . PHE B 1 68 ? 18.188 18.094 6.375 1 93 68 PHE B N 1
ATOM 3179 C CA . PHE B 1 68 ? 18.938 16.969 6.938 1 93 68 PHE B CA 1
ATOM 3180 C C . PHE B 1 68 ? 18.891 17.016 8.461 1 93 68 PHE B C 1
ATOM 3182 O O . PHE B 1 68 ? 18.688 15.977 9.109 1 93 68 PHE B O 1
ATOM 3189 N N . THR B 1 69 ? 19.016 18.172 9.07 1 92.31 69 THR B N 1
ATOM 3190 C CA . THR B 1 69 ? 18.969 18.328 10.516 1 92.31 69 THR B CA 1
ATOM 3191 C C . THR B 1 69 ? 17.578 18.016 11.055 1 92.31 69 THR B C 1
ATOM 3193 O O . THR B 1 69 ? 17.453 17.391 12.102 1 92.31 69 THR B O 1
ATOM 3196 N N . ARG B 1 70 ? 16.625 18.422 10.312 1 90.5 70 ARG B N 1
ATOM 3197 C CA . ARG B 1 70 ? 15.242 18.141 10.703 1 90.5 70 ARG B CA 1
ATOM 3198 C C . ARG B 1 70 ? 14.977 16.641 10.719 1 90.5 70 ARG B C 1
ATOM 3200 O O . ARG B 1 70 ? 14.352 16.125 11.648 1 90.5 70 ARG B O 1
ATOM 3207 N N . LEU B 1 71 ? 15.438 15.945 9.766 1 89.19 71 LEU B N 1
ATOM 3208 C CA . LEU B 1 71 ? 15.234 14.508 9.648 1 89.19 71 LEU B CA 1
ATOM 3209 C C . LEU B 1 71 ? 15.938 13.766 10.773 1 89.19 71 LEU B C 1
ATOM 3211 O O . LEU B 1 71 ? 15.391 12.797 11.32 1 89.19 71 LEU B O 1
ATOM 3215 N N . LEU B 1 72 ? 17.125 14.234 11.164 1 89.06 72 LEU B N 1
ATOM 3216 C CA . LEU B 1 72 ? 17.891 13.578 12.219 1 89.06 72 LEU B CA 1
ATOM 3217 C C . LEU B 1 72 ? 17.328 13.914 13.594 1 89.06 72 LEU B C 1
ATOM 3219 O O . LEU B 1 72 ? 17.391 13.102 14.516 1 89.06 72 LEU B O 1
ATOM 3223 N N . ARG B 1 73 ? 16.75 15.102 13.68 1 90.06 73 ARG B N 1
ATOM 3224 C CA . ARG B 1 73 ? 16.25 15.562 14.969 1 90.06 73 ARG B CA 1
ATOM 3225 C C . ARG B 1 73 ? 14.852 15.008 15.234 1 90.06 73 ARG B C 1
ATOM 3227 O O . ARG B 1 73 ? 14.406 14.969 16.375 1 90.06 73 ARG B O 1
ATOM 3234 N N . ASP B 1 74 ? 14.195 14.703 14.133 1 91.31 74 ASP B N 1
ATOM 3235 C CA . ASP B 1 74 ? 12.906 14.047 14.305 1 91.31 74 ASP B CA 1
ATOM 3236 C C . ASP B 1 74 ? 13.07 12.586 14.711 1 91.31 74 ASP B C 1
ATOM 3238 O O . ASP B 1 74 ? 12.883 11.68 13.898 1 91.31 74 ASP B O 1
ATOM 3242 N N . LYS B 1 75 ? 13.266 12.32 15.953 1 91.81 75 LYS B N 1
ATOM 3243 C CA . LYS B 1 75 ? 13.602 11 16.484 1 91.81 75 LYS B CA 1
ATOM 3244 C C . LYS B 1 75 ? 12.43 10.031 16.312 1 91.81 75 LYS B C 1
ATOM 3246 O O . LYS B 1 75 ? 12.633 8.844 16.047 1 91.81 75 LYS B O 1
ATOM 3251 N N . MET B 1 76 ? 11.305 10.539 16.406 1 91.56 76 MET B N 1
ATOM 3252 C CA . MET B 1 76 ? 10.141 9.664 16.328 1 91.56 76 MET B CA 1
ATOM 3253 C C . MET B 1 76 ? 9.992 9.062 14.938 1 91.56 76 MET B C 1
ATOM 3255 O O . MET B 1 76 ? 9.828 7.852 14.789 1 91.56 76 MET B O 1
ATOM 3259 N N . THR B 1 77 ? 10.062 9.938 13.992 1 90.44 77 THR B N 1
ATOM 3260 C CA . THR B 1 77 ? 9.93 9.461 12.617 1 90.44 77 THR B CA 1
ATOM 3261 C C . THR B 1 77 ? 11.109 8.57 12.242 1 90.44 77 THR B C 1
ATOM 3263 O O . THR B 1 77 ? 10.93 7.523 11.617 1 90.44 77 THR B O 1
ATOM 3266 N N . PHE B 1 78 ? 12.258 8.961 12.625 1 92.69 78 PHE B N 1
ATOM 3267 C CA . PHE B 1 78 ? 13.461 8.188 12.336 1 92.69 78 PHE B CA 1
ATOM 3268 C C . PHE B 1 78 ? 13.383 6.809 12.969 1 92.69 78 PHE B C 1
ATOM 3270 O O . PHE B 1 78 ? 13.609 5.797 12.305 1 92.69 78 PHE B O 1
ATOM 3277 N N . ASN B 1 79 ? 13.055 6.711 14.18 1 94.44 79 ASN B N 1
ATOM 3278 C CA . ASN B 1 79 ? 12.961 5.441 14.891 1 94.44 79 ASN B CA 1
ATOM 3279 C C . ASN B 1 79 ? 11.852 4.559 14.312 1 94.44 79 ASN B C 1
ATOM 3281 O O . ASN B 1 79 ? 11.984 3.332 14.289 1 94.44 79 ASN B O 1
ATOM 3285 N N . ALA B 1 80 ? 10.82 5.203 13.93 1 94 80 ALA B N 1
ATOM 3286 C CA . ALA B 1 80 ? 9.719 4.438 13.344 1 94 80 ALA B CA 1
ATOM 3287 C C . ALA B 1 80 ? 10.164 3.758 12.047 1 94 80 ALA B C 1
ATOM 3289 O O . ALA B 1 80 ? 9.836 2.59 11.812 1 94 80 ALA B O 1
ATOM 3290 N N . ARG B 1 81 ? 10.906 4.426 11.281 1 94.75 81 ARG B N 1
ATOM 3291 C CA . ARG B 1 81 ? 11.383 3.869 10.016 1 94.75 81 ARG B CA 1
ATOM 3292 C C . ARG B 1 81 ? 12.422 2.777 10.258 1 94.75 81 ARG B C 1
ATOM 3294 O O . ARG B 1 81 ? 12.445 1.77 9.555 1 94.75 81 ARG B O 1
ATOM 3301 N N . VAL B 1 82 ? 13.258 3.059 11.18 1 95.62 82 VAL B N 1
ATOM 3302 C CA . VAL B 1 82 ? 14.242 2.051 11.555 1 95.62 82 VAL B CA 1
ATOM 3303 C C . VAL B 1 82 ? 13.539 0.81 12.094 1 95.62 82 VAL B C 1
ATOM 3305 O O . VAL B 1 82 ? 13.867 -0.316 11.711 1 95.62 82 VAL B O 1
ATOM 3308 N N . ALA B 1 83 ? 12.609 1.025 12.922 1 96.38 83 ALA B N 1
ATOM 3309 C CA . ALA B 1 83 ? 11.836 -0.086 13.477 1 96.38 83 ALA B CA 1
ATOM 3310 C C . ALA B 1 83 ? 11.141 -0.875 12.375 1 96.38 83 ALA B C 1
ATOM 3312 O O . ALA B 1 83 ? 11.148 -2.107 12.383 1 96.38 83 ALA B O 1
ATOM 3313 N N . HIS B 1 84 ? 10.539 -0.136 11.492 1 96.44 84 HIS B N 1
ATOM 3314 C CA . HIS B 1 84 ? 9.906 -0.809 10.367 1 96.44 84 HIS B CA 1
ATOM 3315 C C . HIS B 1 84 ? 10.898 -1.695 9.625 1 96.44 84 HIS B C 1
ATOM 3317 O O . HIS B 1 84 ? 10.602 -2.859 9.336 1 96.44 84 HIS B O 1
ATOM 3323 N N . SER B 1 85 ? 12.094 -1.137 9.32 1 96.75 85 SER B N 1
ATOM 3324 C CA . SER B 1 85 ? 13.102 -1.863 8.547 1 96.75 85 SER B CA 1
ATOM 3325 C C . SER B 1 85 ? 13.555 -3.123 9.273 1 96.75 85 SER B C 1
ATOM 3327 O O . SER B 1 85 ? 13.602 -4.203 8.688 1 96.75 85 SER B O 1
ATOM 3329 N N . ILE B 1 86 ? 13.711 -3.059 10.516 1 96.56 86 ILE B N 1
ATOM 3330 C CA . ILE B 1 86 ? 14.242 -4.176 11.289 1 96.56 86 ILE B CA 1
ATOM 3331 C C . ILE B 1 86 ? 13.141 -5.203 11.531 1 96.56 86 ILE B C 1
ATOM 3333 O O . ILE B 1 86 ? 13.344 -6.402 11.336 1 96.56 86 ILE B O 1
ATOM 3337 N N . VAL B 1 87 ? 12.016 -4.762 11.898 1 95.94 87 VAL B N 1
ATOM 3338 C CA . VAL B 1 87 ? 10.914 -5.656 12.25 1 95.94 87 VAL B CA 1
ATOM 3339 C C . VAL B 1 87 ? 10.508 -6.473 11.023 1 95.94 87 VAL B C 1
ATOM 3341 O O . VAL B 1 87 ? 10.383 -7.695 11.102 1 95.94 87 VAL B O 1
ATOM 3344 N N . ILE B 1 88 ? 10.336 -5.805 9.906 1 95.88 88 ILE B N 1
ATOM 3345 C CA . ILE B 1 88 ? 9.883 -6.508 8.711 1 95.88 88 ILE B CA 1
ATOM 3346 C C . ILE B 1 88 ? 11 -7.422 8.195 1 95.88 88 ILE B C 1
ATOM 3348 O O . ILE B 1 88 ? 10.734 -8.531 7.738 1 95.88 88 ILE B O 1
ATOM 3352 N N . SER B 1 89 ? 12.242 -6.914 8.297 1 95.69 89 SER B N 1
ATOM 3353 C CA . SER B 1 89 ? 13.375 -7.723 7.875 1 95.69 89 SER B CA 1
ATOM 3354 C C . SER B 1 89 ? 13.469 -9.008 8.68 1 95.69 89 SER B C 1
ATOM 3356 O O . SER B 1 89 ? 13.578 -10.102 8.109 1 95.69 89 SER B O 1
ATOM 3358 N N . VAL B 1 90 ? 13.375 -8.961 9.961 1 93.19 90 VAL B N 1
ATOM 3359 C CA . VAL B 1 90 ? 13.469 -10.133 10.828 1 93.19 90 VAL B CA 1
ATOM 3360 C C . VAL B 1 90 ? 12.242 -11.023 10.633 1 93.19 90 VAL B C 1
ATOM 3362 O O . VAL B 1 90 ? 12.352 -12.25 10.625 1 93.19 90 VAL B O 1
ATOM 3365 N N . PHE B 1 91 ? 11.172 -10.453 10.43 1 92.75 91 PHE B N 1
ATOM 3366 C CA . PHE B 1 91 ? 9.922 -11.18 10.211 1 92.75 91 PHE B CA 1
ATOM 3367 C C . PHE B 1 91 ? 10.016 -12.047 8.961 1 92.75 91 PHE B C 1
ATOM 3369 O O . PHE B 1 91 ? 9.773 -13.258 9.016 1 92.75 91 PHE B O 1
ATOM 3376 N N . VAL B 1 92 ? 10.375 -11.453 7.863 1 90.19 92 VAL B N 1
ATOM 3377 C CA . VAL B 1 92 ? 10.492 -12.188 6.605 1 90.19 92 VAL B CA 1
ATOM 3378 C C . VAL B 1 92 ? 11.648 -13.188 6.699 1 90.19 92 VAL B C 1
ATOM 3380 O O . VAL B 1 92 ? 11.531 -14.32 6.227 1 90.19 92 VAL B O 1
ATOM 3383 N N . GLY B 1 93 ? 12.703 -12.766 7.316 1 90.69 93 GLY B N 1
ATOM 3384 C CA . GLY B 1 93 ? 13.844 -13.648 7.492 1 90.69 93 GLY B CA 1
ATOM 3385 C C . GLY B 1 93 ? 13.508 -14.906 8.266 1 90.69 93 GLY B C 1
ATOM 3386 O O . GLY B 1 93 ? 13.961 -16 7.918 1 90.69 93 GLY B O 1
ATOM 3387 N N . LEU B 1 94 ? 12.695 -14.766 9.227 1 90.19 94 LEU B N 1
ATOM 3388 C CA . LEU B 1 94 ? 12.336 -15.914 10.055 1 90.19 94 LEU B CA 1
ATOM 3389 C C . LEU B 1 94 ? 11.414 -16.859 9.305 1 90.19 94 LEU B C 1
ATOM 3391 O O . LEU B 1 94 ? 11.438 -18.078 9.531 1 90.19 94 LEU B O 1
ATOM 3395 N N . ILE B 1 95 ? 10.672 -16.359 8.438 1 87.38 95 ILE B N 1
ATOM 3396 C CA . ILE B 1 95 ? 9.773 -17.203 7.652 1 87.38 95 ILE B CA 1
ATOM 3397 C C . ILE B 1 95 ? 10.586 -18.094 6.711 1 87.38 95 ILE B C 1
ATOM 3399 O O . ILE B 1 95 ? 10.273 -19.266 6.531 1 87.38 95 ILE B O 1
ATOM 3403 N N . PHE B 1 96 ? 11.555 -17.531 6.199 1 85.31 96 PHE B N 1
ATOM 3404 C CA . PHE B 1 96 ? 12.289 -18.25 5.164 1 85.31 96 PHE B CA 1
ATOM 3405 C C . PHE B 1 96 ? 13.562 -18.859 5.734 1 85.31 96 PHE B C 1
ATOM 3407 O O . PHE B 1 96 ? 14.414 -19.344 4.988 1 85.31 96 PHE B O 1
ATOM 3414 N N . PHE B 1 97 ? 13.508 -18.766 7.039 1 82.81 97 PHE B N 1
ATOM 3415 C CA . PHE B 1 97 ? 14.695 -19.297 7.684 1 82.81 97 PHE B CA 1
ATOM 3416 C C . PHE B 1 97 ? 14.797 -20.812 7.453 1 82.81 97 PHE B C 1
ATOM 3418 O O . PHE B 1 97 ? 13.906 -21.562 7.84 1 82.81 97 PHE B O 1
ATOM 3425 N N . GLN B 1 98 ? 15.758 -21.234 6.66 1 70.88 98 GLN B N 1
ATOM 3426 C CA . GLN B 1 98 ? 16.094 -22.641 6.402 1 70.88 98 GLN B CA 1
ATOM 3427 C C . GLN B 1 98 ? 15.062 -23.281 5.48 1 70.88 98 GLN B C 1
ATOM 3429 O O . GLN B 1 98 ? 14.742 -24.469 5.629 1 70.88 98 GLN B O 1
ATOM 3434 N N . LEU B 1 99 ? 14.445 -22.438 4.719 1 73.31 99 LEU B N 1
ATOM 3435 C CA . LEU B 1 99 ? 13.539 -23.031 3.74 1 73.31 99 LEU B CA 1
ATOM 3436 C C . LEU B 1 99 ? 14.312 -23.672 2.596 1 73.31 99 LEU B C 1
ATOM 3438 O O . LEU B 1 99 ? 15.336 -23.125 2.15 1 73.31 99 LEU B O 1
ATOM 3442 N N . GLU B 1 100 ? 13.859 -24.891 2.393 1 75.44 100 GLU B N 1
ATOM 3443 C CA . GLU B 1 100 ? 14.484 -25.625 1.302 1 75.44 100 GLU B CA 1
ATOM 3444 C C . GLU B 1 100 ? 13.812 -25.312 -0.032 1 75.44 100 GLU B C 1
ATOM 3446 O O . GLU B 1 100 ? 12.602 -25.094 -0.083 1 75.44 100 GLU B O 1
ATOM 3451 N N . LEU B 1 101 ? 14.633 -25.234 -0.991 1 78.5 101 LEU B N 1
ATOM 3452 C CA . LEU B 1 101 ? 14.133 -24.969 -2.332 1 78.5 101 LEU B CA 1
ATOM 3453 C C . LEU B 1 101 ? 13.594 -26.234 -2.982 1 78.5 101 LEU B C 1
ATOM 3455 O O . LEU B 1 101 ? 14.328 -26.938 -3.674 1 78.5 101 LEU B O 1
ATOM 3459 N N . LYS B 1 102 ? 12.336 -26.531 -2.695 1 81.5 102 LYS B N 1
ATOM 3460 C CA . LYS B 1 102 ? 11.555 -27.547 -3.387 1 81.5 102 LYS B CA 1
ATOM 3461 C C . LYS B 1 102 ? 10.555 -26.906 -4.355 1 81.5 102 LYS B C 1
ATOM 3463 O O . LYS B 1 102 ? 10.695 -25.734 -4.719 1 81.5 102 LYS B O 1
ATOM 3468 N N . GLN B 1 103 ? 9.672 -27.688 -4.852 1 80.31 103 GLN B N 1
ATOM 3469 C CA . GLN B 1 103 ? 8.742 -27.172 -5.844 1 80.31 103 GLN B CA 1
ATOM 3470 C C . GLN B 1 103 ? 7.852 -26.078 -5.25 1 80.31 103 GLN B C 1
ATOM 3472 O O . GLN B 1 103 ? 7.664 -25.016 -5.859 1 80.31 103 GLN B O 1
ATOM 3477 N N . ALA B 1 104 ? 7.348 -26.312 -4.012 1 77.06 104 ALA B N 1
ATOM 3478 C CA . ALA B 1 104 ? 6.562 -25.297 -3.336 1 77.06 104 ALA B CA 1
ATOM 3479 C C . ALA B 1 104 ? 7.422 -24.078 -2.982 1 77.06 104 ALA B C 1
ATOM 3481 O O . ALA B 1 104 ? 6.91 -22.984 -2.795 1 77.06 104 ALA B O 1
ATOM 3482 N N . GLY B 1 105 ? 8.695 -24.344 -2.939 1 82.38 105 GLY B N 1
ATOM 3483 C CA . GLY B 1 105 ? 9.648 -23.281 -2.635 1 82.38 105 GLY B CA 1
ATOM 3484 C C . GLY B 1 105 ? 9.805 -22.281 -3.766 1 82.38 105 GLY B C 1
ATOM 3485 O O . GLY B 1 105 ? 10.219 -21.141 -3.537 1 82.38 105 GLY B O 1
ATOM 3486 N N . ILE B 1 106 ? 9.5 -22.734 -4.98 1 84.75 106 ILE B N 1
ATOM 3487 C CA . ILE B 1 106 ? 9.617 -21.828 -6.121 1 84.75 106 ILE B CA 1
ATOM 3488 C C . ILE B 1 106 ? 8.664 -20.656 -5.938 1 84.75 106 ILE B C 1
ATOM 3490 O O . ILE B 1 106 ? 9.07 -19.5 -6.074 1 84.75 106 ILE B O 1
ATOM 3494 N N . GLN B 1 107 ? 7.445 -20.938 -5.57 1 83.69 107 GLN B N 1
ATOM 3495 C CA . GLN B 1 107 ? 6.48 -19.875 -5.312 1 83.69 107 GLN B CA 1
ATOM 3496 C C . GLN B 1 107 ? 6.922 -19 -4.141 1 83.69 107 GLN B C 1
ATOM 3498 O O . GLN B 1 107 ? 6.859 -17.766 -4.215 1 83.69 107 GLN B O 1
ATOM 3503 N N . SER B 1 108 ? 7.418 -19.609 -3.084 1 86.62 108 SER B N 1
ATOM 3504 C CA . SER B 1 108 ? 7.723 -18.906 -1.85 1 86.62 108 SER B CA 1
ATOM 3505 C C . SER B 1 108 ? 8.938 -18 -2.02 1 86.62 108 SER B C 1
ATOM 3507 O O . SER B 1 108 ? 8.945 -16.859 -1.542 1 86.62 108 SER B O 1
ATOM 3509 N N . PHE B 1 109 ? 9.945 -18.453 -2.742 1 88.5 109 PHE B N 1
ATOM 3510 C CA . PHE B 1 109 ? 11.125 -17.625 -2.939 1 88.5 109 PHE B CA 1
ATOM 3511 C C . PHE B 1 109 ? 10.836 -16.5 -3.934 1 88.5 109 PHE B C 1
ATOM 3513 O O . PHE B 1 109 ? 11.281 -15.375 -3.75 1 88.5 109 PHE B O 1
ATOM 3520 N N . THR B 1 110 ? 10.102 -16.859 -4.969 1 90.56 110 THR B N 1
ATOM 3521 C CA . THR B 1 110 ? 9.688 -15.828 -5.914 1 90.56 110 THR B CA 1
ATOM 3522 C C . THR B 1 110 ? 8.797 -14.797 -5.23 1 90.56 110 THR B C 1
ATOM 3524 O O . THR B 1 110 ? 8.961 -13.594 -5.438 1 90.56 110 THR B O 1
ATOM 3527 N N . GLY B 1 111 ? 7.926 -15.305 -4.375 1 91 111 GLY B N 1
ATOM 3528 C CA . GLY B 1 111 ? 7.062 -14.422 -3.609 1 91 111 GLY B CA 1
ATOM 3529 C C . GLY B 1 111 ? 7.82 -13.57 -2.604 1 91 111 GLY B C 1
ATOM 3530 O O . GLY B 1 111 ? 7.469 -12.414 -2.373 1 91 111 GLY B O 1
ATOM 3531 N N . ALA B 1 112 ? 8.797 -14.125 -2.047 1 90.88 112 ALA B N 1
ATOM 3532 C CA . ALA B 1 112 ? 9.617 -13.375 -1.09 1 90.88 112 ALA B CA 1
ATOM 3533 C C . ALA B 1 112 ? 10.336 -12.219 -1.769 1 90.88 112 ALA B C 1
ATOM 3535 O O . ALA B 1 112 ? 10.398 -11.117 -1.219 1 90.88 112 ALA B O 1
ATOM 3536 N N . ILE B 1 113 ? 10.883 -12.516 -2.945 1 92.81 113 ILE B N 1
ATOM 3537 C CA . ILE B 1 113 ? 11.586 -11.461 -3.668 1 92.81 113 ILE B CA 1
ATOM 3538 C C . ILE B 1 113 ? 10.617 -10.344 -4.035 1 92.81 113 ILE B C 1
ATOM 3540 O O . ILE B 1 113 ? 10.938 -9.156 -3.883 1 92.81 113 ILE B O 1
ATOM 3544 N N . PHE B 1 114 ? 9.492 -10.742 -4.484 1 95 114 PHE B N 1
ATOM 3545 C CA . PHE B 1 114 ? 8.492 -9.734 -4.816 1 95 114 PHE B CA 1
ATOM 3546 C C . PHE B 1 114 ? 8.086 -8.945 -3.578 1 95 114 PHE B C 1
ATOM 3548 O O . PHE B 1 114 ? 7.922 -7.727 -3.637 1 95 114 PHE B O 1
ATOM 3555 N N . PHE B 1 115 ? 7.93 -9.617 -2.488 1 94.69 115 PHE B N 1
ATOM 3556 C CA . PHE B 1 115 ? 7.555 -8.984 -1.229 1 94.69 115 PHE B CA 1
ATOM 3557 C C . PHE B 1 115 ? 8.594 -7.945 -0.817 1 94.69 115 PHE B C 1
ATOM 3559 O O . PHE B 1 115 ? 8.242 -6.848 -0.377 1 94.69 115 PHE B O 1
ATOM 3566 N N . ILE B 1 116 ? 9.805 -8.289 -0.945 1 95.56 116 ILE B N 1
ATOM 3567 C CA . ILE B 1 116 ? 10.898 -7.398 -0.572 1 95.56 116 ILE B CA 1
ATOM 3568 C C . ILE B 1 116 ? 10.836 -6.117 -1.401 1 95.56 116 ILE B C 1
ATOM 3570 O O . ILE B 1 116 ? 10.93 -5.016 -0.861 1 95.56 116 ILE B O 1
ATOM 3574 N N . VAL B 1 117 ? 10.633 -6.277 -2.666 1 96.25 117 VAL B N 1
ATOM 3575 C CA . VAL B 1 117 ? 10.547 -5.129 -3.561 1 96.25 117 VAL B CA 1
ATOM 3576 C C . VAL B 1 117 ? 9.305 -4.301 -3.225 1 96.25 117 VAL B C 1
ATOM 3578 O O . VAL B 1 117 ? 9.375 -3.072 -3.143 1 96.25 117 VAL B O 1
ATOM 3581 N N . LEU B 1 118 ? 8.242 -4.988 -2.99 1 96.25 118 LEU B N 1
ATOM 3582 C CA . LEU B 1 118 ? 6.996 -4.316 -2.643 1 96.25 118 LEU B CA 1
ATOM 3583 C C . LEU B 1 118 ? 7.133 -3.566 -1.321 1 96.25 118 LEU B C 1
ATOM 3585 O O . LEU B 1 118 ? 6.66 -2.436 -1.192 1 96.25 118 LEU B O 1
ATOM 3589 N N . ASP B 1 119 ? 7.734 -4.207 -0.393 1 96.56 119 ASP B N 1
ATOM 3590 C CA . ASP B 1 119 ? 7.938 -3.588 0.913 1 96.56 119 ASP B CA 1
ATOM 3591 C C . ASP B 1 119 ? 8.742 -2.295 0.789 1 96.56 119 ASP B C 1
ATOM 3593 O O . ASP B 1 119 ? 8.375 -1.27 1.363 1 96.56 119 ASP B O 1
ATOM 3597 N N . GLN B 1 120 ? 9.797 -2.365 0.052 1 96.12 120 GLN B N 1
ATOM 3598 C CA . GLN B 1 120 ? 10.633 -1.181 -0.123 1 96.12 120 GLN B CA 1
ATOM 3599 C C . GLN B 1 120 ? 9.875 -0.085 -0.872 1 96.12 120 GLN B C 1
ATOM 3601 O O . GLN B 1 120 ? 10.031 1.1 -0.566 1 96.12 120 GLN B O 1
ATOM 3606 N N . PHE B 1 121 ? 9.117 -0.476 -1.775 1 97.12 121 PHE B N 1
ATOM 3607 C CA . PHE B 1 121 ? 8.359 0.493 -2.562 1 97.12 121 PHE B CA 1
ATOM 3608 C C . PHE B 1 121 ? 7.273 1.146 -1.719 1 97.12 121 PHE B C 1
ATOM 3610 O O . PHE B 1 121 ? 7.195 2.373 -1.642 1 97.12 121 PHE B O 1
ATOM 3617 N N . MET B 1 122 ? 6.512 0.38 -1.02 1 96.62 122 MET B N 1
ATOM 3618 C CA . MET B 1 122 ? 5.383 0.895 -0.249 1 96.62 122 MET B CA 1
ATOM 3619 C C . MET B 1 122 ? 5.867 1.662 0.977 1 96.62 122 MET B C 1
ATOM 3621 O O . MET B 1 122 ? 5.309 2.703 1.324 1 96.62 122 MET B O 1
ATOM 3625 N N . SER B 1 123 ? 6.887 1.179 1.62 1 95.94 123 SER B N 1
ATOM 3626 C CA . SER B 1 123 ? 7.391 1.814 2.834 1 95.94 123 SER B CA 1
ATOM 3627 C C . SER B 1 123 ? 8 3.178 2.531 1 95.94 123 SER B C 1
ATOM 3629 O O . SER B 1 123 ? 7.984 4.074 3.377 1 95.94 123 SER B O 1
ATOM 3631 N N . ALA B 1 124 ? 8.516 3.307 1.336 1 96.06 124 ALA B N 1
ATOM 3632 C CA . ALA B 1 124 ? 9.133 4.574 0.956 1 96.06 124 ALA B CA 1
ATOM 3633 C C . ALA B 1 124 ? 8.086 5.555 0.43 1 96.06 124 ALA B C 1
ATOM 3635 O O . ALA B 1 124 ? 8.156 6.754 0.716 1 96.06 124 ALA B O 1
ATOM 3636 N N . ALA B 1 125 ? 7.148 5.113 -0.255 1 96.62 125 ALA B N 1
ATOM 3637 C CA . ALA B 1 125 ? 6.203 5.98 -0.955 1 96.62 125 ALA B CA 1
ATOM 3638 C C . ALA B 1 125 ? 5.125 6.496 -0.007 1 96.62 125 ALA B C 1
ATOM 3640 O O . ALA B 1 125 ? 4.789 7.684 -0.022 1 96.62 125 ALA B O 1
ATOM 3641 N N . ASN B 1 126 ? 4.602 5.711 0.837 1 95.88 126 ASN B N 1
ATOM 3642 C CA . ASN B 1 126 ? 3.391 6 1.6 1 95.88 126 ASN B CA 1
ATOM 3643 C C . ASN B 1 126 ? 3.588 7.188 2.535 1 95.88 126 ASN B C 1
ATOM 3645 O O . ASN B 1 126 ? 2.779 8.117 2.545 1 95.88 126 ASN B O 1
ATOM 3649 N N . PRO B 1 127 ? 4.641 7.238 3.303 1 94.06 127 PRO B N 1
ATOM 3650 C CA . PRO B 1 127 ? 4.801 8.391 4.199 1 94.06 127 PRO B CA 1
ATOM 3651 C C . PRO B 1 127 ? 5.012 9.695 3.441 1 94.06 127 PRO B C 1
ATOM 3653 O O . PRO B 1 127 ? 4.727 10.773 3.977 1 94.06 127 PRO B O 1
ATOM 3656 N N . GLU B 1 128 ? 5.504 9.602 2.227 1 94.75 128 GLU B N 1
ATOM 3657 C CA . GLU B 1 128 ? 5.809 10.812 1.465 1 94.75 128 GLU B CA 1
ATOM 3658 C C . GLU B 1 128 ? 4.539 11.438 0.896 1 94.75 128 GLU B C 1
ATOM 3660 O O . GLU B 1 128 ? 4.551 12.602 0.477 1 94.75 128 GLU B O 1
ATOM 3665 N N . PHE B 1 129 ? 3.418 10.727 0.944 1 95.19 129 PHE B N 1
ATOM 3666 C CA . PHE B 1 129 ? 2.176 11.234 0.377 1 95.19 129 PHE B CA 1
ATOM 3667 C C . PHE B 1 129 ? 1.739 12.508 1.091 1 95.19 129 PHE B C 1
ATOM 3669 O O . PHE B 1 129 ? 1.312 13.469 0.449 1 95.19 129 PHE B O 1
ATOM 3676 N N . VAL B 1 130 ? 1.951 12.523 2.377 1 92.81 130 VAL B N 1
ATOM 3677 C CA . VAL B 1 130 ? 1.38 13.633 3.125 1 92.81 130 VAL B CA 1
ATOM 3678 C C . VAL B 1 130 ? 2.479 14.633 3.484 1 92.81 130 VAL B C 1
ATOM 3680 O O . VAL B 1 130 ? 2.213 15.656 4.121 1 92.81 130 VAL B O 1
ATOM 3683 N N . ALA B 1 131 ? 3.686 14.414 3.02 1 91.5 131 ALA B N 1
ATOM 3684 C CA . ALA B 1 131 ? 4.832 15.219 3.438 1 91.5 131 ALA B CA 1
ATOM 3685 C C . ALA B 1 131 ? 4.695 16.656 2.951 1 91.5 131 ALA B C 1
ATOM 3687 O O . ALA B 1 131 ? 4.859 17.594 3.73 1 91.5 131 ALA B O 1
ATOM 3688 N N . VAL B 1 132 ? 4.316 16.875 1.749 1 92.69 132 VAL B N 1
ATOM 3689 C CA . VAL B 1 132 ? 4.305 18.203 1.165 1 92.69 132 VAL B CA 1
ATOM 3690 C C . VAL B 1 132 ? 3.09 18.984 1.667 1 92.69 132 VAL B C 1
ATOM 3692 O O . VAL B 1 132 ? 3.217 20.109 2.137 1 92.69 132 VAL B O 1
ATOM 3695 N N . PRO B 1 133 ? 1.915 18.344 1.67 1 91.44 133 PRO B N 1
ATOM 3696 C CA . PRO B 1 133 ? 0.759 19.062 2.195 1 91.44 133 PRO B CA 1
ATOM 3697 C C . PRO B 1 133 ? 0.947 19.5 3.646 1 91.44 133 PRO B C 1
ATOM 3699 O O . PRO B 1 133 ? 0.469 20.578 4.043 1 91.44 133 PRO B O 1
ATOM 3702 N N . LEU B 1 134 ? 1.645 18.766 4.398 1 88.69 134 LEU B N 1
ATOM 3703 C CA . LEU B 1 134 ? 1.854 19.109 5.805 1 88.69 134 LEU B CA 1
ATOM 3704 C C . LEU B 1 134 ? 2.867 20.234 5.945 1 88.69 134 LEU B C 1
ATOM 3706 O O . LEU B 1 134 ? 2.807 21.016 6.902 1 88.69 134 LEU B O 1
ATOM 3710 N N . GLU B 1 135 ? 3.705 20.375 4.926 1 90.25 135 GLU B N 1
ATOM 3711 C CA . GLU B 1 135 ? 4.75 21.391 4.988 1 90.25 135 GLU B CA 1
ATOM 3712 C C . GLU B 1 135 ? 4.375 22.609 4.16 1 90.25 135 GLU B C 1
ATOM 3714 O O . GLU B 1 135 ? 5.031 23.656 4.25 1 90.25 135 GLU B O 1
ATOM 3719 N N . MET B 1 136 ? 3.326 22.547 3.498 1 89.69 136 MET B N 1
ATOM 3720 C CA . MET B 1 136 ? 2.988 23.562 2.496 1 89.69 136 MET B CA 1
ATOM 3721 C C . MET B 1 136 ? 2.734 24.922 3.15 1 89.69 136 MET B C 1
ATOM 3723 O O . MET B 1 136 ? 3.168 25.953 2.635 1 89.69 136 MET B O 1
ATOM 3727 N N . PRO B 1 137 ? 2.051 24.953 4.293 1 88.06 137 PRO B N 1
ATOM 3728 C CA . PRO B 1 137 ? 1.825 26.266 4.902 1 88.06 137 PRO B CA 1
ATOM 3729 C C . PRO B 1 137 ? 3.125 26.984 5.258 1 88.06 137 PRO B C 1
ATOM 3731 O O . PRO B 1 137 ? 3.25 28.188 5.039 1 88.06 137 PRO B O 1
ATOM 3734 N N . ILE B 1 138 ? 4.055 26.297 5.73 1 89.75 138 ILE B N 1
ATOM 3735 C CA . ILE B 1 138 ? 5.352 26.875 6.086 1 89.75 138 ILE B CA 1
ATOM 3736 C C . ILE B 1 138 ? 6.121 27.234 4.816 1 89.75 138 ILE B C 1
ATOM 3738 O O . ILE B 1 138 ? 6.691 28.328 4.719 1 89.75 138 ILE B O 1
ATOM 3742 N N . MET B 1 139 ? 6.121 26.391 3.869 1 89.88 139 MET B N 1
ATOM 3743 C CA . MET B 1 139 ? 6.844 26.609 2.619 1 89.88 139 MET B CA 1
ATOM 3744 C C . MET B 1 139 ? 6.289 27.812 1.871 1 89.88 139 MET B C 1
ATOM 3746 O O . MET B 1 139 ? 7.051 28.609 1.33 1 89.88 139 MET B O 1
ATOM 3750 N N . THR B 1 140 ? 4.992 27.922 1.85 1 88.12 140 THR B N 1
ATOM 3751 C CA . THR B 1 140 ? 4.371 29.047 1.141 1 88.12 140 THR B CA 1
ATOM 3752 C C . THR B 1 140 ? 4.703 30.359 1.815 1 88.12 140 THR B C 1
ATOM 3754 O O . THR B 1 140 ? 4.93 31.375 1.14 1 88.12 140 THR B O 1
ATOM 3757 N N . ARG B 1 141 ? 4.758 30.375 3.119 1 90.12 141 ARG B N 1
ATOM 3758 C CA . ARG B 1 141 ? 5.125 31.578 3.857 1 90.12 141 ARG B CA 1
ATOM 3759 C C . ARG B 1 141 ? 6.559 32 3.547 1 90.12 141 ARG B C 1
ATOM 3761 O O . ARG B 1 141 ? 6.828 33.188 3.289 1 90.12 141 ARG B O 1
ATOM 3768 N N . GLU B 1 142 ? 7.395 31.016 3.484 1 88.75 142 GLU B N 1
ATOM 3769 C CA . GLU B 1 142 ? 8.805 31.297 3.201 1 88.75 142 GLU B CA 1
ATOM 3770 C C . GLU B 1 142 ? 9 31.703 1.742 1 88.75 142 GLU B C 1
ATOM 3772 O O . GLU B 1 142 ? 9.812 32.562 1.442 1 88.75 142 GLU B O 1
ATOM 3777 N N . TYR B 1 143 ? 8.289 31.109 0.928 1 87.12 143 TYR B N 1
ATOM 3778 C CA . TYR B 1 143 ? 8.359 31.422 -0.498 1 87.12 143 TYR B CA 1
ATOM 3779 C C . TYR B 1 143 ? 7.859 32.844 -0.78 1 87.12 143 TYR B C 1
ATOM 3781 O O . TYR B 1 143 ? 8.484 33.562 -1.546 1 87.12 143 TYR B O 1
ATOM 3789 N N . ASN B 1 144 ? 6.797 33.188 -0.202 1 87.75 144 ASN B N 1
ATOM 3790 C CA . ASN B 1 144 ? 6.215 34.5 -0.393 1 87.75 144 ASN B CA 1
ATOM 3791 C C . ASN B 1 144 ? 7.102 35.594 0.191 1 87.75 144 ASN B C 1
ATOM 3793 O O . ASN B 1 144 ? 7.055 36.75 -0.253 1 87.75 144 ASN B O 1
ATOM 3797 N N . SER B 1 145 ? 7.855 35.219 1.182 1 88.38 145 SER B N 1
ATOM 3798 C CA . SER B 1 145 ? 8.805 36.188 1.759 1 88.38 145 SER B CA 1
ATOM 3799 C C . SER B 1 145 ? 10.062 36.281 0.903 1 88.38 145 SER B C 1
ATOM 3801 O O . SER B 1 145 ? 10.992 37.031 1.257 1 88.38 145 SER B O 1
ATOM 3803 N N . GLY B 1 146 ? 10.156 35.469 -0.149 1 84.38 146 GLY B N 1
ATOM 3804 C CA . GLY B 1 146 ? 11.242 35.562 -1.107 1 84.38 146 GLY B CA 1
ATOM 3805 C C . GLY B 1 146 ? 12.508 34.875 -0.646 1 84.38 146 GLY B C 1
ATOM 3806 O O . GLY B 1 146 ? 13.609 35.219 -1.067 1 84.38 146 GLY B O 1
ATOM 3807 N N . LEU B 1 147 ? 12.414 33.938 0.163 1 84.94 147 LEU B N 1
ATOM 3808 C CA . LEU B 1 147 ? 13.586 33.312 0.76 1 84.94 147 LEU B CA 1
ATOM 3809 C C . LEU B 1 147 ? 14.242 32.344 -0.228 1 84.94 147 LEU B C 1
ATOM 3811 O O . LEU B 1 147 ? 15.477 32.281 -0.288 1 84.94 147 LEU B O 1
ATOM 3815 N N . TYR B 1 148 ? 13.477 31.594 -0.929 1 88.81 148 TYR B N 1
ATOM 3816 C CA . TYR B 1 148 ? 14.031 30.641 -1.892 1 88.81 148 TYR B CA 1
ATOM 3817 C C . TYR B 1 148 ? 13.047 30.375 -3.027 1 88.81 148 TYR B C 1
ATOM 3819 O O . TYR B 1 148 ? 11.883 30.781 -2.953 1 88.81 148 TYR B O 1
ATOM 3827 N N . HIS B 1 149 ? 13.656 29.766 -4.035 1 89.69 149 HIS B N 1
ATOM 3828 C CA . HIS B 1 149 ? 12.828 29.328 -5.156 1 89.69 149 HIS B CA 1
ATOM 3829 C C . HIS B 1 149 ? 12.188 27.969 -4.879 1 89.69 149 HIS B C 1
ATOM 3831 O O . HIS B 1 149 ? 12.75 27.156 -4.156 1 89.69 149 HIS B O 1
ATOM 3837 N N . SER B 1 150 ? 10.984 27.781 -5.488 1 90.44 150 SER B N 1
ATOM 3838 C CA . SER B 1 150 ? 10.227 26.547 -5.25 1 90.44 150 SER B CA 1
ATOM 3839 C C . SER B 1 150 ? 11.008 25.328 -5.73 1 90.44 150 SER B C 1
ATOM 3841 O O . SER B 1 150 ? 10.984 24.281 -5.078 1 90.44 150 SER B O 1
ATOM 3843 N N . TRP B 1 151 ? 11.672 25.469 -6.879 1 91.62 151 TRP B N 1
ATOM 3844 C CA . TRP B 1 151 ? 12.398 24.328 -7.418 1 91.62 151 TRP B CA 1
ATOM 3845 C C . TRP B 1 151 ? 13.609 24 -6.559 1 91.62 151 TRP B C 1
ATOM 3847 O O . TRP B 1 151 ? 14.023 22.844 -6.469 1 91.62 151 TRP B O 1
ATOM 3857 N N . VAL B 1 152 ? 14.227 24.969 -5.879 1 93.44 152 VAL B N 1
ATOM 3858 C CA . VAL B 1 152 ? 15.367 24.75 -4.996 1 93.44 152 VAL B CA 1
ATOM 3859 C C . VAL B 1 152 ? 14.906 24.016 -3.738 1 93.44 152 VAL B C 1
ATOM 3861 O O . VAL B 1 152 ? 15.602 23.125 -3.248 1 93.44 152 VAL B O 1
ATOM 3864 N N . TRP B 1 153 ? 13.727 24.422 -3.32 1 93.62 153 TRP B N 1
ATOM 3865 C CA . TRP B 1 153 ? 13.156 23.75 -2.154 1 93.62 153 TRP B CA 1
ATOM 3866 C C . TRP B 1 153 ? 12.922 22.266 -2.439 1 93.62 153 TRP B C 1
ATOM 3868 O O . TRP B 1 153 ? 13.273 21.406 -1.63 1 93.62 153 TRP B O 1
ATOM 3878 N N . TYR B 1 154 ? 12.367 22.031 -3.566 1 94.88 154 TYR B N 1
ATOM 3879 C CA . TYR B 1 154 ? 12.055 20.656 -3.959 1 94.88 154 TYR B CA 1
ATOM 3880 C C . TYR B 1 154 ? 13.336 19.844 -4.117 1 94.88 154 TYR B C 1
ATOM 3882 O O . TYR B 1 154 ? 13.406 18.703 -3.652 1 94.88 154 TYR B O 1
ATOM 3890 N N . LEU B 1 155 ? 14.289 20.359 -4.746 1 94.25 155 LEU B N 1
ATOM 3891 C CA . LEU B 1 155 ? 15.562 19.672 -4.953 1 94.25 155 LEU B CA 1
ATOM 3892 C C . LEU B 1 155 ? 16.266 19.422 -3.627 1 94.25 155 LEU B C 1
ATOM 3894 O O . LEU B 1 155 ? 16.859 18.359 -3.426 1 94.25 155 LEU B O 1
ATOM 3898 N N . ALA B 1 156 ? 16.219 20.391 -2.764 1 94.62 156 ALA B N 1
ATOM 3899 C CA . ALA B 1 156 ? 16.844 20.25 -1.453 1 94.62 156 ALA B CA 1
ATOM 3900 C C . ALA B 1 156 ? 16.188 19.125 -0.655 1 94.62 156 ALA B C 1
ATOM 3902 O O . ALA B 1 156 ? 16.875 18.359 0.026 1 94.62 156 ALA B O 1
ATOM 3903 N N . LYS B 1 157 ? 14.914 19.062 -0.799 1 93.31 157 LYS B N 1
ATOM 3904 C CA . LYS B 1 157 ? 14.18 18.016 -0.095 1 93.31 157 LYS B CA 1
ATOM 3905 C C . LYS B 1 157 ? 14.586 16.625 -0.596 1 93.31 157 LYS B C 1
ATOM 3907 O O . LYS B 1 157 ? 14.82 15.719 0.202 1 93.31 157 LYS B O 1
ATOM 3912 N N . ASN B 1 158 ? 14.695 16.469 -1.824 1 94.06 158 ASN B N 1
ATOM 3913 C CA . ASN B 1 158 ? 15.055 15.188 -2.422 1 94.06 158 ASN B CA 1
ATOM 3914 C C . ASN B 1 158 ? 16.516 14.82 -2.129 1 94.06 158 ASN B C 1
ATOM 3916 O O . ASN B 1 158 ? 16.812 13.68 -1.785 1 94.06 158 ASN B O 1
ATOM 3920 N N . LEU B 1 159 ? 17.359 15.781 -2.203 1 93.44 159 LEU B N 1
ATOM 3921 C CA . LEU B 1 159 ? 18.781 15.523 -2.012 1 93.44 159 LEU B CA 1
ATOM 3922 C C . LEU B 1 159 ? 19.094 15.227 -0.548 1 93.44 159 LEU B C 1
ATOM 3924 O O . LEU B 1 159 ? 19.984 14.422 -0.246 1 93.44 159 LEU B O 1
ATOM 3928 N N . SER B 1 160 ? 18.406 15.867 0.327 1 93.94 160 SER B N 1
ATOM 3929 C CA . SER B 1 160 ? 18.641 15.672 1.754 1 93.94 160 SER B CA 1
ATOM 3930 C C . SER B 1 160 ? 18.281 14.25 2.184 1 93.94 160 SER B C 1
ATOM 3932 O O . SER B 1 160 ? 18.828 13.727 3.152 1 93.94 160 SER B O 1
ATOM 3934 N N . GLU B 1 161 ? 17.422 13.625 1.433 1 93.31 161 GLU B N 1
ATOM 3935 C CA . GLU B 1 161 ? 16.922 12.312 1.831 1 93.31 161 GLU B CA 1
ATOM 3936 C C . GLU B 1 161 ? 17.688 11.188 1.136 1 93.31 161 GLU B C 1
ATOM 3938 O O . GLU B 1 161 ? 17.453 10.008 1.407 1 93.31 161 GLU B O 1
ATOM 3943 N N . LEU B 1 162 ? 18.609 11.477 0.303 1 92.62 162 LEU B N 1
ATOM 3944 C CA . LEU B 1 162 ? 19.328 10.469 -0.475 1 92.62 162 LEU B CA 1
ATOM 3945 C C . LEU B 1 162 ? 20.094 9.516 0.439 1 92.62 162 LEU B C 1
ATOM 3947 O O . LEU B 1 162 ? 20.094 8.305 0.219 1 92.62 162 LEU B O 1
ATOM 3951 N N . GLY B 1 163 ? 20.703 10.055 1.422 1 92.12 163 GLY B N 1
ATOM 3952 C CA . GLY B 1 163 ? 21.406 9.211 2.367 1 92.12 163 GLY B CA 1
ATOM 3953 C C . GLY B 1 163 ? 20.5 8.234 3.094 1 92.12 163 GLY B C 1
ATOM 3954 O O . GLY B 1 163 ? 20.859 7.078 3.295 1 92.12 163 GLY B O 1
ATOM 3955 N N . PHE B 1 164 ? 19.359 8.688 3.402 1 93.56 164 PHE B N 1
ATOM 3956 C CA . PHE B 1 164 ? 18.406 7.852 4.121 1 93.56 164 PHE B CA 1
ATOM 3957 C C . PHE B 1 164 ? 17.797 6.809 3.193 1 93.56 164 PHE B C 1
ATOM 3959 O O . PHE B 1 164 ? 17.438 5.711 3.631 1 93.56 164 PHE B O 1
ATOM 3966 N N . GLN B 1 165 ? 17.703 7.152 1.952 1 94 165 GLN B N 1
ATOM 3967 C CA . GLN B 1 165 ? 17.156 6.227 0.962 1 94 165 GLN B CA 1
ATOM 3968 C C . GLN B 1 165 ? 18.094 5.035 0.756 1 94 165 GLN B C 1
ATOM 3970 O O . GLN B 1 165 ? 17.656 3.971 0.312 1 94 165 GLN B O 1
ATOM 3975 N N . ALA B 1 166 ? 19.312 5.266 1.041 1 94.88 166 ALA B N 1
ATOM 3976 C CA . ALA B 1 166 ? 20.266 4.164 0.967 1 94.88 166 ALA B CA 1
ATOM 3977 C C . ALA B 1 166 ? 20.391 3.447 2.311 1 94.88 166 ALA B C 1
ATOM 3979 O O . ALA B 1 166 ? 20.578 2.23 2.355 1 94.88 166 ALA B O 1
ATOM 3980 N N . PHE B 1 167 ? 20.172 4.105 3.305 1 95.94 167 PHE B N 1
ATOM 3981 C CA . PHE B 1 167 ? 20.391 3.594 4.652 1 95.94 167 PHE B CA 1
ATOM 3982 C C . PHE B 1 167 ? 19.281 2.633 5.059 1 95.94 167 PHE B C 1
ATOM 3984 O O . PHE B 1 167 ? 19.547 1.538 5.559 1 95.94 167 PHE B O 1
ATOM 3991 N N . TYR B 1 168 ? 18.078 2.957 4.848 1 95.62 168 TYR B N 1
ATOM 3992 C CA . TYR B 1 168 ? 16.953 2.141 5.316 1 95.62 168 TYR B CA 1
ATOM 3993 C C . TYR B 1 168 ? 16.922 0.794 4.605 1 95.62 168 TYR B C 1
ATOM 3995 O O . TYR B 1 168 ? 16.812 -0.252 5.246 1 95.62 168 TYR B O 1
ATOM 4003 N N . PRO B 1 169 ? 17.078 0.816 3.295 1 96.5 169 PRO B N 1
ATOM 4004 C CA . PRO B 1 169 ? 17.109 -0.483 2.619 1 96.5 169 PRO B CA 1
ATOM 4005 C C . PRO B 1 169 ? 18.297 -1.344 3.039 1 96.5 169 PRO B C 1
ATOM 4007 O O . PRO B 1 169 ? 18.203 -2.574 3.033 1 96.5 169 PRO B O 1
ATOM 4010 N N . LEU B 1 170 ? 19.391 -0.686 3.367 1 96.56 170 LEU B N 1
ATOM 4011 C CA . LEU B 1 170 ? 20.547 -1.444 3.842 1 96.56 170 LEU B CA 1
ATOM 4012 C C . LEU B 1 170 ? 20.234 -2.121 5.172 1 96.56 170 LEU B C 1
ATOM 4014 O O . LEU B 1 170 ? 20.547 -3.301 5.359 1 96.56 170 LEU B O 1
ATOM 4018 N N . LEU B 1 171 ? 19.672 -1.427 6.016 1 96.56 171 LEU B N 1
ATOM 4019 C CA . LEU B 1 171 ? 19.281 -1.952 7.32 1 96.56 171 LEU B CA 1
ATOM 4020 C C . LEU B 1 171 ? 18.281 -3.092 7.176 1 96.56 171 LEU B C 1
ATOM 4022 O O . LEU B 1 171 ? 18.328 -4.062 7.934 1 96.56 171 LEU B O 1
ATOM 4026 N N . PHE B 1 172 ? 17.453 -3 6.309 1 97.19 172 PHE B N 1
ATOM 4027 C CA . PHE B 1 172 ? 16.438 -3.998 6.023 1 97.19 172 PHE B CA 1
ATOM 4028 C C . PHE B 1 172 ? 17.047 -5.234 5.375 1 97.19 172 PHE B C 1
ATOM 4030 O O . PHE B 1 172 ? 16.734 -6.359 5.77 1 97.19 172 PHE B O 1
ATOM 4037 N N . PHE B 1 173 ? 17.969 -5.02 4.426 1 95.94 173 PHE B N 1
ATOM 4038 C CA . PHE B 1 173 ? 18.391 -6.082 3.521 1 95.94 173 PHE B CA 1
ATOM 4039 C C . PHE B 1 173 ? 19.484 -6.93 4.152 1 95.94 173 PHE B C 1
ATOM 4041 O O . PHE B 1 173 ? 19.594 -8.125 3.883 1 95.94 173 PHE B O 1
ATOM 4048 N N . ILE B 1 174 ? 20.312 -6.418 5.062 1 93.81 174 ILE B N 1
ATOM 4049 C CA . ILE B 1 174 ? 21.438 -7.137 5.629 1 93.81 174 ILE B CA 1
ATOM 4050 C C . ILE B 1 174 ? 20.953 -8.352 6.41 1 93.81 174 ILE B C 1
ATOM 4052 O O . ILE B 1 174 ? 21.297 -9.492 6.09 1 93.81 174 ILE B O 1
ATOM 4056 N N . PRO B 1 175 ? 20.141 -8.18 7.391 1 93.06 175 PRO B N 1
ATOM 4057 C CA . PRO B 1 175 ? 19.672 -9.375 8.102 1 93.06 175 PRO B CA 1
ATOM 4058 C C . PRO B 1 175 ? 18.875 -10.312 7.215 1 93.06 175 PRO B C 1
ATOM 4060 O O . PRO B 1 175 ? 18.984 -11.539 7.336 1 93.06 175 PRO B O 1
ATOM 4063 N N . LEU B 1 176 ? 18.094 -9.766 6.359 1 92.62 176 LEU B N 1
ATOM 4064 C CA . LEU B 1 176 ? 17.234 -10.562 5.488 1 92.62 176 LEU B CA 1
ATOM 4065 C C . LEU B 1 176 ? 18.062 -11.461 4.574 1 92.62 176 LEU B C 1
ATOM 4067 O O . LEU B 1 176 ? 17.75 -12.641 4.41 1 92.62 176 LEU B O 1
ATOM 4071 N N . TYR B 1 177 ? 19.094 -10.898 3.998 1 89.81 177 TYR B N 1
ATOM 4072 C CA . TYR B 1 177 ? 19.938 -11.617 3.059 1 89.81 177 TYR B CA 1
ATOM 4073 C C . TYR B 1 177 ? 20.562 -12.844 3.719 1 89.81 177 TYR B C 1
ATOM 4075 O O . TYR B 1 177 ? 20.594 -13.93 3.135 1 89.81 177 TYR B O 1
ATOM 4083 N N . PHE B 1 178 ? 20.938 -12.75 4.914 1 87.88 178 PHE B N 1
ATOM 4084 C CA . PHE B 1 178 ? 21.625 -13.836 5.605 1 87.88 178 PHE B CA 1
ATOM 4085 C C . PHE B 1 178 ? 20.625 -14.828 6.195 1 87.88 178 PHE B C 1
ATOM 4087 O O . PHE B 1 178 ? 20.891 -16.031 6.25 1 87.88 178 PHE B O 1
ATOM 4094 N N . MET B 1 179 ? 19.547 -14.406 6.512 1 88.12 179 MET B N 1
ATOM 4095 C CA . MET B 1 179 ? 18.562 -15.289 7.113 1 88.12 179 MET B CA 1
ATOM 4096 C C . MET B 1 179 ? 17.875 -16.141 6.051 1 88.12 179 MET B C 1
ATOM 4098 O O . MET B 1 179 ? 17.641 -17.344 6.266 1 88.12 179 MET B O 1
ATOM 4102 N N . VAL B 1 180 ? 17.469 -15.531 4.941 1 82.19 180 VAL B N 1
ATOM 4103 C CA . VAL B 1 180 ? 16.812 -16.266 3.869 1 82.19 180 VAL B CA 1
ATOM 4104 C C . VAL B 1 180 ? 17.812 -17.203 3.193 1 82.19 180 VAL B C 1
ATOM 4106 O O . VAL B 1 180 ? 17.438 -18.266 2.691 1 82.19 180 VAL B O 1
ATOM 4109 N N . GLY B 1 181 ? 19.016 -16.828 3.199 1 78.38 181 GLY B N 1
ATOM 4110 C CA . GLY B 1 181 ? 20.062 -17.641 2.604 1 78.38 181 GLY B CA 1
ATOM 4111 C C . GLY B 1 181 ? 20.141 -17.5 1.097 1 78.38 181 GLY B C 1
ATOM 4112 O O . GLY B 1 181 ? 20.203 -18.5 0.373 1 78.38 181 GLY B O 1
ATOM 4113 N N . PHE B 1 182 ? 19.922 -16.406 0.377 1 76.38 182 PHE B N 1
ATOM 4114 C CA . PHE B 1 182 ? 20.016 -16.172 -1.061 1 76.38 182 PHE B CA 1
ATOM 4115 C C . PHE B 1 182 ? 21.375 -16.625 -1.588 1 76.38 182 PHE B C 1
ATOM 4117 O O . PHE B 1 182 ? 21.484 -17.047 -2.738 1 76.38 182 PHE B O 1
ATOM 4124 N N . GLY B 1 183 ? 22.281 -16.938 -0.859 1 69.62 183 GLY B N 1
ATOM 4125 C CA . GLY B 1 183 ? 23.609 -17.344 -1.274 1 69.62 183 GLY B CA 1
ATOM 4126 C C . GLY B 1 183 ? 24.719 -16.703 -0.458 1 69.62 183 GLY B C 1
ATOM 4127 O O . GLY B 1 183 ? 25.391 -15.789 -0.924 1 69.62 183 GLY B O 1
ATOM 4128 N N . PRO B 1 184 ? 24.734 -17.094 0.634 1 64.06 184 PRO B N 1
ATOM 4129 C CA . PRO B 1 184 ? 25.641 -16.406 1.557 1 64.06 184 PRO B CA 1
ATOM 4130 C C . PRO B 1 184 ? 27.062 -16.312 1.015 1 64.06 184 PRO B C 1
ATOM 4132 O O . PRO B 1 184 ? 27.812 -15.414 1.405 1 64.06 184 PRO B O 1
ATOM 4135 N N . SER B 1 185 ? 27.344 -16.984 0.014 1 68.12 185 SER B N 1
ATOM 4136 C CA . SER B 1 185 ? 28.75 -17 -0.338 1 68.12 185 SER B CA 1
ATOM 4137 C C . SER B 1 185 ? 29.031 -16.125 -1.558 1 68.12 185 SER B C 1
ATOM 4139 O O . SER B 1 185 ? 30.172 -15.914 -1.935 1 68.12 185 SER B O 1
ATOM 4141 N N . ASN B 1 186 ? 28.062 -15.43 -2.074 1 79.81 186 ASN B N 1
ATOM 4142 C CA . ASN B 1 186 ? 28.297 -14.641 -3.279 1 79.81 186 ASN B CA 1
ATOM 4143 C C . ASN B 1 186 ? 28.062 -13.156 -3.035 1 79.81 186 ASN B C 1
ATOM 4145 O O . ASN B 1 186 ? 26.922 -12.688 -3.098 1 79.81 186 ASN B O 1
ATOM 4149 N N . PRO B 1 187 ? 29.109 -12.375 -2.709 1 83.88 187 PRO B N 1
ATOM 4150 C CA . PRO B 1 187 ? 28.969 -10.938 -2.457 1 83.88 187 PRO B CA 1
ATOM 4151 C C . PRO B 1 187 ? 28.391 -10.188 -3.654 1 83.88 187 PRO B C 1
ATOM 4153 O O . PRO B 1 187 ? 27.703 -9.172 -3.48 1 83.88 187 PRO B O 1
ATOM 4156 N N . LYS B 1 188 ? 28.703 -10.672 -4.832 1 87.81 188 LYS B N 1
ATOM 4157 C CA . LYS B 1 188 ? 28.172 -10.016 -6.027 1 87.81 188 LYS B CA 1
ATOM 4158 C C . LYS B 1 188 ? 26.656 -10.047 -6.047 1 87.81 188 LYS B C 1
ATOM 4160 O O . LYS B 1 188 ? 26 -9.078 -6.449 1 87.81 188 LYS B O 1
ATOM 4165 N N . LEU B 1 189 ? 26.172 -11.148 -5.562 1 89.25 189 LEU B N 1
ATOM 4166 C CA . LEU B 1 189 ? 24.719 -11.281 -5.504 1 89.25 189 LEU B CA 1
ATOM 4167 C C . LEU B 1 189 ? 24.109 -10.289 -4.52 1 89.25 189 LEU B C 1
ATOM 4169 O O . LEU B 1 189 ? 23.094 -9.656 -4.809 1 89.25 189 LEU B O 1
ATOM 4173 N N . PHE B 1 190 ? 24.797 -10.023 -3.414 1 92 190 PHE B N 1
ATOM 4174 C CA . PHE B 1 190 ? 24.312 -9.102 -2.389 1 92 190 PHE B CA 1
ATOM 4175 C C . PHE B 1 190 ? 24.25 -7.676 -2.922 1 92 190 PHE B C 1
ATOM 4177 O O . PHE B 1 190 ? 23.219 -7.02 -2.834 1 92 190 PHE B O 1
ATOM 4184 N N . PHE B 1 191 ? 25.297 -7.23 -3.529 1 93.38 191 PHE B N 1
ATOM 4185 C CA . PHE B 1 191 ? 25.375 -5.84 -3.959 1 93.38 191 PHE B CA 1
ATOM 4186 C C . PHE B 1 191 ? 24.484 -5.594 -5.168 1 93.38 191 PHE B C 1
ATOM 4188 O O . PHE B 1 191 ? 23.922 -4.504 -5.324 1 93.38 191 PHE B O 1
ATOM 4195 N N . SER B 1 192 ? 24.328 -6.621 -5.996 1 92.62 192 SER B N 1
ATOM 4196 C CA . SER B 1 192 ? 23.438 -6.469 -7.145 1 92.62 192 SER B CA 1
ATOM 4197 C C . SER B 1 192 ? 21.984 -6.352 -6.703 1 92.62 192 SER B C 1
ATOM 4199 O O . SER B 1 192 ? 21.266 -5.461 -7.156 1 92.62 192 SER B O 1
ATOM 4201 N N . MET B 1 193 ? 21.609 -7.242 -5.801 1 93.19 193 MET B N 1
ATOM 4202 C CA . MET B 1 193 ? 20.234 -7.172 -5.297 1 93.19 193 MET B CA 1
ATOM 4203 C C . MET B 1 193 ? 20 -5.875 -4.527 1 93.19 193 MET B C 1
ATOM 4205 O O . MET B 1 193 ? 18.938 -5.258 -4.645 1 93.19 193 MET B O 1
ATOM 4209 N N . TYR B 1 194 ? 21.047 -5.496 -3.773 1 95.44 194 TYR B N 1
ATOM 4210 C CA . TYR B 1 194 ? 20.953 -4.258 -3.006 1 95.44 194 TYR B CA 1
ATOM 4211 C C . TYR B 1 194 ? 20.812 -3.053 -3.928 1 95.44 194 TYR B C 1
ATOM 4213 O O . TYR B 1 194 ? 20.047 -2.125 -3.635 1 95.44 194 TYR B O 1
ATOM 4221 N N . LEU B 1 195 ? 21.438 -3.014 -5 1 95.94 195 LEU B N 1
ATOM 4222 C CA . LEU B 1 195 ? 21.359 -1.923 -5.961 1 95.94 195 LEU B CA 1
ATOM 4223 C C . LEU B 1 195 ? 19.922 -1.762 -6.473 1 95.94 195 LEU B C 1
ATOM 4225 O O . LEU B 1 195 ? 19.406 -0.647 -6.52 1 95.94 195 LEU B O 1
ATOM 4229 N N . PHE B 1 196 ? 19.297 -2.852 -6.816 1 96.31 196 PHE B N 1
ATOM 4230 C CA . PHE B 1 196 ? 17.938 -2.785 -7.328 1 96.31 196 PHE B CA 1
ATOM 4231 C C . PHE B 1 196 ? 16.969 -2.338 -6.234 1 96.31 196 PHE B C 1
ATOM 4233 O O . PHE B 1 196 ? 16 -1.634 -6.508 1 96.31 196 PHE B O 1
ATOM 4240 N N . LEU B 1 197 ? 17.297 -2.686 -4.984 1 96.56 197 LEU B N 1
ATOM 4241 C CA . LEU B 1 197 ? 16.438 -2.271 -3.877 1 96.56 197 LEU B CA 1
ATOM 4242 C C . LEU B 1 197 ? 16.547 -0.767 -3.645 1 96.56 197 LEU B C 1
ATOM 4244 O O . LEU B 1 197 ? 15.531 -0.094 -3.451 1 96.56 197 LEU B O 1
ATOM 4248 N N . ILE B 1 198 ? 17.719 -0.245 -3.719 1 97 198 ILE B N 1
ATOM 4249 C CA . ILE B 1 198 ? 17.906 1.181 -3.479 1 97 198 ILE B CA 1
ATOM 4250 C C . ILE B 1 198 ? 17.266 1.983 -4.613 1 97 198 ILE B C 1
ATOM 4252 O O . ILE B 1 198 ? 16.656 3.029 -4.379 1 97 198 ILE B O 1
ATOM 4256 N N . LEU B 1 199 ? 17.469 1.502 -5.805 1 97.31 199 LEU B N 1
ATOM 4257 C CA . LEU B 1 199 ? 16.891 2.201 -6.945 1 97.31 199 LEU B CA 1
ATOM 4258 C C . LEU B 1 199 ? 15.359 2.176 -6.883 1 97.31 199 LEU B C 1
ATOM 4260 O O . LEU B 1 199 ? 14.703 3.18 -7.176 1 97.31 199 LEU B O 1
ATOM 4264 N N . THR B 1 200 ? 14.836 1.013 -6.512 1 97.06 200 THR B N 1
ATOM 4265 C CA . THR B 1 200 ? 13.391 0.893 -6.371 1 97.06 200 THR B CA 1
ATOM 4266 C C . THR B 1 200 ? 12.875 1.806 -5.258 1 97.06 200 THR B C 1
ATOM 4268 O O . THR B 1 200 ? 11.859 2.48 -5.426 1 97.06 200 THR B O 1
ATOM 4271 N N . GLN B 1 201 ? 13.578 1.787 -4.199 1 97.12 201 GLN B N 1
ATOM 4272 C CA . GLN B 1 201 ? 13.203 2.646 -3.08 1 97.12 201 GLN B CA 1
ATOM 4273 C C . GLN B 1 201 ? 13.258 4.117 -3.475 1 97.12 201 GLN B C 1
ATOM 4275 O O . GLN B 1 201 ? 12.391 4.902 -3.078 1 97.12 201 GLN B O 1
ATOM 4280 N N . SER B 1 202 ? 14.234 4.492 -4.176 1 97.31 202 SER B N 1
ATOM 4281 C CA . SER B 1 202 ? 14.367 5.871 -4.641 1 97.31 202 SER B CA 1
ATOM 4282 C C . SER B 1 202 ? 13.242 6.25 -5.59 1 97.31 202 SER B C 1
ATOM 4284 O O . SER B 1 202 ? 12.703 7.359 -5.516 1 97.31 202 SER B O 1
ATOM 4286 N N . CYS B 1 203 ? 12.898 5.348 -6.461 1 97.75 203 CYS B N 1
ATOM 4287 C CA . CYS B 1 203 ? 11.773 5.586 -7.352 1 97.75 203 CYS B CA 1
ATOM 4288 C C . CYS B 1 203 ? 10.484 5.77 -6.562 1 97.75 203 CYS B C 1
ATOM 4290 O O . CYS B 1 203 ? 9.664 6.633 -6.887 1 97.75 203 CYS B O 1
ATOM 4292 N N . ALA B 1 204 ? 10.352 4.969 -5.562 1 97.81 204 ALA B N 1
ATOM 4293 C CA . ALA B 1 204 ? 9.156 5.047 -4.719 1 97.81 204 ALA B CA 1
ATOM 4294 C C . ALA B 1 204 ? 9.07 6.398 -4.023 1 97.81 204 ALA B C 1
ATOM 4296 O O . ALA B 1 204 ? 7.996 7.004 -3.963 1 97.81 204 ALA B O 1
ATOM 4297 N N . THR B 1 205 ? 10.156 6.855 -3.492 1 97 205 THR B N 1
ATOM 4298 C CA . THR B 1 205 ? 10.195 8.164 -2.854 1 97 205 THR B CA 1
ATOM 4299 C C . THR B 1 205 ? 9.844 9.266 -3.854 1 97 205 THR B C 1
ATOM 4301 O O . THR B 1 205 ? 9.078 10.18 -3.541 1 97 205 THR B O 1
ATOM 4304 N N . GLY B 1 206 ? 10.414 9.125 -5.027 1 97 206 GLY B N 1
ATOM 4305 C CA . GLY B 1 206 ? 10.078 10.078 -6.07 1 97 206 GLY B CA 1
ATOM 4306 C C . GLY B 1 206 ? 8.602 10.094 -6.41 1 97 206 GLY B C 1
ATOM 4307 O O . GLY B 1 206 ? 8.008 11.164 -6.562 1 97 206 GLY B O 1
ATOM 4308 N N . LEU B 1 207 ? 8.023 8.938 -6.504 1 97.56 207 LEU B N 1
ATOM 4309 C CA . LEU B 1 207 ? 6.594 8.836 -6.773 1 97.56 207 LEU B CA 1
ATOM 4310 C C . LEU B 1 207 ? 5.777 9.43 -5.629 1 97.56 207 LEU B C 1
ATOM 4312 O O . LEU B 1 207 ? 4.789 10.125 -5.863 1 97.56 207 LEU B O 1
ATOM 4316 N N . GLY B 1 208 ? 6.199 9.141 -4.438 1 96.5 208 GLY B N 1
ATOM 4317 C CA . GLY B 1 208 ? 5.531 9.711 -3.281 1 96.5 208 GLY B CA 1
ATOM 4318 C C . GLY B 1 208 ? 5.508 11.227 -3.297 1 96.5 208 GLY B C 1
ATOM 4319 O O . G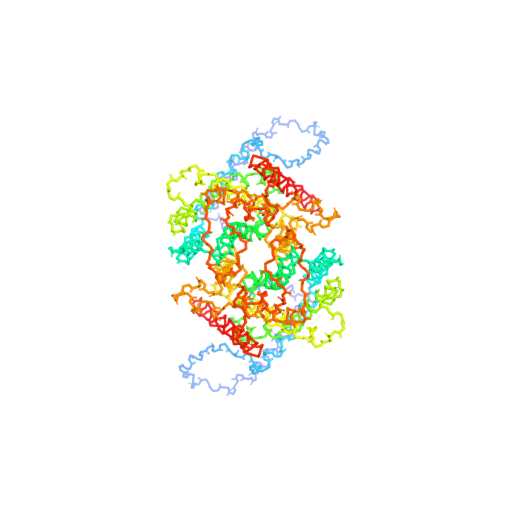LY B 1 208 ? 4.465 11.844 -3.059 1 96.5 208 GLY B O 1
ATOM 4320 N N . TYR B 1 209 ? 6.586 11.812 -3.572 1 96.25 209 TYR B N 1
ATOM 4321 C CA . TYR B 1 209 ? 6.668 13.266 -3.625 1 96.25 209 TYR B CA 1
ATOM 4322 C C . TYR B 1 209 ? 5.867 13.82 -4.797 1 96.25 209 TYR B C 1
ATOM 4324 O O . TYR B 1 209 ? 5.266 14.891 -4.699 1 96.25 209 TYR B O 1
ATOM 4332 N N . MET B 1 210 ? 5.965 13.094 -5.898 1 96.75 210 MET B N 1
ATOM 4333 C CA . MET B 1 210 ? 5.18 13.516 -7.055 1 96.75 210 MET B CA 1
ATOM 4334 C C . MET B 1 210 ? 3.701 13.633 -6.699 1 96.75 210 MET B C 1
ATOM 4336 O O . MET B 1 210 ? 3.074 14.656 -6.957 1 96.75 210 MET B O 1
ATOM 4340 N N . VAL B 1 211 ? 3.176 12.641 -6.055 1 96.25 211 VAL B N 1
ATOM 4341 C CA . VAL B 1 211 ? 1.772 12.617 -5.656 1 96.25 211 VAL B CA 1
ATOM 4342 C C . VAL B 1 211 ? 1.51 13.688 -4.602 1 96.25 211 VAL B C 1
ATOM 4344 O O . VAL B 1 211 ? 0.477 14.359 -4.637 1 96.25 211 VAL B O 1
ATOM 4347 N N . SER B 1 212 ? 2.445 13.828 -3.734 1 95.19 212 SER B N 1
ATOM 4348 C CA . SER B 1 212 ? 2.338 14.805 -2.658 1 95.19 212 SER B CA 1
ATOM 4349 C C . SER B 1 212 ? 2.252 16.219 -3.207 1 95.19 212 SER B C 1
ATOM 4351 O O . SER B 1 212 ? 1.617 17.094 -2.604 1 95.19 212 SER B O 1
ATOM 4353 N N . CYS B 1 213 ? 2.867 16.469 -4.289 1 94.06 213 CYS B N 1
ATOM 4354 C CA . CYS B 1 213 ? 2.908 17.797 -4.875 1 94.06 213 CYS B CA 1
ATOM 4355 C C . CYS B 1 213 ? 1.655 18.078 -5.695 1 94.06 213 CYS B C 1
ATOM 4357 O O . CYS B 1 213 ? 1.304 19.234 -5.934 1 94.06 213 CYS B O 1
ATOM 4359 N N . VAL B 1 214 ? 1.014 17.078 -6.117 1 89.81 214 VAL B N 1
ATOM 4360 C CA . VAL B 1 214 ? -0.145 17.25 -6.988 1 89.81 214 VAL B CA 1
ATOM 4361 C C . VAL B 1 214 ? -1.374 17.594 -6.156 1 89.81 214 VAL B C 1
ATOM 4363 O O . VAL B 1 214 ? -2.215 18.391 -6.582 1 89.81 214 VAL B O 1
ATOM 4366 N N . SER B 1 215 ? -1.483 17.047 -5.004 1 85.81 215 SER B N 1
ATOM 4367 C CA . SER B 1 215 ? -2.689 17.25 -4.211 1 85.81 215 SER B CA 1
ATOM 4368 C C . SER B 1 215 ? -2.451 18.281 -3.105 1 85.81 215 SER B C 1
ATOM 4370 O O . SER B 1 215 ? -1.371 18.312 -2.51 1 85.81 215 SER B O 1
ATOM 4372 N N . SER B 1 216 ? -3.488 19.094 -2.832 1 82.69 216 SER B N 1
ATOM 4373 C CA . SER B 1 216 ? -3.375 20.156 -1.844 1 82.69 216 SER B CA 1
ATOM 4374 C C . SER B 1 216 ? -3.877 19.703 -0.478 1 82.69 216 SER B C 1
ATOM 4376 O O . SER B 1 216 ? -3.514 20.281 0.548 1 82.69 216 SER B O 1
ATOM 4378 N N . ARG B 1 217 ? -4.633 18.672 -0.522 1 89.69 217 ARG B N 1
ATOM 4379 C CA . ARG B 1 217 ? -5.211 18.203 0.734 1 89.69 217 ARG B CA 1
ATOM 4380 C C . ARG B 1 217 ? -4.559 16.906 1.18 1 89.69 217 ARG B C 1
ATOM 4382 O O . ARG B 1 217 ? -4.523 15.93 0.421 1 89.69 217 ARG B O 1
ATOM 4389 N N . ALA B 1 218 ? -4.117 16.953 2.377 1 90.12 218 ALA B N 1
ATOM 4390 C CA . ALA B 1 218 ? -3.428 15.805 2.949 1 90.12 218 ALA B CA 1
ATOM 4391 C C . ALA B 1 218 ? -4.332 14.57 2.947 1 90.12 218 ALA B C 1
ATOM 4393 O O . ALA B 1 218 ? -3.854 13.445 2.797 1 90.12 218 ALA B O 1
ATOM 4394 N N . ALA B 1 219 ? -5.613 14.742 3.002 1 88.5 219 ALA B N 1
ATOM 4395 C CA . ALA B 1 219 ? -6.562 13.633 3.078 1 88.5 219 ALA B CA 1
ATOM 4396 C C . ALA B 1 219 ? -6.723 12.953 1.722 1 88.5 219 ALA B C 1
ATOM 4398 O O . ALA B 1 219 ? -7.113 11.789 1.646 1 88.5 219 ALA B O 1
ATOM 4399 N N . LEU B 1 220 ? -6.355 13.617 0.647 1 92.31 220 LEU B N 1
ATOM 4400 C CA . LEU B 1 220 ? -6.59 13.125 -0.705 1 92.31 220 LEU B CA 1
ATOM 4401 C C . LEU B 1 220 ? -5.359 12.398 -1.238 1 92.31 220 LEU B C 1
ATOM 4403 O O . LEU B 1 220 ? -5.473 11.539 -2.115 1 92.31 220 LEU B O 1
ATOM 4407 N N . THR B 1 221 ? -4.215 12.75 -0.681 1 94.5 221 THR B N 1
ATOM 4408 C CA . THR B 1 221 ? -2.953 12.305 -1.26 1 94.5 221 THR B CA 1
ATOM 4409 C C . THR B 1 221 ? -2.836 10.781 -1.193 1 94.5 221 THR B C 1
ATOM 4411 O O . THR B 1 221 ? -2.402 10.141 -2.154 1 94.5 221 THR B O 1
ATOM 4414 N N . PRO B 1 222 ? -3.326 10.156 -0.115 1 95.25 222 PRO B N 1
ATOM 4415 C CA . PRO B 1 222 ? -3.221 8.695 -0.093 1 95.25 222 PRO B CA 1
ATOM 4416 C C . PRO B 1 222 ? -4.105 8.031 -1.14 1 95.25 222 PRO B C 1
ATOM 4418 O O . PRO B 1 222 ? -3.738 6.988 -1.692 1 95.25 222 PRO B O 1
ATOM 4421 N N . ILE B 1 223 ? -5.238 8.648 -1.439 1 95.19 223 ILE B N 1
ATOM 4422 C CA . ILE B 1 223 ? -6.145 8.094 -2.439 1 95.19 223 ILE B CA 1
ATOM 4423 C C . ILE B 1 223 ? -5.484 8.133 -3.814 1 95.19 223 ILE B C 1
ATOM 4425 O O . ILE B 1 223 ? -5.422 7.117 -4.508 1 95.19 223 ILE B O 1
ATOM 4429 N N . PHE B 1 224 ? -4.859 9.211 -4.105 1 95.88 224 PHE B N 1
ATOM 4430 C CA . PHE B 1 224 ? -4.184 9.352 -5.391 1 95.88 224 PHE B CA 1
ATOM 4431 C C . PHE B 1 224 ? -2.926 8.492 -5.441 1 95.88 224 PHE B C 1
ATOM 4433 O O . PHE B 1 224 ? -2.559 7.984 -6.5 1 95.88 224 PHE B O 1
ATOM 4440 N N . GLY B 1 225 ? -2.316 8.469 -4.285 1 96.5 225 GLY B N 1
ATOM 4441 C CA . GLY B 1 225 ? -1.137 7.621 -4.215 1 96.5 225 GLY B CA 1
ATOM 4442 C C . GLY B 1 225 ? -1.419 6.176 -4.578 1 96.5 225 GLY B C 1
ATOM 4443 O O . GLY B 1 225 ? -0.751 5.605 -5.441 1 96.5 225 GLY B O 1
ATOM 4444 N N . ILE B 1 226 ? -2.436 5.586 -3.973 1 96 226 ILE B N 1
ATOM 4445 C CA . ILE B 1 226 ? -2.789 4.191 -4.215 1 96 226 ILE B CA 1
ATOM 4446 C C . ILE B 1 226 ? -3.281 4.031 -5.652 1 96 226 ILE B C 1
ATOM 4448 O O . ILE B 1 226 ? -2.957 3.043 -6.316 1 96 226 ILE B O 1
ATOM 4452 N N . MET B 1 227 ? -4.016 5.023 -6.125 1 95.81 227 MET B N 1
ATOM 4453 C CA . MET B 1 227 ? -4.523 4.996 -7.496 1 95.81 227 MET B CA 1
ATOM 4454 C C . MET B 1 227 ? -3.377 4.957 -8.5 1 95.81 227 MET B C 1
ATOM 4456 O O . MET B 1 227 ? -3.512 4.379 -9.578 1 95.81 227 MET B O 1
ATOM 4460 N N . THR B 1 228 ? -2.266 5.512 -8.164 1 95.88 228 THR B N 1
ATOM 4461 C CA . THR B 1 228 ? -1.106 5.555 -9.047 1 95.88 228 THR B CA 1
ATOM 4462 C C . THR B 1 228 ? -0.259 4.297 -8.891 1 95.88 228 THR B C 1
ATOM 4464 O O . THR B 1 228 ? 0.22 3.738 -9.883 1 95.88 228 THR B O 1
ATOM 4467 N N . ILE B 1 229 ? -0.134 3.783 -7.695 1 96.56 229 ILE B N 1
ATOM 4468 C CA . ILE B 1 229 ? 0.786 2.691 -7.391 1 96.56 229 ILE B CA 1
ATOM 4469 C C . ILE B 1 229 ? 0.205 1.371 -7.895 1 96.56 229 ILE B C 1
ATOM 4471 O O . ILE B 1 229 ? 0.931 0.527 -8.422 1 96.56 229 ILE B O 1
ATOM 4475 N N . LEU B 1 230 ? -1.055 1.188 -7.773 1 94.62 230 LEU B N 1
ATOM 4476 C CA . LEU B 1 230 ? -1.645 -0.128 -7.996 1 94.62 230 LEU B CA 1
ATOM 4477 C C . LEU B 1 230 ? -1.523 -0.537 -9.461 1 94.62 230 LEU B C 1
ATOM 4479 O O . LEU B 1 230 ? -1.111 -1.658 -9.766 1 94.62 230 LEU B O 1
ATOM 4483 N N . PRO B 1 231 ? -1.801 0.359 -10.398 1 93.44 231 PRO B N 1
ATOM 4484 C CA . PRO B 1 231 ? -1.561 -0.038 -11.781 1 93.44 231 PRO B CA 1
ATOM 4485 C C . PRO B 1 231 ? -0.107 -0.425 -12.047 1 93.44 231 PRO B C 1
ATOM 4487 O O . PRO B 1 231 ? 0.161 -1.366 -12.797 1 93.44 231 PRO B O 1
ATOM 4490 N N . LEU B 1 232 ? 0.786 0.271 -11.438 1 94.62 232 LEU B N 1
ATOM 4491 C CA . LEU B 1 232 ? 2.199 -0.049 -11.594 1 94.62 232 LEU B CA 1
ATOM 4492 C C . LEU B 1 232 ? 2.523 -1.407 -10.977 1 94.62 232 LEU B C 1
ATOM 4494 O O . LEU B 1 232 ? 3.354 -2.15 -11.508 1 94.62 232 LEU B O 1
ATOM 4498 N N . LEU B 1 233 ? 1.825 -1.678 -9.93 1 93.88 233 LEU B N 1
ATOM 4499 C CA . LEU B 1 233 ? 2.029 -2.939 -9.227 1 93.88 233 LEU B CA 1
ATOM 4500 C C . LEU B 1 233 ? 1.538 -4.113 -10.07 1 93.88 233 LEU B C 1
ATOM 4502 O O . LEU B 1 233 ? 2.143 -5.191 -10.047 1 93.88 233 LEU B O 1
ATOM 4506 N N . MET B 1 234 ? 0.495 -3.908 -10.828 1 92.31 234 MET B N 1
ATOM 4507 C CA . MET B 1 234 ? -0.064 -4.953 -11.68 1 92.31 234 MET B CA 1
ATOM 4508 C C . MET B 1 234 ? 0.959 -5.422 -12.711 1 92.31 234 MET B C 1
ATOM 4510 O O . MET B 1 234 ? 0.994 -6.602 -13.062 1 92.31 234 MET B O 1
ATOM 4514 N N . PHE B 1 235 ? 1.813 -4.57 -13.062 1 91.88 235 PHE B N 1
ATOM 4515 C CA . PHE B 1 235 ? 2.803 -4.898 -14.086 1 91.88 235 PHE B CA 1
ATOM 4516 C C . PHE B 1 235 ? 4.129 -5.293 -13.445 1 91.88 235 PHE B C 1
ATOM 4518 O O . PHE B 1 235 ? 5.176 -5.254 -14.094 1 91.88 235 PHE B O 1
ATOM 4525 N N . GLY B 1 236 ? 4.125 -5.66 -12.234 1 90.75 236 GLY B N 1
ATOM 4526 C CA . GLY B 1 236 ? 5.332 -6.016 -11.508 1 90.75 236 GLY B CA 1
ATOM 4527 C C . GLY B 1 236 ? 5.883 -7.375 -11.891 1 90.75 236 GLY B C 1
ATOM 4528 O O . GLY B 1 236 ? 7.027 -7.699 -11.57 1 90.75 236 GLY B O 1
ATOM 4529 N N . GLY B 1 237 ? 5.055 -8.18 -12.609 1 87.62 237 GLY B N 1
ATOM 4530 C CA . GLY B 1 237 ? 5.547 -9.453 -13.109 1 87.62 237 GLY B CA 1
ATOM 4531 C C . GLY B 1 237 ? 4.957 -10.648 -12.391 1 87.62 237 GLY B C 1
ATOM 4532 O O . GLY B 1 237 ? 4.891 -11.75 -12.945 1 87.62 237 GLY B O 1
ATOM 4533 N N . LEU B 1 238 ? 4.609 -10.477 -11.141 1 89.12 238 LEU B N 1
ATOM 4534 C CA . LEU B 1 238 ? 4.086 -11.609 -10.383 1 89.12 238 LEU B CA 1
ATOM 4535 C C . LEU B 1 238 ? 2.588 -11.773 -10.617 1 89.12 238 LEU B C 1
ATOM 4537 O O . LEU B 1 238 ? 2.09 -12.898 -10.703 1 89.12 238 LEU B O 1
ATOM 4541 N N . PHE B 1 239 ? 1.88 -10.656 -10.789 1 89.62 239 PHE B N 1
ATOM 4542 C CA . PHE B 1 239 ? 0.427 -10.703 -10.906 1 89.62 239 PHE B CA 1
ATOM 4543 C C . PHE B 1 239 ? 0.006 -10.977 -12.344 1 89.62 239 PHE B C 1
ATOM 4545 O O . PHE B 1 239 ? -1.036 -11.586 -12.586 1 89.62 239 PHE B O 1
ATOM 4552 N N . LEU B 1 240 ? 0.757 -10.5 -13.195 1 86.25 240 LEU B N 1
ATOM 4553 C CA . LEU B 1 240 ? 0.485 -10.609 -14.625 1 86.25 240 LEU B CA 1
ATOM 4554 C C . LEU B 1 240 ? 1.729 -11.062 -15.383 1 86.25 240 LEU B C 1
ATOM 4556 O O . LEU B 1 240 ? 2.779 -10.422 -15.297 1 86.25 240 LEU B O 1
ATOM 4560 N N . ASN B 1 241 ? 1.536 -12.203 -16.062 1 83.38 241 ASN B N 1
ATOM 4561 C CA . ASN B 1 241 ? 2.643 -12.672 -16.891 1 83.38 241 ASN B CA 1
ATOM 4562 C C . ASN B 1 241 ? 2.975 -11.672 -17.984 1 83.38 241 ASN B C 1
ATOM 4564 O O . ASN B 1 241 ? 2.076 -11.133 -18.641 1 83.38 241 ASN B O 1
ATOM 4568 N N . ALA B 1 242 ? 4.266 -11.484 -18.156 1 81 242 ALA B N 1
ATOM 4569 C CA . ALA B 1 242 ? 4.73 -10.469 -19.094 1 81 242 ALA B CA 1
ATOM 4570 C C . ALA B 1 242 ? 4.246 -10.773 -20.516 1 81 242 ALA B C 1
ATOM 4572 O O . ALA B 1 242 ? 4.051 -9.859 -21.312 1 81 242 ALA B O 1
ATOM 4573 N N . SER B 1 243 ? 3.951 -12.031 -20.828 1 81.94 243 SER B N 1
ATOM 4574 C CA . SER B 1 243 ? 3.537 -12.422 -22.172 1 81.94 243 SER B CA 1
ATOM 4575 C C . SER B 1 243 ? 2.061 -12.117 -22.406 1 81.94 243 SER B C 1
ATOM 4577 O O . SER B 1 243 ? 1.598 -12.109 -23.547 1 81.94 243 SER B O 1
ATOM 4579 N N . MET B 1 244 ? 1.345 -11.742 -21.344 1 81.12 244 MET B N 1
ATOM 4580 C CA . MET B 1 244 ? -0.097 -11.547 -21.469 1 81.12 244 MET B CA 1
ATOM 4581 C C . MET B 1 244 ? -0.455 -10.07 -21.359 1 81.12 244 MET B C 1
ATOM 4583 O O . MET B 1 244 ? -1.629 -9.719 -21.219 1 81.12 244 MET B O 1
ATOM 4587 N N . VAL B 1 245 ? 0.528 -9.227 -21.391 1 81.81 245 VAL B N 1
ATOM 4588 C CA . VAL B 1 245 ? 0.267 -7.789 -21.344 1 81.81 245 VAL B CA 1
ATOM 4589 C C . VAL B 1 245 ? -0.26 -7.309 -22.688 1 81.81 245 VAL B C 1
ATOM 4591 O O . VAL B 1 245 ? 0.396 -7.484 -23.719 1 81.81 245 VAL B O 1
ATOM 4594 N N . PRO B 1 246 ? -1.441 -6.754 -22.609 1 85.81 246 PRO B N 1
ATOM 4595 C CA . PRO B 1 246 ? -1.956 -6.215 -23.859 1 85.81 246 PRO B CA 1
ATOM 4596 C C . PRO B 1 246 ? -1.094 -5.082 -24.422 1 85.81 246 PRO B C 1
ATOM 4598 O O . PRO B 1 246 ? -0.522 -4.305 -23.656 1 85.81 246 PRO B O 1
ATOM 4601 N N . VAL B 1 247 ? -1.121 -4.879 -25.688 1 85.06 247 VAL B N 1
ATOM 4602 C CA . VAL B 1 247 ? -0.249 -3.953 -26.406 1 85.06 247 VAL B CA 1
ATOM 4603 C C . VAL B 1 247 ? -0.561 -2.52 -25.984 1 85.06 247 VAL B C 1
ATOM 4605 O O . VAL B 1 247 ? 0.345 -1.692 -25.859 1 85.06 247 VAL B O 1
ATOM 4608 N N . TYR B 1 248 ? -1.809 -2.227 -25.672 1 85.5 248 TYR B N 1
ATOM 4609 C CA . TYR B 1 248 ? -2.199 -0.861 -25.328 1 85.5 248 TYR B CA 1
ATOM 4610 C C . TYR B 1 248 ? -1.64 -0.455 -23.984 1 85.5 248 TYR B C 1
ATOM 4612 O O . TYR B 1 248 ? -1.548 0.736 -23.672 1 85.5 248 TYR B O 1
ATOM 4620 N N . PHE B 1 249 ? -1.161 -1.425 -23.125 1 87.81 249 PHE B N 1
ATOM 4621 C CA . PHE B 1 249 ? -0.691 -1.08 -21.781 1 87.81 249 PHE B CA 1
ATOM 4622 C C . PHE B 1 249 ? 0.805 -1.34 -21.656 1 87.81 249 PHE B C 1
ATOM 4624 O O . PHE B 1 249 ? 1.357 -1.274 -20.562 1 87.81 249 PHE B O 1
ATOM 4631 N N . THR B 1 250 ? 1.445 -1.55 -22.781 1 86.75 250 THR B N 1
ATOM 4632 C CA . THR B 1 250 ? 2.879 -1.814 -22.766 1 86.75 250 THR B CA 1
ATOM 4633 C C . THR B 1 250 ? 3.646 -0.59 -22.266 1 86.75 250 THR B C 1
ATOM 4635 O O . THR B 1 250 ? 4.645 -0.721 -21.562 1 86.75 250 THR B O 1
ATOM 4638 N N . TRP B 1 251 ? 3.139 0.567 -22.594 1 87.75 251 TRP B N 1
ATOM 4639 C CA . TRP B 1 251 ? 3.82 1.786 -22.172 1 87.75 251 TRP B CA 1
ATOM 4640 C C . TRP B 1 251 ? 3.779 1.931 -20.656 1 87.75 251 TRP B C 1
ATOM 4642 O O . TRP B 1 251 ? 4.734 2.418 -20.047 1 87.75 251 TRP B O 1
ATOM 4652 N N . LEU B 1 252 ? 2.74 1.487 -19.984 1 88.75 252 LEU B N 1
ATOM 4653 C CA . LEU B 1 252 ? 2.635 1.558 -18.531 1 88.75 252 LEU B CA 1
ATOM 4654 C C . LEU B 1 252 ? 3.549 0.531 -17.875 1 88.75 252 LEU B C 1
ATOM 4656 O O . LEU B 1 252 ? 4.094 0.781 -16.797 1 88.75 252 LEU B O 1
ATOM 4660 N N . GLU B 1 253 ? 3.617 -0.539 -18.531 1 89.88 253 GLU B N 1
ATOM 4661 C CA . GLU B 1 253 ? 4.535 -1.568 -18.047 1 89.88 253 GLU B CA 1
ATOM 4662 C C . GLU B 1 253 ? 5.969 -1.047 -18 1 89.88 253 GLU B C 1
ATOM 4664 O O . GLU B 1 253 ? 6.703 -1.329 -17.047 1 89.88 253 GLU B O 1
ATOM 4669 N N . PHE B 1 254 ? 6.293 -0.18 -18.969 1 90.25 254 PHE B N 1
ATOM 4670 C CA . PHE B 1 254 ? 7.645 0.366 -19.047 1 90.25 254 PHE B CA 1
ATOM 4671 C C . PHE B 1 254 ? 7.871 1.404 -17.953 1 90.25 254 PHE B C 1
ATOM 4673 O O . PHE B 1 254 ? 9.016 1.661 -17.562 1 90.25 254 PHE B O 1
ATOM 4680 N N . LEU B 1 255 ? 6.816 1.815 -17.375 1 93.94 255 LEU B N 1
ATOM 4681 C CA . LEU B 1 255 ? 6.922 2.865 -16.359 1 93.94 255 LEU B CA 1
ATOM 4682 C C . LEU B 1 255 ? 6.836 2.281 -14.961 1 93.94 255 LEU B C 1
ATOM 4684 O O . LEU B 1 255 ? 6.898 3.02 -13.969 1 93.94 255 LEU B O 1
ATOM 4688 N N . SER B 1 256 ? 6.785 1.013 -14.836 1 95.44 256 SER B N 1
ATOM 4689 C CA . SER B 1 256 ? 6.641 0.393 -13.516 1 95.44 256 SER B CA 1
ATOM 4690 C C . SER B 1 256 ? 8 0.075 -12.906 1 95.44 256 SER B C 1
ATOM 4692 O O . SER B 1 256 ? 8.688 -0.848 -13.352 1 95.44 256 SER B O 1
ATOM 4694 N N . PRO B 1 257 ? 8.352 0.838 -11.852 1 96.94 257 PRO B N 1
ATOM 4695 C CA . PRO B 1 257 ? 9.625 0.535 -11.195 1 96.94 257 PRO B CA 1
ATOM 4696 C C . PRO B 1 257 ? 9.633 -0.83 -10.508 1 96.94 257 PRO B C 1
ATOM 4698 O O . PRO B 1 257 ? 10.688 -1.447 -10.359 1 96.94 257 PRO B O 1
ATOM 4701 N N . ILE B 1 258 ? 8.5 -1.282 -10.141 1 96.12 258 ILE B N 1
ATOM 4702 C CA . ILE B 1 258 ? 8.375 -2.562 -9.453 1 96.12 258 ILE B CA 1
ATOM 4703 C C . ILE B 1 258 ? 8.781 -3.695 -10.398 1 96.12 258 ILE B C 1
ATOM 4705 O O . ILE B 1 258 ? 9.414 -4.664 -9.977 1 96.12 258 ILE B O 1
ATOM 4709 N N . LYS B 1 259 ? 8.445 -3.535 -11.664 1 95.25 259 LYS B N 1
ATOM 4710 C CA . LYS B 1 259 ? 8.805 -4.539 -12.664 1 95.25 259 LYS B CA 1
ATOM 4711 C C . LYS B 1 259 ? 10.32 -4.723 -12.734 1 95.25 259 LYS B C 1
ATOM 4713 O O . LYS B 1 259 ? 10.82 -5.848 -12.633 1 95.25 259 LYS B O 1
ATOM 4718 N N . TYR B 1 260 ? 11.023 -3.666 -12.828 1 95.69 260 TYR B N 1
ATOM 4719 C CA . TYR B 1 260 ? 12.469 -3.725 -13.008 1 95.69 260 TYR B CA 1
ATOM 4720 C C . TYR B 1 260 ? 13.172 -4.117 -11.711 1 95.69 260 TYR B C 1
ATOM 4722 O O . TYR B 1 260 ? 14.195 -4.801 -11.734 1 95.69 260 TYR B O 1
ATOM 4730 N N . GLY B 1 261 ? 12.609 -3.625 -10.633 1 95.5 261 GLY B N 1
ATOM 4731 C CA . GLY B 1 261 ? 13.156 -4.07 -9.359 1 95.5 261 GLY B CA 1
ATOM 4732 C C . GLY B 1 261 ? 12.992 -5.562 -9.133 1 95.5 261 GLY B C 1
ATOM 4733 O O . GLY B 1 261 ? 13.93 -6.238 -8.711 1 95.5 261 GLY B O 1
ATOM 4734 N N . PHE B 1 262 ? 11.828 -6.055 -9.438 1 95.69 262 PHE B N 1
ATOM 4735 C CA . PHE B 1 262 ? 11.523 -7.469 -9.25 1 95.69 262 PHE B CA 1
ATOM 4736 C C . PHE B 1 262 ? 12.312 -8.328 -10.234 1 95.69 262 PHE B C 1
ATOM 4738 O O . PHE B 1 262 ? 12.945 -9.305 -9.844 1 95.69 262 PHE B O 1
ATOM 4745 N N . ARG B 1 263 ? 12.281 -7.934 -11.445 1 94.62 263 ARG B N 1
ATOM 4746 C CA . ARG B 1 263 ? 13 -8.68 -12.477 1 94.62 263 ARG B CA 1
ATOM 4747 C C . ARG B 1 263 ? 14.5 -8.711 -12.18 1 94.62 263 ARG B C 1
ATOM 4749 O O . ARG B 1 263 ? 15.133 -9.766 -12.312 1 94.62 263 ARG B O 1
ATOM 4756 N N . GLY B 1 264 ? 15.07 -7.598 -11.82 1 93.38 264 GLY B N 1
ATOM 4757 C CA . GLY B 1 264 ? 16.484 -7.551 -11.484 1 93.38 264 GLY B CA 1
ATOM 4758 C C . GLY B 1 264 ? 16.844 -8.445 -10.312 1 93.38 264 GLY B C 1
ATOM 4759 O O . GLY B 1 264 ? 17.797 -9.227 -10.391 1 93.38 264 GLY B O 1
ATOM 4760 N N . ALA B 1 265 ? 16.078 -8.398 -9.266 1 91.56 265 ALA B N 1
ATOM 4761 C CA . ALA B 1 265 ? 16.344 -9.211 -8.078 1 91.56 265 ALA B CA 1
ATOM 4762 C C . ALA B 1 265 ? 16.109 -10.688 -8.359 1 91.56 265 ALA B C 1
ATOM 4764 O O . ALA B 1 265 ? 16.875 -11.539 -7.922 1 91.56 265 ALA B O 1
ATOM 4765 N N . CYS B 1 266 ? 15.055 -11 -9.102 1 91.38 266 CYS B N 1
ATOM 4766 C CA . CYS B 1 266 ? 14.734 -12.383 -9.445 1 91.38 266 CYS B CA 1
ATOM 4767 C C . CYS B 1 266 ? 15.812 -12.992 -10.328 1 91.38 266 CYS B C 1
ATOM 4769 O O . CYS B 1 266 ? 16.219 -14.141 -10.117 1 91.38 266 CYS B O 1
ATOM 4771 N N . ARG B 1 267 ? 16.172 -12.227 -11.32 1 91.62 267 ARG B N 1
ATOM 4772 C CA . ARG B 1 267 ? 17.203 -12.727 -12.219 1 91.62 267 ARG B CA 1
ATOM 4773 C C . ARG B 1 267 ? 18.484 -13.047 -11.461 1 91.62 267 ARG B C 1
ATOM 4775 O O . ARG B 1 267 ? 19.125 -14.086 -11.703 1 91.62 267 ARG B O 1
ATOM 4782 N N . GLU B 1 268 ? 18.875 -12.172 -10.555 1 88.5 268 GLU B N 1
ATOM 4783 C CA . GLU B 1 268 ? 20.094 -12.398 -9.781 1 88.5 268 GLU B CA 1
ATOM 4784 C C . GLU B 1 268 ? 19.969 -13.641 -8.906 1 88.5 268 GLU B C 1
ATOM 4786 O O . GLU B 1 268 ? 20.906 -14.445 -8.82 1 88.5 268 GLU B O 1
ATOM 4791 N N . PHE B 1 269 ? 18.875 -13.875 -8.383 1 88.12 269 PHE B N 1
ATOM 4792 C CA . PHE B 1 269 ? 18.656 -14.992 -7.473 1 88.12 269 PHE B CA 1
ATOM 4793 C C . PHE B 1 269 ? 18.516 -16.297 -8.242 1 88.12 269 PHE B C 1
ATOM 4795 O O . PHE B 1 269 ? 19.25 -17.266 -7.984 1 88.12 269 PHE B O 1
ATOM 4802 N N . TRP B 1 270 ? 17.656 -16.375 -9.219 1 89.56 270 TRP B N 1
ATOM 4803 C CA . TRP B 1 270 ? 17.328 -17.625 -9.891 1 89.56 270 TRP B CA 1
ATOM 4804 C C . TRP B 1 270 ? 18.453 -18.062 -10.828 1 89.56 270 TRP B C 1
ATOM 4806 O O . TRP B 1 270 ? 18.625 -19.25 -11.094 1 89.56 270 TRP B O 1
ATOM 4816 N N . SER B 1 271 ? 19.203 -17.109 -11.305 1 87.19 271 SER B N 1
ATOM 4817 C CA . SER B 1 271 ? 20.359 -17.469 -12.125 1 87.19 271 SER B CA 1
ATOM 4818 C C . SER B 1 271 ? 21.422 -18.172 -11.297 1 87.19 271 SER B C 1
ATOM 4820 O O . SER B 1 271 ? 22.266 -18.891 -11.836 1 87.19 271 SER B O 1
ATOM 4822 N N . SER B 1 272 ? 21.375 -17.984 -9.969 1 84.38 272 SER B N 1
ATOM 4823 C CA . SER B 1 272 ? 22.359 -18.594 -9.086 1 84.38 272 SER B CA 1
ATOM 4824 C C . SER B 1 272 ? 21.938 -20.016 -8.688 1 84.38 272 SER B C 1
ATOM 4826 O O . SER B 1 272 ? 22.734 -20.766 -8.117 1 84.38 272 SER B O 1
ATOM 4828 N N . ILE B 1 273 ? 20.688 -20.438 -9.055 1 85.44 273 ILE B N 1
ATOM 4829 C CA . ILE B 1 273 ? 20.172 -21.75 -8.695 1 85.44 273 ILE B CA 1
ATOM 4830 C C . ILE B 1 273 ? 20.266 -22.688 -9.898 1 85.44 273 ILE B C 1
ATOM 4832 O O . ILE B 1 273 ? 19.656 -22.422 -10.938 1 85.44 273 ILE B O 1
ATOM 4836 N N . ASP B 1 274 ? 20.953 -23.719 -9.719 1 84.06 274 ASP B N 1
ATOM 4837 C CA . ASP B 1 274 ? 21.203 -24.625 -10.836 1 84.06 274 ASP B CA 1
ATOM 4838 C C . ASP B 1 274 ? 20.125 -25.703 -10.93 1 84.06 274 ASP B C 1
ATOM 4840 O O . ASP B 1 274 ? 19.688 -26.047 -12.023 1 84.06 274 ASP B O 1
ATOM 4844 N N . SER B 1 275 ? 19.75 -26.25 -9.82 1 85.75 275 SER B N 1
ATOM 4845 C CA . SER B 1 275 ? 18.797 -27.344 -9.875 1 85.75 275 SER B CA 1
ATOM 4846 C C . SER B 1 275 ? 17.797 -27.25 -8.727 1 85.75 275 SER B C 1
ATOM 4848 O O . SER B 1 275 ? 18.141 -26.859 -7.613 1 85.75 275 SER B O 1
ATOM 4850 N N . ILE B 1 276 ? 16.594 -27.562 -9.102 1 85.12 276 ILE B N 1
ATOM 4851 C CA . ILE B 1 276 ? 15.492 -27.641 -8.141 1 85.12 276 ILE B CA 1
ATOM 4852 C C . ILE B 1 276 ? 14.977 -29.078 -8.07 1 85.12 276 ILE B C 1
ATOM 4854 O O . ILE B 1 276 ? 14.523 -29.625 -9.078 1 85.12 276 ILE B O 1
ATOM 4858 N N . PRO B 1 277 ? 15.102 -29.656 -6.965 1 83.06 277 PRO B N 1
ATOM 4859 C CA . PRO B 1 277 ? 14.648 -31.047 -6.848 1 83.06 277 PRO B CA 1
ATOM 4860 C C . PRO B 1 277 ? 13.148 -31.203 -7.105 1 83.06 277 PRO B C 1
ATOM 4862 O O . PRO B 1 277 ? 12.367 -30.312 -6.781 1 83.06 277 PRO B O 1
ATOM 4865 N N . CYS B 1 278 ? 12.734 -32.188 -7.902 1 79.75 278 CYS B N 1
ATOM 4866 C CA . CYS B 1 278 ? 11.352 -32.531 -8.203 1 79.75 278 CYS B CA 1
ATOM 4867 C C . CYS B 1 278 ? 11.047 -33.969 -7.848 1 79.75 278 CYS B C 1
ATOM 4869 O O . CYS B 1 278 ? 11.688 -34.906 -8.367 1 79.75 278 CYS B O 1
ATOM 4871 N N . GLY B 1 279 ? 10.156 -34.094 -6.867 1 70.62 279 GLY B N 1
ATOM 4872 C CA . GLY B 1 279 ? 9.812 -35.438 -6.445 1 70.62 279 GLY B CA 1
ATOM 4873 C C . GLY B 1 279 ? 9.023 -36.188 -7.484 1 70.62 279 GLY B C 1
ATOM 4874 O O . GLY B 1 279 ? 8.477 -35.594 -8.414 1 70.62 279 GLY B O 1
ATOM 4875 N N . ALA B 1 280 ? 9.016 -37.594 -7.441 1 64.19 280 ALA B N 1
ATOM 4876 C CA . ALA B 1 280 ? 8.391 -38.5 -8.383 1 64.19 280 ALA B CA 1
ATOM 4877 C C . ALA B 1 280 ? 6.891 -38.25 -8.492 1 64.19 280 ALA B C 1
ATOM 4879 O O . ALA B 1 280 ? 6.316 -38.312 -9.578 1 64.19 280 ALA B O 1
ATOM 4880 N N . ASN B 1 281 ? 6.18 -37.688 -7.484 1 64.44 281 ASN B N 1
ATOM 4881 C CA . ASN B 1 281 ? 4.727 -37.562 -7.508 1 64.44 281 ASN B CA 1
ATOM 4882 C C . ASN B 1 281 ? 4.297 -36.094 -7.445 1 64.44 281 ASN B C 1
ATOM 4884 O O . ASN B 1 281 ? 3.17 -35.812 -7.051 1 64.44 281 ASN B O 1
ATOM 4888 N N . GLU B 1 282 ? 5.266 -35.281 -7.875 1 68.5 282 GLU B N 1
ATOM 4889 C CA . GLU B 1 282 ? 4.902 -33.875 -7.789 1 68.5 282 GLU B CA 1
ATOM 4890 C C . GLU B 1 282 ? 4.949 -33.219 -9.164 1 68.5 282 GLU B C 1
ATOM 4892 O O . GLU B 1 282 ? 5.684 -33.656 -10.047 1 68.5 282 GLU B O 1
ATOM 4897 N N . VAL B 1 283 ? 3.916 -32.438 -9.438 1 68.94 283 VAL B N 1
ATOM 4898 C CA . VAL B 1 283 ? 3.969 -31.625 -10.641 1 68.94 283 VAL B CA 1
ATOM 4899 C C . VAL B 1 283 ? 5.168 -30.688 -10.578 1 68.94 283 VAL B C 1
ATOM 4901 O O . VAL B 1 283 ? 5.297 -29.906 -9.641 1 68.94 283 VAL B O 1
ATOM 4904 N N . CYS B 1 284 ? 6.152 -31.016 -11.438 1 75.56 284 CYS B N 1
ATOM 4905 C CA . CYS B 1 284 ? 7.352 -30.188 -11.469 1 75.56 284 CYS B CA 1
ATOM 4906 C C . CYS B 1 284 ? 7.117 -28.922 -12.297 1 75.56 284 CYS B C 1
ATOM 4908 O O . CYS B 1 284 ? 7.043 -28.984 -13.523 1 75.56 284 CYS B O 1
ATOM 4910 N N . SER B 1 285 ? 6.898 -27.828 -11.602 1 77 285 SER B N 1
ATOM 4911 C CA . SER B 1 285 ? 6.703 -26.547 -12.297 1 77 285 SER B CA 1
ATOM 4912 C C . SER B 1 285 ? 7.98 -26.094 -12.984 1 77 285 SER B C 1
ATOM 4914 O O . SER B 1 285 ? 7.941 -25.609 -14.117 1 77 285 SER B O 1
ATOM 4916 N N . ALA B 1 286 ? 9.141 -26.281 -12.383 1 82.75 286 ALA B N 1
ATOM 4917 C CA . ALA B 1 286 ? 10.445 -25.906 -12.922 1 82.75 286 ALA B CA 1
ATOM 4918 C C . ALA B 1 286 ? 11.555 -26.75 -12.305 1 82.75 286 ALA B C 1
ATOM 4920 O O . ALA B 1 286 ? 11.484 -27.125 -11.133 1 82.75 286 ALA B O 1
ATOM 4921 N N . ARG B 1 287 ? 12.539 -27.047 -13.125 1 84.75 287 ARG B N 1
ATOM 4922 C CA . ARG B 1 287 ? 13.641 -27.891 -12.648 1 84.75 287 ARG B CA 1
ATOM 4923 C C . ARG B 1 287 ? 14.922 -27.078 -12.492 1 84.75 287 ARG B C 1
ATOM 4925 O O . ARG B 1 287 ? 15.875 -27.531 -11.859 1 84.75 287 ARG B O 1
ATOM 4932 N N . THR B 1 288 ? 14.961 -25.891 -13.07 1 86.19 288 THR B N 1
ATOM 4933 C CA . THR B 1 288 ? 16.109 -25 -12.961 1 86.19 288 THR B CA 1
ATOM 4934 C C . THR B 1 288 ? 15.656 -23.562 -12.727 1 86.19 288 THR B C 1
ATOM 4936 O O . THR B 1 288 ? 14.492 -23.234 -12.953 1 86.19 288 THR B O 1
ATOM 4939 N N . GLY B 1 289 ? 16.578 -22.797 -12.156 1 88.5 289 GLY B N 1
ATOM 4940 C CA . GLY B 1 289 ? 16.281 -21.375 -11.977 1 88.5 289 GLY B CA 1
ATOM 4941 C C . GLY B 1 289 ? 15.953 -20.672 -13.281 1 88.5 289 GLY B C 1
ATOM 4942 O O . GLY B 1 289 ? 15.102 -19.781 -13.312 1 88.5 289 GLY B O 1
ATOM 4943 N N . GLN B 1 290 ? 16.609 -21.094 -14.375 1 87.94 290 GLN B N 1
ATOM 4944 C CA . GLN B 1 290 ? 16.359 -20.5 -15.68 1 87.94 290 GLN B CA 1
ATOM 4945 C C . GLN B 1 290 ? 14.945 -20.797 -16.156 1 87.94 290 GLN B C 1
ATOM 4947 O O . GLN B 1 290 ? 14.312 -19.969 -16.797 1 87.94 290 GLN B O 1
ATOM 4952 N N . GLU B 1 291 ? 14.477 -21.938 -15.773 1 87.56 291 GLU B N 1
ATOM 4953 C CA . GLU B 1 291 ? 13.117 -22.297 -16.156 1 87.56 291 GLU B CA 1
ATOM 4954 C C . GLU B 1 291 ? 12.086 -21.453 -15.406 1 87.56 291 GLU B C 1
ATOM 4956 O O . GLU B 1 291 ? 11.031 -21.125 -15.953 1 87.56 291 GLU B O 1
ATOM 4961 N N . VAL B 1 292 ? 12.43 -21.172 -14.188 1 86.56 292 VAL B N 1
ATOM 4962 C CA . VAL B 1 292 ? 11.539 -20.297 -13.414 1 86.56 292 VAL B CA 1
ATOM 4963 C C . VAL B 1 292 ? 11.445 -18.938 -14.078 1 86.56 292 VAL B C 1
ATOM 4965 O O . VAL B 1 292 ? 10.344 -18.391 -14.25 1 86.56 292 VAL B O 1
ATOM 4968 N N . LEU B 1 293 ? 12.562 -18.438 -14.539 1 88.38 293 LEU B N 1
ATOM 4969 C CA . LEU B 1 293 ? 12.602 -17.125 -15.188 1 88.38 293 LEU B CA 1
ATOM 4970 C C . LEU B 1 293 ? 11.852 -17.172 -16.516 1 88.38 293 LEU B C 1
ATOM 4972 O O . LEU B 1 293 ? 11.164 -16.203 -16.875 1 88.38 293 LEU B O 1
ATOM 4976 N N . GLN B 1 294 ? 11.898 -18.25 -17.188 1 85.56 294 GLN B N 1
ATOM 4977 C CA . GLN B 1 294 ? 11.211 -18.406 -18.469 1 85.56 294 GLN B CA 1
ATOM 4978 C C . GLN B 1 294 ? 9.695 -18.5 -18.266 1 85.56 294 GLN B C 1
ATOM 4980 O O . GLN B 1 294 ? 8.93 -17.906 -19.031 1 85.56 294 GLN B O 1
ATOM 4985 N N . ASN B 1 295 ? 9.367 -19.234 -17.203 1 83.38 295 ASN B N 1
ATOM 4986 C CA . ASN B 1 295 ? 7.949 -19.359 -16.891 1 83.38 295 ASN B CA 1
ATOM 4987 C C . ASN B 1 295 ? 7.32 -18.016 -16.562 1 83.38 295 ASN B C 1
ATOM 4989 O O . ASN B 1 295 ? 6.148 -17.781 -16.859 1 83.38 295 ASN B O 1
ATOM 4993 N N . LEU B 1 296 ? 8.133 -17.141 -16.016 1 84.06 296 LEU B N 1
ATOM 4994 C CA . LEU B 1 296 ? 7.648 -15.82 -15.641 1 84.06 296 LEU B CA 1
ATOM 4995 C C . LEU B 1 296 ? 7.883 -14.82 -16.766 1 84.06 296 LEU B C 1
ATOM 4997 O O . LEU B 1 296 ? 7.52 -13.648 -16.641 1 84.06 296 LEU B O 1
ATOM 5001 N N . ALA B 1 297 ? 8.461 -15.242 -17.859 1 84.44 297 ALA B N 1
ATOM 5002 C CA . ALA B 1 297 ? 8.797 -14.414 -19 1 84.44 297 ALA B CA 1
ATOM 5003 C C . ALA B 1 297 ? 9.719 -13.266 -18.594 1 84.44 297 ALA B C 1
ATOM 5005 O O . ALA B 1 297 ? 9.531 -12.125 -19.031 1 84.44 297 ALA B O 1
ATOM 5006 N N . MET B 1 298 ? 10.672 -13.625 -17.719 1 83.62 298 MET B N 1
ATOM 5007 C CA . MET B 1 298 ? 11.594 -12.602 -17.234 1 83.62 298 MET B CA 1
ATOM 5008 C C . MET B 1 298 ? 13.016 -12.883 -17.719 1 83.62 298 MET B C 1
ATOM 5010 O O . MET B 1 298 ? 13.984 -12.398 -17.109 1 83.62 298 MET B O 1
ATOM 5014 N N . ASP B 1 299 ? 13.055 -13.609 -18.688 1 79.88 299 ASP B N 1
ATOM 5015 C CA . ASP B 1 299 ? 14.367 -13.984 -19.203 1 79.88 299 ASP B CA 1
ATOM 5016 C C . ASP B 1 299 ? 14.852 -13 -20.266 1 79.88 299 ASP B C 1
ATOM 5018 O O . ASP B 1 299 ? 16 -13.062 -20.688 1 79.88 299 ASP B O 1
ATOM 5022 N N . LYS B 1 300 ? 13.977 -12.047 -20.469 1 77.5 300 LYS B N 1
ATOM 5023 C CA . LYS B 1 300 ? 14.359 -11.102 -21.516 1 77.5 300 LYS B CA 1
ATOM 5024 C C . LYS B 1 300 ? 15.008 -9.852 -20.922 1 77.5 300 LYS B C 1
ATOM 5026 O O . LYS B 1 300 ? 14.766 -9.516 -19.75 1 77.5 300 LYS B O 1
ATOM 5031 N N . GLY B 1 301 ? 16.016 -9.344 -21.609 1 76.94 301 GLY B N 1
ATOM 5032 C CA . GLY B 1 301 ? 16.672 -8.109 -21.203 1 76.94 301 GLY B CA 1
ATOM 5033 C C . GLY B 1 301 ? 17.938 -8.344 -20.391 1 76.94 301 GLY B C 1
ATOM 5034 O O . GLY B 1 301 ? 18.422 -9.477 -20.297 1 76.94 301 GLY B O 1
ATOM 5035 N N . SER B 1 302 ? 18.547 -7.219 -19.938 1 85.88 302 SER B N 1
ATOM 5036 C CA . SER B 1 302 ? 19.781 -7.273 -19.172 1 85.88 302 SER B CA 1
ATOM 5037 C C . SER B 1 302 ? 19.641 -6.52 -17.859 1 85.88 302 SER B C 1
ATOM 5039 O O . SER B 1 302 ? 18.75 -5.688 -17.703 1 85.88 302 SER B O 1
ATOM 5041 N N . LEU B 1 303 ? 20.438 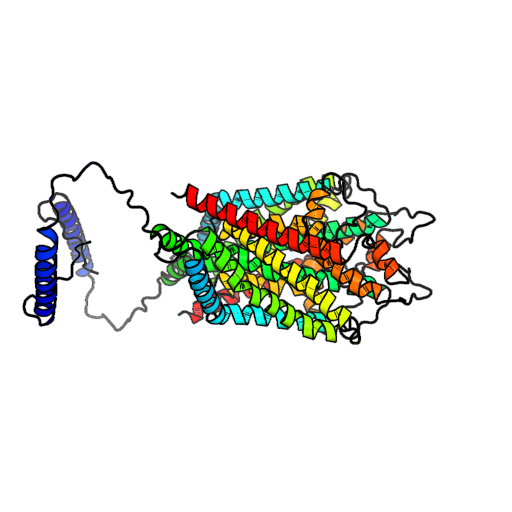-6.938 -16.922 1 90.06 303 LEU B N 1
ATOM 5042 C CA . LEU B 1 303 ? 20.469 -6.297 -15.609 1 90.06 303 LEU B CA 1
ATOM 5043 C C . LEU B 1 303 ? 20.781 -4.809 -15.734 1 90.06 303 LEU B C 1
ATOM 5045 O O . LEU B 1 303 ? 20.188 -3.982 -15.047 1 90.06 303 LEU B O 1
ATOM 5049 N N . SER B 1 304 ? 21.625 -4.488 -16.641 1 92.31 304 SER B N 1
ATOM 5050 C CA . SER B 1 304 ? 22.031 -3.1 -16.828 1 92.31 304 SER B CA 1
ATOM 5051 C C . SER B 1 304 ? 20.906 -2.273 -17.453 1 92.31 304 SER B C 1
ATOM 5053 O O . SER B 1 304 ? 20.734 -1.101 -17.109 1 92.31 304 SER B O 1
ATOM 5055 N N . SER B 1 305 ? 20.219 -2.914 -18.344 1 93.06 305 SER B N 1
ATOM 5056 C CA . SER B 1 305 ? 19.094 -2.203 -18.938 1 93.06 305 SER B CA 1
ATOM 5057 C C . SER B 1 305 ? 17.984 -1.939 -17.906 1 93.06 305 SER B C 1
ATOM 5059 O O . SER B 1 305 ? 17.391 -0.861 -17.891 1 93.06 305 SER B O 1
ATOM 5061 N N . ASP B 1 306 ? 17.812 -2.914 -17.047 1 94.88 306 ASP B N 1
ATOM 5062 C CA . ASP B 1 306 ? 16.797 -2.734 -16.016 1 94.88 306 ASP B CA 1
ATOM 5063 C C . ASP B 1 306 ? 17.219 -1.637 -15.031 1 94.88 306 ASP B C 1
ATOM 5065 O O . ASP B 1 306 ? 16.391 -0.823 -14.617 1 94.88 306 ASP B O 1
ATOM 5069 N N . ALA B 1 307 ? 18.469 -1.57 -14.695 1 95.94 307 ALA B N 1
ATOM 5070 C CA . ALA B 1 307 ? 18.969 -0.519 -13.812 1 95.94 307 ALA B CA 1
ATOM 5071 C C . ALA B 1 307 ? 18.844 0.853 -14.477 1 95.94 307 ALA B C 1
ATOM 5073 O O . ALA B 1 307 ? 18.469 1.831 -13.82 1 95.94 307 ALA B O 1
ATOM 5074 N N . ALA B 1 308 ? 19.062 0.876 -15.734 1 96.06 308 ALA B N 1
ATOM 5075 C CA . ALA B 1 308 ? 18.969 2.135 -16.469 1 96.06 308 ALA B CA 1
ATOM 5076 C C . ALA B 1 308 ? 17.531 2.633 -16.516 1 96.06 308 ALA B C 1
ATOM 5078 O O . ALA B 1 308 ? 17.281 3.832 -16.391 1 96.06 308 ALA B O 1
ATOM 5079 N N . PHE B 1 309 ? 16.656 1.687 -16.719 1 95.62 309 PHE B N 1
ATOM 5080 C CA . PHE B 1 309 ? 15.25 2.062 -16.734 1 95.62 309 PHE B CA 1
ATOM 5081 C C . PHE B 1 309 ? 14.805 2.588 -15.375 1 95.62 309 PHE B C 1
ATOM 5083 O O . PHE B 1 309 ? 14.031 3.545 -15.297 1 95.62 309 PHE B O 1
ATOM 5090 N N . LEU B 1 310 ? 15.305 2.02 -14.32 1 97.5 310 LEU B N 1
ATOM 5091 C CA . LEU B 1 310 ? 14.953 2.484 -12.984 1 97.5 310 LEU B CA 1
ATOM 5092 C C . LEU B 1 310 ? 15.477 3.898 -12.742 1 97.5 310 LEU B C 1
ATOM 5094 O O . LEU B 1 310 ? 14.781 4.73 -12.156 1 97.5 310 LEU B O 1
ATOM 5098 N N . VAL B 1 311 ? 16.656 4.172 -13.227 1 97.2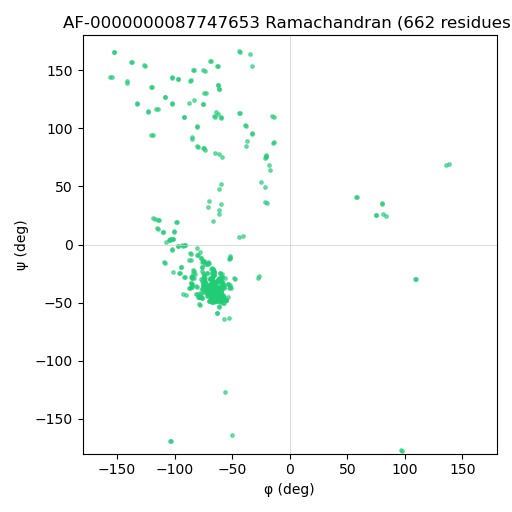5 311 VAL B N 1
ATOM 5099 C CA . VAL B 1 311 ? 17.219 5.508 -13.078 1 97.25 311 VAL B CA 1
ATOM 5100 C C . VAL B 1 311 ? 16.391 6.512 -13.883 1 97.25 311 VAL B C 1
ATOM 5102 O O . VAL B 1 311 ? 16.078 7.602 -13.391 1 97.25 311 VAL B O 1
ATOM 5105 N N . TRP B 1 312 ? 16.031 6.07 -15.023 1 97.44 312 TRP B N 1
ATOM 5106 C CA . TRP B 1 312 ? 15.234 6.941 -15.875 1 97.44 312 TRP B CA 1
ATOM 5107 C C . TRP B 1 312 ? 13.875 7.223 -15.25 1 97.44 312 TRP B C 1
ATOM 5109 O O . TRP B 1 312 ? 13.406 8.367 -15.258 1 97.44 312 TRP B O 1
ATOM 5119 N N . ILE B 1 313 ? 13.211 6.262 -14.719 1 97.88 313 ILE B N 1
ATOM 5120 C CA . ILE B 1 313 ? 11.914 6.422 -14.078 1 97.88 313 ILE B CA 1
ATOM 5121 C C . ILE B 1 313 ? 12.047 7.32 -12.852 1 97.88 313 ILE B C 1
ATOM 5123 O O . ILE B 1 313 ? 11.172 8.148 -12.578 1 97.88 313 ILE B O 1
ATOM 5127 N N . ASN B 1 314 ? 13.117 7.152 -12.156 1 97.5 314 ASN B N 1
ATOM 5128 C CA . ASN B 1 314 ? 13.398 7.988 -10.992 1 97.5 314 ASN B CA 1
ATOM 5129 C C . ASN B 1 314 ? 13.453 9.469 -11.359 1 97.5 314 ASN B C 1
ATOM 5131 O O . ASN B 1 314 ? 12.805 10.297 -10.719 1 97.5 314 ASN B O 1
ATOM 5135 N N . ILE B 1 315 ? 14.117 9.766 -12.367 1 96.81 315 ILE B N 1
ATOM 5136 C CA . ILE B 1 315 ? 14.25 11.148 -12.836 1 96.81 315 ILE B CA 1
ATOM 5137 C C . ILE B 1 315 ? 12.898 11.648 -13.344 1 96.81 315 ILE B C 1
ATOM 5139 O O . ILE B 1 315 ? 12.516 12.789 -13.078 1 96.81 315 ILE B O 1
ATOM 5143 N N . LEU B 1 316 ? 12.211 10.781 -13.977 1 97.38 316 LEU B N 1
ATOM 5144 C CA . LEU B 1 316 ? 10.914 11.156 -14.531 1 97.38 316 LEU B CA 1
ATOM 5145 C C . LEU B 1 316 ? 9.938 11.531 -13.414 1 97.38 316 LEU B C 1
ATOM 5147 O O . LEU B 1 316 ? 9.289 12.57 -13.484 1 97.38 316 LEU B O 1
ATOM 5151 N N . PHE B 1 317 ? 9.828 10.734 -12.398 1 97.56 317 PHE B N 1
ATOM 5152 C CA . PHE B 1 317 ? 8.922 11.008 -11.289 1 97.56 317 PHE B CA 1
ATOM 5153 C C . PHE B 1 317 ? 9.289 12.32 -10.602 1 97.56 317 PHE B C 1
ATOM 5155 O O . PHE B 1 317 ? 8.414 13.109 -10.25 1 97.56 317 PHE B O 1
ATOM 5162 N N . ARG B 1 318 ? 10.547 12.578 -10.453 1 96.5 318 ARG B N 1
ATOM 5163 C CA . ARG B 1 318 ? 10.992 13.789 -9.766 1 96.5 318 ARG B CA 1
ATOM 5164 C C . ARG B 1 318 ? 10.766 15.023 -10.633 1 96.5 318 ARG B C 1
ATOM 5166 O O . ARG B 1 318 ? 10.461 16.094 -10.109 1 96.5 318 ARG B O 1
ATOM 5173 N N . LEU B 1 319 ? 10.891 14.844 -11.922 1 96.56 319 LEU B N 1
ATOM 5174 C CA . LEU B 1 319 ? 10.625 15.953 -12.828 1 96.56 319 LEU B CA 1
ATOM 5175 C C . LEU B 1 319 ? 9.141 16.312 -12.828 1 96.56 319 LEU B C 1
ATOM 5177 O O . LEU B 1 319 ? 8.781 17.484 -12.781 1 96.56 319 LEU B O 1
ATOM 5181 N N . ILE B 1 320 ? 8.305 15.352 -12.789 1 96.69 320 ILE B N 1
ATOM 5182 C CA . ILE B 1 320 ? 6.871 15.602 -12.727 1 96.69 320 ILE B CA 1
ATOM 5183 C C . ILE B 1 320 ? 6.52 16.281 -11.406 1 96.69 320 ILE B C 1
ATOM 5185 O O . ILE B 1 320 ? 5.68 17.188 -11.375 1 96.69 320 ILE B O 1
ATOM 5189 N N . GLY B 1 321 ? 7.16 15.852 -10.344 1 95.69 321 GLY B N 1
ATOM 5190 C CA . GLY B 1 321 ? 6.922 16.453 -9.047 1 95.69 321 GLY B CA 1
ATOM 5191 C C . GLY B 1 321 ? 7.285 17.922 -8.992 1 95.69 321 GLY B C 1
ATOM 5192 O O . GLY B 1 321 ? 6.535 18.75 -8.461 1 95.69 321 GLY B O 1
ATOM 5193 N N . ILE B 1 322 ? 8.391 18.25 -9.578 1 94.38 322 ILE B N 1
ATOM 5194 C CA . ILE B 1 322 ? 8.844 19.641 -9.578 1 94.38 322 ILE B CA 1
ATOM 5195 C C . ILE B 1 322 ? 7.879 20.5 -10.391 1 94.38 322 ILE B C 1
ATOM 5197 O O . ILE B 1 322 ? 7.551 21.625 -10 1 94.38 322 ILE B O 1
ATOM 5201 N N . VAL B 1 323 ? 7.422 20 -11.477 1 95.44 323 VAL B N 1
ATOM 5202 C CA . VAL B 1 323 ? 6.5 20.734 -12.328 1 95.44 323 VAL B CA 1
ATOM 5203 C C . VAL B 1 323 ? 5.156 20.906 -11.617 1 95.44 323 VAL B C 1
ATOM 5205 O O . VAL B 1 323 ? 4.559 21.984 -11.656 1 95.44 323 VAL B O 1
ATOM 5208 N N . ALA B 1 324 ? 4.742 19.875 -10.977 1 94.56 324 ALA B N 1
ATOM 5209 C CA . ALA B 1 324 ? 3.484 19.953 -10.234 1 94.56 324 ALA B CA 1
ATOM 5210 C C . ALA B 1 324 ? 3.562 20.984 -9.117 1 94.56 324 ALA B C 1
ATOM 5212 O O . ALA B 1 324 ? 2.617 21.75 -8.898 1 94.56 324 ALA B O 1
ATOM 5213 N N . LEU B 1 325 ? 4.605 21 -8.445 1 93.25 325 LEU B N 1
ATOM 5214 C CA . LEU B 1 325 ? 4.797 21.969 -7.375 1 93.25 325 LEU B CA 1
ATOM 5215 C C . LEU B 1 325 ? 4.816 23.391 -7.93 1 93.25 325 LEU B C 1
ATOM 5217 O O . LEU B 1 325 ? 4.207 24.297 -7.352 1 93.25 325 LEU B O 1
ATOM 5221 N N . TYR B 1 326 ? 5.484 23.531 -9.047 1 91.38 326 TYR B N 1
ATOM 5222 C CA . TYR B 1 326 ? 5.57 24.844 -9.688 1 91.38 326 TYR B CA 1
ATOM 5223 C C . TYR B 1 326 ? 4.191 25.344 -10.102 1 91.38 326 TYR B C 1
ATOM 5225 O O . TYR B 1 326 ? 3.857 26.516 -9.891 1 91.38 326 TYR B O 1
ATOM 5233 N N . LEU B 1 327 ? 3.428 24.5 -10.633 1 91 327 LEU B N 1
ATOM 5234 C CA . LEU B 1 327 ? 2.088 24.875 -11.078 1 91 327 LEU B CA 1
ATOM 5235 C C . LEU B 1 327 ? 1.191 25.188 -9.883 1 91 327 LEU B C 1
ATOM 5237 O O . LEU B 1 327 ? 0.35 26.094 -9.961 1 91 327 LEU B O 1
ATOM 5241 N N . ARG B 1 328 ? 1.376 24.516 -8.836 1 88.31 328 ARG B N 1
ATOM 5242 C CA . ARG B 1 328 ? 0.575 24.719 -7.637 1 88.31 328 ARG B CA 1
ATOM 5243 C C . ARG B 1 328 ? 0.861 26.078 -7 1 88.31 328 ARG B C 1
ATOM 5245 O O . ARG B 1 328 ? -0.056 26.75 -6.527 1 88.31 328 ARG B O 1
ATOM 5252 N N . ILE B 1 329 ? 1.996 26.469 -6.965 1 84.88 329 ILE B N 1
ATOM 5253 C CA . ILE B 1 329 ? 2.389 27.75 -6.359 1 84.88 329 ILE B CA 1
ATOM 5254 C C . ILE B 1 329 ? 2.006 28.891 -7.277 1 84.88 329 ILE B C 1
ATOM 5256 O O . ILE B 1 329 ? 1.62 29.969 -6.812 1 84.88 329 ILE B O 1
ATOM 5260 N N . ARG B 1 330 ? 2.119 28.656 -8.492 1 80.44 330 ARG B N 1
ATOM 5261 C CA . ARG B 1 330 ? 1.777 29.719 -9.445 1 80.44 330 ARG B CA 1
ATOM 5262 C C . ARG B 1 330 ? 0.277 29.984 -9.445 1 80.44 330 ARG B C 1
ATOM 5264 O O . ARG B 1 330 ? -0.151 31.141 -9.609 1 80.44 330 ARG B O 1
ATOM 5271 N N . VAL B 1 331 ? -0.479 28.969 -9.359 1 68.88 331 VAL B N 1
ATOM 5272 C CA . VAL B 1 331 ? -1.929 29.125 -9.375 1 68.88 331 VAL B CA 1
ATOM 5273 C C . VAL B 1 331 ? -2.377 29.844 -8.102 1 68.88 331 VAL B C 1
ATOM 5275 O O . VAL B 1 331 ? -3.336 30.625 -8.125 1 68.88 331 VAL B O 1
ATOM 5278 N N . LYS B 1 332 ? -1.854 29.625 -6.996 1 61.41 332 LYS B N 1
ATOM 5279 C CA . LYS B 1 332 ? -2.254 30.281 -5.754 1 61.41 332 LYS B CA 1
ATOM 5280 C C . LYS B 1 332 ? -1.842 31.75 -5.746 1 61.41 332 LYS B C 1
ATOM 5282 O O . LYS B 1 332 ? -2.426 32.562 -5.027 1 61.41 332 LYS B O 1
ATOM 5287 N N . HIS B 1 333 ? -0.976 32.156 -6.559 1 53.84 333 HIS B N 1
ATOM 5288 C CA . HIS B 1 333 ? -0.658 33.562 -6.691 1 53.84 333 HIS B CA 1
ATOM 5289 C C . HIS B 1 333 ? -1.135 34.125 -8.031 1 53.84 333 HIS B C 1
ATOM 5291 O O . HIS B 1 333 ? -1.056 33.438 -9.055 1 53.84 333 HIS B O 1
#

Nearest PDB structures (foldseek):
  7oz1-assembly1_B  TM=9.187E-01  e=6.931E-13  Homo sapiens
  7r8d-assembly1_B  TM=9.191E-01  e=1.288E-12  Homo sapiens
  7r8c-assembly1_A  TM=9.216E-01  e=2.822E-12  Homo sapiens
  7fdv-assembly1_D  TM=9.167E-01  e=2.941E-12  Homo sapiens
  8bht-assembly1_A  TM=9.037E-01  e=3.328E-12  Homo sapiens

Solvent-accessible surface area (backbone atoms only — not comparable to full-atom values): 34380 Å² total; per-residue (Å²): 135,86,72,80,79,76,64,58,73,86,40,74,64,32,53,52,49,48,50,50,49,50,54,48,50,58,56,49,57,67,60,53,69,76,58,77,72,78,84,66,66,85,71,74,65,68,79,55,61,64,61,40,87,52,51,73,67,48,44,29,53,52,45,22,53,50,49,38,50,49,55,69,66,36,52,66,61,46,49,50,52,50,48,41,28,45,52,53,20,51,52,54,14,59,52,32,45,80,59,65,68,38,62,68,29,53,48,27,52,54,21,45,50,43,46,52,48,46,48,40,27,50,64,36,16,53,41,29,19,39,47,45,36,72,42,38,69,61,50,51,53,41,39,72,67,17,58,52,54,72,66,45,52,53,50,17,55,56,59,41,41,47,66,52,44,51,45,49,53,48,58,20,42,54,61,22,45,62,36,43,49,86,44,81,83,41,67,67,53,52,54,53,40,48,49,35,49,34,44,30,22,45,30,20,35,24,43,12,42,23,39,7,35,64,36,79,44,52,74,46,13,40,54,53,40,48,58,57,48,49,65,28,51,48,41,25,39,76,31,28,38,57,87,61,59,45,78,90,50,48,70,54,42,73,66,14,49,49,20,38,26,28,45,46,38,48,48,58,50,29,69,72,38,73,70,33,62,66,60,95,91,46,81,63,75,47,54,27,24,62,46,48,30,51,75,43,55,53,66,69,82,52,67,66,56,35,52,50,50,36,53,50,49,27,51,49,31,43,50,51,17,50,50,33,41,51,52,52,57,49,67,78,93,135,86,72,77,83,77,66,59,74,85,41,74,63,30,53,51,49,49,49,50,48,50,55,46,47,56,55,48,56,66,59,52,68,75,57,75,71,79,84,65,67,83,71,71,66,68,79,54,62,62,59,41,85,53,51,72,68,50,44,28,54,52,43,20,53,51,50,38,50,49,54,66,66,36,52,64,60,46,49,50,51,50,45,41,28,46,52,53,21,53,52,55,14,59,52,32,46,80,59,65,69,39,60,69,28,51,48,27,53,54,21,46,50,44,46,52,48,48,48,40,28,50,62,38,16,51,42,30,19,40,48,43,35,72,42,39,69,61,49,52,55,42,38,73,66,18,58,53,56,71,66,45,52,53,50,18,56,55,58,39,42,49,65,53,44,49,45,48,53,47,58,19,44,55,61,23,46,62,36,42,48,85,44,83,83,41,67,67,55,52,55,53,41,47,48,34,48,34,44,32,22,45,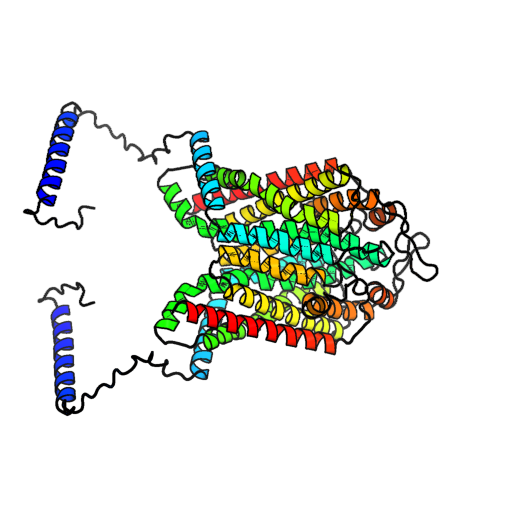30,20,37,23,43,11,41,25,39,8,35,66,36,79,45,53,73,47,12,39,53,54,40,47,57,57,48,49,64,27,50,47,42,25,39,76,30,28,36,58,87,64,59,45,78,91,48,47,70,55,42,73,65,14,51,50,21,37,26,30,45,45,38,46,48,58,50,29,69,71,37,74,71,33,62,65,61,96,90,47,82,64,74,48,54,29,24,61,45,48,31,50,75,42,54,54,67,70,82,51,68,65,57,36,51,48,51,36,52,52,51,28,52,49,30,43,50,52,16,50,52,34,39,51,53,52,55,49,67,77,95